Protein AF-A0A0F9AJ28-F1 (afdb_monomer_lite)

Organism: NCBI:txid412755

Sequence (399 aa):
GETWSAVVTLKDLGVERDQTGPRIVLGDSDTSHIVWIDDDLSVIMRQRALSSADALQTERAAHSPGSFNGIYPIGHGVSFDRGGTTKIRFPSVIGNADVYSTEFDAAADPSSFNNRLINSATNWDPETCFAPDGSFLHIMAVSADDSDLYSADDADTDTWTVPASSFTGTINHVSCNIYDRSGTKLAHIIDDGGTVKYDEDALAGGTTKTVTASLAAAIQKQIEISASLNAGLQTEFTRTASLDAGVAALRTRTAQLEAVTQALRSAEANLDAAVRGAVLRTLGLDAGVQDGFTRTTSLDGALALLLTRQASLQAAVQKERTATASLEAVVQAAIARSLGLEAALQKELTRTASLGAALSQAQTATTSLDANVEKIRARVSWAKMEVPPSAGVTARTLT

Radius of gyration: 94.35 Å; chains: 1; bounding box: 157×66×276 Å

Structure (mmCIF, N/CA/C/O backbone):
data_AF-A0A0F9AJ28-F1
#
_entry.id   AF-A0A0F9AJ28-F1
#
loop_
_atom_site.group_PDB
_atom_site.id
_atom_site.type_symbol
_atom_site.label_atom_id
_atom_site.label_alt_id
_atom_site.label_comp_id
_atom_site.label_asym_id
_atom_site.label_entity_id
_atom_site.label_seq_id
_atom_site.pdbx_PDB_ins_code
_atom_site.Cartn_x
_atom_site.Cartn_y
_atom_site.Cartn_z
_atom_site.occupancy
_atom_site.B_iso_or_equiv
_atom_site.auth_seq_id
_atom_site.auth_comp_id
_atom_site.auth_asym_id
_atom_site.auth_atom_id
_atom_site.pdbx_PDB_model_num
ATOM 1 N N . GLY A 1 1 ? -44.376 -34.995 71.394 1.00 34.34 1 GLY A N 1
ATOM 2 C CA . GLY A 1 1 ? -42.923 -35.212 71.340 1.00 34.34 1 GLY A CA 1
ATOM 3 C C . GLY A 1 1 ? -42.609 -36.454 70.542 1.00 34.34 1 GLY A C 1
ATOM 4 O O . GLY A 1 1 ? -42.721 -37.550 71.072 1.00 34.34 1 GLY A O 1
ATOM 5 N N . GLU A 1 2 ? -42.251 -36.294 69.272 1.00 29.86 2 GLU A N 1
ATOM 6 C CA . GLU A 1 2 ? -41.456 -37.314 68.592 1.00 29.86 2 GLU A CA 1
ATOM 7 C C . GLU A 1 2 ? -40.008 -37.036 68.989 1.00 29.86 2 GLU A C 1
ATOM 9 O O . GLU A 1 2 ? -39.427 -36.032 68.585 1.00 29.86 2 GLU A O 1
ATOM 14 N N . THR A 1 3 ? -39.444 -37.871 69.859 1.00 32.75 3 THR A N 1
ATOM 15 C CA . THR A 1 3 ? -37.999 -37.926 70.053 1.00 32.75 3 THR A CA 1
ATOM 16 C C . THR A 1 3 ? -37.403 -38.377 68.726 1.00 32.75 3 THR A C 1
ATOM 18 O O . THR A 1 3 ? -37.360 -39.567 68.422 1.00 32.75 3 THR A O 1
ATOM 21 N N . TRP A 1 4 ? -36.930 -37.430 67.920 1.00 37.06 4 TRP A N 1
ATOM 22 C CA . TRP A 1 4 ? -36.011 -37.710 66.819 1.00 37.06 4 TRP A CA 1
ATOM 23 C C . TRP A 1 4 ? -34.640 -38.066 67.417 1.00 37.06 4 TRP A C 1
ATOM 25 O O . TRP A 1 4 ? -33.649 -37.392 67.185 1.00 37.06 4 TRP A O 1
ATOM 35 N N . SER A 1 5 ? -34.584 -39.114 68.246 1.00 42.66 5 SER A N 1
ATOM 36 C CA . SER A 1 5 ? -33.368 -39.583 68.920 1.00 42.66 5 SER A CA 1
ATOM 37 C C . SER A 1 5 ? -32.591 -40.589 68.070 1.00 42.66 5 SER A C 1
ATOM 39 O O . SER A 1 5 ? -31.852 -41.416 68.603 1.00 42.66 5 SER A O 1
ATOM 41 N N . ALA A 1 6 ? -32.806 -40.598 66.755 1.00 46.47 6 ALA A N 1
ATOM 42 C CA . ALA A 1 6 ? -31.987 -41.411 65.879 1.00 46.47 6 ALA A CA 1
ATOM 43 C C . ALA A 1 6 ? -30.638 -40.704 65.744 1.00 46.47 6 ALA A C 1
ATOM 45 O O . ALA A 1 6 ? -30.542 -39.688 65.060 1.00 46.47 6 ALA A O 1
ATOM 46 N N . VAL A 1 7 ? -29.616 -41.238 66.414 1.00 52.84 7 VAL A N 1
ATOM 47 C CA . VAL A 1 7 ? -28.216 -40.924 66.117 1.00 52.84 7 VAL A CA 1
ATOM 48 C C . VAL A 1 7 ? -28.043 -41.059 64.607 1.00 52.84 7 VAL A C 1
ATOM 50 O O . VAL A 1 7 ? -28.263 -42.133 64.039 1.00 52.84 7 VAL A O 1
ATOM 53 N N . VAL A 1 8 ? -27.736 -39.951 63.937 1.00 55.28 8 VAL A N 1
ATOM 54 C CA . VAL A 1 8 ? -27.520 -39.961 62.493 1.00 55.28 8 VAL A CA 1
ATOM 55 C C . VAL A 1 8 ? -26.054 -40.282 62.270 1.00 55.28 8 VAL A C 1
ATOM 57 O O . VAL A 1 8 ? -25.187 -39.430 62.440 1.00 55.28 8 VAL A O 1
ATOM 60 N N . THR A 1 9 ? -25.769 -41.522 61.878 1.00 57.03 9 THR A N 1
ATOM 61 C CA . THR A 1 9 ? -24.416 -41.917 61.489 1.00 57.03 9 THR A CA 1
ATOM 62 C C . THR A 1 9 ? -24.079 -41.288 60.140 1.00 57.03 9 THR A C 1
ATOM 64 O O . THR A 1 9 ? -24.524 -41.751 59.085 1.00 57.03 9 THR A O 1
ATOM 67 N N . LEU A 1 10 ? -23.274 -40.229 60.155 1.00 58.53 10 LEU A N 1
ATOM 68 C CA . LEU A 1 10 ? -22.704 -39.666 58.937 1.00 58.53 10 LEU A CA 1
ATOM 69 C C . LEU A 1 10 ? -21.418 -40.419 58.593 1.00 58.53 10 LEU A C 1
ATOM 71 O O . LEU A 1 10 ? -20.440 -40.389 59.335 1.00 58.53 10 LEU A O 1
ATOM 75 N N . LYS A 1 11 ? -21.419 -41.108 57.445 1.00 56.53 11 LYS A N 1
ATOM 76 C CA . LYS A 1 11 ? -20.205 -41.696 56.869 1.00 56.53 11 LYS A CA 1
ATOM 77 C C . LYS A 1 11 ? -19.430 -40.616 56.133 1.00 56.53 11 LYS A C 1
ATOM 79 O O . LYS A 1 11 ? -19.624 -40.429 54.935 1.00 56.53 11 LYS A O 1
ATOM 84 N N . ASP A 1 12 ? -18.536 -39.939 56.844 1.00 55.06 12 ASP A N 1
ATOM 85 C CA . ASP A 1 12 ? -17.527 -39.090 56.214 1.00 55.06 12 ASP A CA 1
ATOM 86 C C . ASP A 1 12 ? -16.202 -39.861 56.129 1.00 55.06 12 ASP A C 1
ATOM 88 O O . ASP A 1 12 ? -15.664 -40.324 57.135 1.00 55.06 12 ASP A O 1
ATOM 92 N N . LEU A 1 13 ? -15.697 -40.065 54.909 1.00 54.78 13 LEU A N 1
ATOM 93 C CA . LEU A 1 13 ? -14.382 -40.672 54.635 1.00 54.78 13 LEU A CA 1
ATOM 94 C C . LEU A 1 13 ? -14.110 -42.048 55.294 1.00 54.78 13 LEU A C 1
ATOM 96 O O . LEU A 1 13 ? -12.957 -42.449 55.443 1.00 54.78 13 LEU A O 1
ATOM 100 N N . GLY A 1 14 ? -15.157 -42.802 55.647 1.00 56.06 14 GLY A N 1
ATOM 101 C CA . GLY A 1 14 ? -15.044 -44.150 56.219 1.00 56.06 14 GLY A CA 1
ATOM 102 C C . GLY A 1 14 ? -14.936 -44.217 57.746 1.00 56.06 14 GLY A C 1
ATOM 103 O O . GLY A 1 14 ? -14.695 -45.304 58.267 1.00 56.06 14 GLY A O 1
ATOM 104 N N . VAL A 1 15 ? -15.137 -43.103 58.458 1.00 58.50 15 VAL A N 1
ATOM 105 C CA . VAL A 1 15 ? -15.255 -43.073 59.925 1.00 58.50 15 VAL A CA 1
ATOM 106 C C . VAL A 1 15 ? -16.717 -42.825 60.290 1.00 58.50 15 VAL A C 1
ATOM 108 O O . VAL A 1 15 ? -17.325 -41.877 59.799 1.00 58.50 15 VAL A O 1
ATOM 111 N N . GLU A 1 16 ? -17.291 -43.700 61.112 1.00 63.03 16 GLU A N 1
ATOM 112 C CA . GLU A 1 16 ? -18.618 -43.497 61.698 1.00 63.03 16 GLU A CA 1
ATOM 113 C C . GLU A 1 16 ? -18.457 -42.609 62.932 1.00 63.03 16 GLU A C 1
ATOM 115 O O . GLU A 1 16 ? -17.654 -42.931 63.807 1.00 63.03 16 GLU A O 1
ATOM 120 N N . ARG A 1 17 ? -19.170 -41.479 62.959 1.00 67.25 17 ARG A N 1
ATOM 121 C CA . ARG A 1 17 ? -19.249 -40.590 64.121 1.00 67.25 17 ARG A CA 1
ATOM 122 C C . ARG A 1 17 ? -20.697 -40.417 64.526 1.00 67.25 17 ARG A C 1
ATOM 124 O O . ARG A 1 17 ? -21.556 -40.232 63.655 1.00 67.25 17 ARG A O 1
ATOM 131 N N . ASP A 1 18 ? -20.935 -40.436 65.826 1.00 65.94 18 ASP A N 1
ATOM 132 C CA . ASP A 1 18 ? -22.226 -40.078 66.387 1.00 65.94 18 ASP A CA 1
ATOM 133 C C . ASP A 1 18 ? -22.330 -38.551 66.379 1.00 65.94 18 ASP A C 1
ATOM 135 O O . ASP A 1 18 ? -21.432 -37.838 66.830 1.00 65.94 18 ASP A O 1
ATOM 139 N N . GLN A 1 19 ? -23.390 -38.044 65.753 1.00 70.62 19 GLN A N 1
ATOM 140 C CA . GLN A 1 19 ? -23.650 -36.615 65.664 1.00 70.62 19 GLN A CA 1
ATOM 141 C C . GLN A 1 19 ? -25.012 -36.306 66.248 1.00 70.62 19 GLN A C 1
ATOM 143 O O . GLN A 1 19 ? -26.006 -36.983 65.959 1.00 70.62 19 GLN A O 1
ATOM 148 N N . THR A 1 20 ? -25.046 -35.228 67.017 1.00 68.69 20 THR A N 1
ATOM 149 C CA . THR A 1 20 ? -26.222 -34.826 67.767 1.00 68.69 20 THR A CA 1
ATOM 150 C C . THR A 1 20 ? -26.717 -33.459 67.288 1.00 68.69 20 THR A C 1
ATOM 152 O O . THR A 1 20 ? -25.947 -32.509 67.132 1.00 68.69 20 THR A O 1
ATOM 155 N N . GLY A 1 21 ? -28.029 -33.375 67.035 1.00 65.69 21 GLY A N 1
ATOM 156 C CA . GLY A 1 21 ? -28.761 -32.123 66.820 1.00 65.69 21 GLY A CA 1
ATOM 157 C C . GLY A 1 21 ? -28.378 -31.299 65.582 1.00 65.69 21 GLY A C 1
ATOM 158 O O . GLY A 1 21 ? -28.116 -30.106 65.746 1.00 65.69 21 GLY A O 1
ATOM 159 N N . PRO A 1 22 ? -28.369 -31.854 64.349 1.00 77.75 22 PRO A N 1
ATOM 160 C CA . PRO A 1 22 ? -28.143 -31.036 63.166 1.00 77.75 22 PRO A CA 1
ATOM 161 C C . PRO A 1 22 ? -29.257 -29.989 63.011 1.00 77.75 22 PRO A C 1
ATOM 163 O O . PRO A 1 22 ? -30.444 -30.317 62.945 1.00 77.75 22 PRO A O 1
ATOM 166 N N . ARG A 1 23 ? -28.877 -28.716 62.918 1.00 87.25 23 ARG A N 1
ATOM 167 C CA . ARG A 1 23 ? -29.761 -27.595 62.587 1.00 87.25 23 ARG A CA 1
ATOM 168 C C . ARG A 1 23 ? -29.424 -27.095 61.191 1.00 87.25 23 ARG A C 1
ATOM 170 O O . ARG A 1 23 ? -28.252 -26.966 60.843 1.00 87.25 23 ARG A O 1
ATOM 177 N N . ILE A 1 24 ? -30.454 -26.817 60.397 1.00 91.19 24 ILE A N 1
ATOM 178 C CA . ILE A 1 24 ? -30.302 -26.274 59.046 1.00 91.19 24 ILE A CA 1
ATOM 179 C C . ILE A 1 24 ? -30.845 -24.853 59.042 1.00 91.19 24 ILE A C 1
ATOM 181 O O . ILE A 1 24 ? -31.987 -24.629 59.437 1.00 91.19 24 ILE A O 1
ATOM 185 N N . VAL A 1 25 ? -30.027 -23.911 58.584 1.00 93.25 25 VAL A N 1
ATOM 186 C CA . VAL A 1 25 ? -30.414 -22.509 58.417 1.00 93.25 25 VAL A CA 1
ATOM 187 C C . VAL A 1 25 ? -30.086 -22.075 57.000 1.00 93.25 25 VAL A C 1
ATOM 189 O O . VAL A 1 25 ? -29.005 -22.364 56.490 1.00 93.25 25 VAL A O 1
ATOM 192 N N . LEU A 1 26 ? -31.030 -21.400 56.354 1.00 93.25 26 LEU A N 1
ATOM 193 C CA . LEU A 1 26 ? -30.810 -20.821 55.033 1.00 93.25 26 LEU A CA 1
ATOM 194 C C . LEU A 1 26 ? -29.863 -19.625 55.166 1.00 93.25 26 LEU A C 1
ATOM 196 O O . LEU A 1 26 ? -30.060 -18.791 56.043 1.00 93.25 26 LEU A O 1
ATOM 200 N N . GLY A 1 27 ? -28.818 -19.593 54.346 1.00 89.75 27 GLY A N 1
ATOM 201 C CA . GLY A 1 27 ? -27.851 -18.503 54.278 1.00 89.75 27 GLY A CA 1
ATOM 202 C C . GLY A 1 27 ? -28.205 -17.475 53.204 1.00 89.75 27 GLY A C 1
ATOM 203 O O . GLY A 1 27 ? -29.368 -17.323 52.835 1.00 89.75 27 GLY A O 1
ATOM 204 N N . ASP A 1 28 ? -27.190 -16.772 52.698 1.00 83.50 28 ASP A N 1
ATOM 205 C CA . ASP A 1 28 ? -27.357 -15.818 51.598 1.00 83.50 28 ASP A CA 1
ATOM 206 C C . ASP A 1 28 ? -27.498 -16.541 50.248 1.00 83.50 28 ASP A C 1
ATOM 208 O O . ASP A 1 28 ? -26.865 -17.574 50.004 1.00 83.50 28 ASP A O 1
ATOM 212 N N . SER A 1 29 ? -28.297 -15.950 49.355 1.00 75.25 29 SER A N 1
ATOM 213 C CA . SER A 1 29 ? -28.618 -16.409 48.002 1.00 75.25 29 SER A CA 1
ATOM 214 C C . SER A 1 29 ? -29.202 -17.827 47.956 1.00 75.25 29 SER A C 1
ATOM 216 O O . SER A 1 29 ? -30.410 -18.002 47.830 1.00 75.25 29 SER A O 1
ATOM 218 N N . ASP A 1 30 ? -28.325 -18.825 48.062 1.00 86.06 30 ASP A N 1
ATOM 219 C CA . ASP A 1 30 ? -28.476 -20.184 47.542 1.00 86.06 30 ASP A CA 1
ATOM 220 C C . ASP A 1 30 ? -27.810 -21.239 48.455 1.00 86.06 30 ASP A C 1
ATOM 222 O O . ASP A 1 30 ? -27.605 -22.382 48.041 1.00 86.06 30 ASP A O 1
ATOM 226 N N . THR A 1 31 ? -27.404 -20.881 49.677 1.00 92.12 31 THR A N 1
ATOM 227 C CA . THR A 1 31 ? -26.721 -21.802 50.600 1.00 92.12 31 THR A CA 1
ATOM 228 C C . THR A 1 31 ? -27.618 -22.238 51.754 1.00 92.12 31 THR A C 1
ATOM 230 O O . THR A 1 31 ? -28.407 -21.476 52.302 1.00 92.12 31 THR A O 1
ATOM 233 N N . SER A 1 32 ? -27.487 -23.499 52.159 1.00 94.62 32 SER A N 1
ATOM 234 C CA . SER A 1 32 ? -28.037 -24.036 53.404 1.00 94.62 32 SER A CA 1
ATOM 235 C C . SER A 1 32 ? -26.887 -24.414 54.323 1.00 94.62 32 SER A C 1
ATOM 237 O O . SER A 1 32 ? -26.006 -25.180 53.941 1.00 94.62 32 SER A O 1
ATOM 239 N N . HIS A 1 33 ? -26.876 -23.886 55.537 1.00 93.88 33 HIS A N 1
ATOM 240 C CA . HIS A 1 33 ? -25.847 -24.169 56.524 1.00 93.88 33 HIS A CA 1
ATOM 241 C C . HIS A 1 33 ? -26.346 -25.233 57.485 1.00 93.88 33 HIS A C 1
ATOM 243 O O . HIS A 1 33 ? -27.347 -25.043 58.169 1.00 93.88 33 HIS A O 1
ATOM 249 N N . ILE A 1 34 ? -25.627 -26.347 57.517 1.00 92.19 34 ILE A N 1
ATOM 250 C CA . ILE A 1 34 ? -25.859 -27.470 58.413 1.00 92.19 34 ILE A CA 1
ATOM 251 C C . ILE A 1 34 ? -24.885 -27.306 59.574 1.00 92.19 34 ILE A C 1
ATOM 253 O O . ILE A 1 34 ? -23.676 -27.221 59.351 1.00 92.19 34 ILE A O 1
ATOM 257 N N . VAL A 1 35 ? -25.403 -27.238 60.795 1.00 90.12 35 VAL A N 1
ATOM 258 C CA . VAL A 1 35 ? -24.622 -27.071 62.026 1.00 90.12 35 VAL A CA 1
ATOM 259 C C . VAL A 1 35 ? -24.931 -28.212 62.973 1.00 90.12 35 VAL A C 1
ATOM 261 O O . VAL A 1 35 ? -26.098 -28.525 63.171 1.00 90.12 35 VAL A O 1
ATOM 264 N N . TRP A 1 36 ? -23.909 -28.839 63.543 1.00 88.56 36 TRP A N 1
ATOM 265 C CA . TRP A 1 36 ? -24.054 -30.001 64.420 1.00 88.56 36 TRP A CA 1
ATOM 266 C C . TRP A 1 36 ? -22.966 -30.026 65.493 1.00 88.56 36 TRP A C 1
ATOM 268 O O . TRP A 1 36 ? -22.013 -29.244 65.443 1.00 88.56 36 TRP A O 1
ATOM 278 N N . ILE A 1 37 ? -23.097 -30.942 66.450 1.00 84.19 37 ILE A N 1
ATOM 279 C CA . ILE A 1 37 ? -22.077 -31.205 67.467 1.00 84.19 37 ILE A CA 1
ATOM 280 C C . ILE A 1 37 ? -21.392 -32.537 67.178 1.00 84.19 37 ILE A C 1
ATOM 282 O O . ILE A 1 37 ? -22.048 -33.531 66.870 1.00 84.19 37 ILE A O 1
ATOM 286 N N . ASP A 1 38 ? -20.061 -32.520 67.237 1.00 82.19 38 ASP A N 1
ATOM 287 C CA . ASP A 1 38 ? -19.214 -33.710 67.143 1.00 82.19 38 ASP A CA 1
ATOM 288 C C . ASP A 1 38 ? -18.868 -34.226 68.547 1.00 82.19 38 ASP A C 1
ATOM 290 O O . ASP A 1 38 ? -18.135 -33.558 69.289 1.00 82.19 38 ASP A O 1
ATOM 294 N N . ASP A 1 39 ? -19.392 -35.406 68.888 1.00 72.81 39 ASP A N 1
ATOM 295 C CA . ASP A 1 39 ? -19.329 -35.994 70.231 1.00 72.81 39 ASP A CA 1
ATOM 296 C C . ASP A 1 39 ? -17.973 -36.661 70.545 1.00 72.81 39 ASP A C 1
ATOM 298 O O . ASP A 1 39 ? -17.678 -36.948 71.707 1.00 72.81 39 ASP A O 1
ATOM 302 N N . ASP A 1 40 ? -17.096 -36.857 69.552 1.00 66.94 40 ASP A N 1
ATOM 303 C CA . ASP A 1 40 ? -15.978 -37.793 69.708 1.00 66.94 40 ASP A CA 1
ATOM 304 C C . ASP A 1 40 ? -14.795 -37.279 70.552 1.00 66.94 40 ASP A C 1
ATOM 306 O O . ASP A 1 40 ? -14.154 -38.094 71.214 1.00 66.94 40 ASP A O 1
ATOM 310 N N . LEU A 1 41 ? -14.436 -35.980 70.562 1.00 54.62 41 LEU A N 1
ATOM 311 C CA . LEU A 1 41 ? -13.150 -35.560 71.180 1.00 54.62 41 LEU A CA 1
ATOM 312 C C . LEU A 1 41 ? -13.035 -34.141 71.770 1.00 54.62 41 LEU A C 1
ATOM 314 O O . LEU A 1 41 ? -11.960 -33.782 72.259 1.00 54.62 41 LEU A O 1
ATOM 318 N N . SER A 1 42 ? -14.064 -33.296 71.736 1.00 63.94 42 SER A N 1
ATOM 319 C CA . SER A 1 42 ? -14.060 -32.002 72.468 1.00 63.94 42 SER A CA 1
ATOM 320 C C . SER A 1 42 ? -15.426 -31.325 72.535 1.00 63.94 42 SER A C 1
ATOM 322 O O . SER A 1 42 ? -15.494 -30.190 72.995 1.00 63.94 42 SER A O 1
ATOM 324 N N . VAL A 1 43 ? -16.481 -32.004 72.064 1.00 69.50 43 VAL A N 1
ATOM 325 C CA . VAL A 1 43 ? -17.809 -31.431 71.847 1.00 69.50 43 VAL A CA 1
ATOM 326 C C . VAL A 1 43 ? -17.678 -30.126 71.053 1.00 69.50 43 VAL A C 1
ATOM 328 O O . VAL A 1 43 ? -17.782 -29.031 71.585 1.00 69.50 43 VAL A O 1
ATOM 331 N N . ILE A 1 44 ? -17.303 -30.239 69.777 1.00 80.44 44 ILE A N 1
ATOM 332 C CA . ILE A 1 44 ? -17.048 -29.080 68.907 1.00 80.44 44 ILE A CA 1
ATOM 333 C C . ILE A 1 44 ? -18.297 -28.827 68.072 1.00 80.44 44 ILE A C 1
ATOM 335 O O . ILE A 1 44 ? -18.772 -29.737 67.389 1.00 80.44 44 ILE A O 1
ATOM 339 N N . MET A 1 45 ? -18.784 -27.584 68.064 1.00 86.25 45 MET A N 1
ATOM 340 C CA . MET A 1 45 ? -19.792 -27.183 67.084 1.00 86.25 45 MET A CA 1
ATOM 341 C C . MET A 1 45 ? -19.127 -27.119 65.715 1.00 86.25 45 MET A C 1
ATOM 343 O O . MET A 1 45 ? -18.158 -26.379 65.512 1.00 86.25 45 MET A O 1
ATOM 347 N N . ARG A 1 46 ? -19.652 -27.884 64.769 1.00 88.19 46 ARG A N 1
ATOM 348 C CA . ARG A 1 46 ? -19.203 -27.909 63.384 1.00 88.19 46 ARG A CA 1
ATOM 349 C C . ARG A 1 46 ? -20.271 -27.331 62.482 1.00 88.19 46 ARG A C 1
ATOM 351 O O . ARG A 1 46 ? -21.461 -27.408 62.771 1.00 88.19 46 ARG A O 1
ATOM 358 N N . GLN A 1 47 ? -19.825 -26.760 61.379 1.00 92.44 47 GLN A N 1
ATOM 359 C CA . GLN A 1 47 ? -20.684 -26.227 60.345 1.00 92.44 47 GLN A CA 1
ATOM 360 C C . GLN A 1 47 ? -20.169 -26.657 58.974 1.00 92.44 47 GLN A C 1
ATOM 362 O O . GLN A 1 47 ? -18.964 -26.747 58.732 1.00 92.44 47 GLN A O 1
ATOM 367 N N . ARG A 1 48 ? -21.102 -26.902 58.057 1.00 92.25 48 ARG A N 1
ATOM 368 C CA . ARG A 1 48 ? -20.828 -27.097 56.633 1.00 92.25 48 ARG A CA 1
ATOM 369 C C . ARG A 1 48 ? -21.959 -26.481 55.823 1.00 92.25 48 ARG A C 1
ATOM 371 O O . ARG A 1 48 ? -23.115 -26.534 56.233 1.00 92.25 48 ARG A O 1
ATOM 378 N N . ALA A 1 49 ? -21.634 -25.850 54.703 1.00 92.81 49 ALA A N 1
ATOM 379 C CA . ALA A 1 49 ? -22.641 -25.302 53.802 1.00 92.81 49 ALA A CA 1
ATOM 380 C C . ALA A 1 49 ? -22.919 -26.284 52.655 1.00 92.81 49 ALA A C 1
ATOM 382 O O . ALA A 1 49 ? -22.014 -26.974 52.186 1.00 92.81 49 ALA A O 1
ATOM 383 N N . LEU A 1 50 ? -24.167 -26.333 52.207 1.00 92.94 50 LEU A N 1
ATOM 384 C CA . LEU A 1 50 ? -24.628 -26.990 50.991 1.00 92.94 50 LEU A CA 1
ATOM 385 C C . LEU A 1 50 ? -25.123 -25.893 50.052 1.00 92.94 50 LEU A C 1
ATOM 387 O O . LEU A 1 50 ? -26.018 -25.135 50.420 1.00 92.94 50 LEU A O 1
ATOM 391 N N . SER A 1 51 ? -24.533 -25.771 48.869 1.00 92.56 51 SER A N 1
ATOM 392 C CA . SER A 1 51 ? -25.036 -24.830 47.866 1.00 92.56 51 SER A CA 1
ATOM 393 C C . SER A 1 51 ? -26.212 -25.416 47.082 1.00 92.56 51 SER A C 1
ATOM 395 O O . SER A 1 51 ? -26.394 -26.631 47.033 1.00 92.56 51 SER A O 1
ATOM 397 N N . SER A 1 52 ? -26.953 -24.555 46.385 1.00 90.88 52 SER A N 1
ATOM 398 C CA . SER A 1 52 ? -28.010 -24.920 45.428 1.00 90.88 52 SER A CA 1
ATOM 399 C C . SER A 1 52 ? -27.534 -25.810 44.271 1.00 90.88 52 SER A C 1
ATOM 401 O O . SER A 1 52 ? -28.349 -26.424 43.589 1.00 90.88 52 SER A O 1
ATOM 403 N N . ALA A 1 53 ? -26.219 -25.904 44.054 1.00 93.12 53 ALA A N 1
ATOM 404 C CA . ALA A 1 53 ? -25.592 -26.811 43.094 1.00 93.12 53 ALA A CA 1
ATOM 405 C C . ALA A 1 53 ? -25.292 -28.204 43.686 1.00 93.12 53 ALA A C 1
ATOM 407 O O . ALA A 1 53 ? -24.448 -28.924 43.149 1.00 93.12 53 ALA A O 1
ATOM 408 N N . ASP A 1 54 ? -25.917 -28.549 44.815 1.00 90.75 54 ASP A N 1
ATOM 409 C CA . ASP A 1 54 ? -25.708 -29.784 45.577 1.00 90.75 54 ASP A CA 1
ATOM 410 C C . ASP A 1 54 ? -24.239 -30.016 45.988 1.00 90.75 54 ASP A C 1
ATOM 412 O O . ASP A 1 54 ? -23.782 -31.150 46.153 1.00 90.75 54 ASP A O 1
ATOM 416 N N . ALA A 1 55 ? -23.469 -28.933 46.164 1.00 90.25 55 ALA A N 1
ATOM 417 C CA . ALA A 1 55 ? -22.056 -29.006 46.522 1.00 90.25 55 ALA A CA 1
ATOM 418 C C . ALA A 1 55 ? -21.842 -28.730 48.016 1.00 90.25 55 ALA A C 1
ATOM 420 O O . ALA A 1 55 ? -22.077 -27.618 48.503 1.00 90.25 55 ALA A O 1
ATOM 421 N N . LEU A 1 56 ? -21.338 -29.743 48.727 1.00 91.06 56 LEU A N 1
ATOM 422 C CA . LEU A 1 56 ? -20.887 -29.616 50.110 1.00 91.06 56 LEU A CA 1
ATOM 423 C C . LEU A 1 56 ? -19.582 -28.820 50.177 1.00 91.06 56 LEU A C 1
ATOM 425 O O . LEU A 1 56 ? -18.607 -29.135 49.495 1.00 91.06 56 LEU A O 1
ATOM 429 N N . GLN A 1 57 ? -19.575 -27.799 51.025 1.00 91.56 57 GLN A N 1
ATOM 430 C CA . GLN A 1 57 ? -18.425 -26.935 51.261 1.00 91.56 57 GLN A CA 1
ATOM 431 C C . GLN A 1 57 ? -17.476 -27.535 52.303 1.00 91.56 57 GLN A C 1
ATOM 433 O O . GLN A 1 57 ? -17.735 -28.594 52.883 1.00 91.56 57 GLN A O 1
ATOM 438 N N . THR A 1 58 ? -16.356 -26.852 52.533 1.00 91.69 58 THR A N 1
ATOM 439 C CA . THR A 1 58 ? -15.386 -27.232 53.564 1.00 91.69 58 THR A CA 1
ATOM 440 C C . THR A 1 58 ? -16.057 -27.244 54.935 1.00 91.69 58 THR A C 1
ATOM 442 O O . THR A 1 58 ? -16.755 -26.304 55.307 1.00 91.69 58 THR A O 1
ATOM 445 N N . GLU A 1 59 ? -15.835 -28.306 55.706 1.00 90.81 59 GLU A N 1
ATOM 446 C CA . GLU A 1 59 ? -16.245 -28.339 57.107 1.00 90.81 59 GLU A CA 1
ATOM 447 C C . GLU A 1 59 ? -15.429 -27.348 57.935 1.00 90.81 59 GLU A C 1
ATOM 449 O O . GLU A 1 59 ? -14.196 -27.316 57.865 1.00 90.81 59 GLU A O 1
ATOM 454 N N . ARG A 1 60 ? -16.119 -26.574 58.767 1.00 90.75 60 ARG A N 1
ATOM 455 C CA . ARG A 1 60 ? -15.521 -25.597 59.667 1.00 90.75 60 ARG A CA 1
ATOM 456 C C . ARG A 1 60 ? -15.883 -25.925 61.108 1.00 90.75 60 ARG A C 1
ATOM 458 O O . ARG A 1 60 ? -17.015 -26.291 61.413 1.00 90.75 60 ARG A O 1
ATOM 465 N N . ALA A 1 61 ? -14.913 -25.776 62.003 1.00 87.75 61 ALA A N 1
ATOM 466 C CA . ALA A 1 61 ? -15.176 -25.762 63.434 1.00 87.75 61 ALA A CA 1
ATOM 467 C C . ALA A 1 61 ? -15.653 -24.354 63.814 1.00 87.75 61 ALA A C 1
ATOM 469 O O . ALA A 1 61 ? -14.897 -23.393 63.680 1.00 87.75 61 ALA A O 1
ATOM 470 N N . ALA A 1 62 ? -16.907 -24.244 64.249 1.00 78.06 62 ALA A N 1
ATOM 471 C CA . ALA A 1 62 ? -17.571 -22.986 64.565 1.00 78.06 62 ALA A CA 1
ATOM 472 C C . ALA A 1 62 ? -17.349 -22.541 66.020 1.00 78.06 62 ALA A C 1
ATOM 474 O O . ALA A 1 62 ? -17.310 -21.349 66.330 1.00 78.06 62 ALA A O 1
ATOM 475 N N . HIS A 1 63 ? -17.184 -23.498 66.933 1.00 71.56 63 HIS A N 1
ATOM 476 C CA . HIS A 1 63 ? -17.060 -23.205 68.355 1.00 71.56 63 HIS A CA 1
ATOM 477 C C . HIS A 1 63 ? -16.263 -24.265 69.114 1.00 71.56 63 HIS A C 1
ATOM 479 O O . HIS A 1 63 ? -16.433 -25.459 68.887 1.00 71.56 63 HIS A O 1
ATOM 485 N N . SER A 1 64 ? -15.440 -23.810 70.059 1.00 64.12 64 SER A N 1
ATOM 486 C CA . SER A 1 64 ? -14.851 -24.617 71.132 1.00 64.12 64 SER A CA 1
ATOM 487 C C . SER A 1 64 ? -14.449 -23.658 72.256 1.00 64.12 64 SER A C 1
ATOM 489 O O . SER A 1 64 ? -13.410 -22.999 72.139 1.00 64.12 64 SER A O 1
ATOM 491 N N . PRO A 1 65 ? -15.256 -23.534 73.325 1.00 53.41 65 PRO A N 1
ATOM 492 C CA . PRO A 1 65 ? -14.787 -24.126 74.573 1.00 53.41 65 PRO A CA 1
ATOM 493 C C . PRO A 1 65 ? -15.913 -24.589 75.514 1.00 53.41 65 PRO A C 1
ATOM 495 O O . PRO A 1 65 ? -16.638 -23.781 76.085 1.00 53.41 65 PRO A O 1
ATOM 498 N N . GLY A 1 66 ? -15.953 -25.890 75.795 1.00 64.06 66 GLY A N 1
ATOM 499 C CA . GLY A 1 66 ? -16.673 -26.438 76.944 1.00 64.06 66 GLY A CA 1
ATOM 500 C C . GLY A 1 66 ? -17.413 -27.727 76.625 1.00 64.06 66 GLY A C 1
ATOM 501 O O . GLY A 1 66 ? -17.728 -28.016 75.477 1.00 64.06 66 GLY A O 1
ATOM 502 N N . SER A 1 67 ? -17.681 -28.517 77.661 1.00 65.94 67 SER A N 1
ATOM 503 C CA . SER A 1 67 ? -18.565 -29.671 77.544 1.00 65.94 67 SER A CA 1
ATOM 504 C C . SER A 1 67 ? -19.990 -29.156 77.357 1.00 65.94 67 SER A C 1
ATOM 506 O O . SER A 1 67 ? -20.561 -28.579 78.287 1.00 65.94 67 SER A O 1
ATOM 508 N N . PHE A 1 68 ? -20.564 -29.331 76.168 1.00 69.19 68 PHE A N 1
ATOM 509 C CA . PHE A 1 68 ? -22.000 -29.141 76.013 1.00 69.19 68 PHE A CA 1
ATOM 510 C C . PHE A 1 68 ? -22.710 -30.198 76.862 1.00 69.19 68 PHE A C 1
ATOM 512 O O . PHE A 1 68 ? -22.293 -31.359 76.887 1.00 69.19 68 PHE A O 1
ATOM 519 N N . ASN A 1 69 ? -23.732 -29.787 77.608 1.00 58.44 69 ASN A N 1
ATOM 520 C CA . ASN A 1 69 ? -24.478 -30.681 78.482 1.00 58.44 69 ASN A CA 1
ATOM 521 C C . ASN A 1 69 ? -25.901 -30.827 77.938 1.00 58.44 69 ASN A C 1
ATOM 523 O O . ASN A 1 69 ? -26.547 -29.832 77.622 1.00 58.44 69 ASN A O 1
ATOM 527 N N . GLY A 1 70 ? -26.378 -32.064 77.809 1.00 60.31 70 GLY A N 1
ATOM 528 C CA . GLY A 1 70 ? -27.707 -32.370 77.274 1.00 60.31 70 GLY A CA 1
ATOM 529 C C . GLY A 1 70 ? -27.704 -32.990 75.875 1.00 60.31 70 GLY A C 1
ATOM 530 O O . GLY A 1 70 ? -26.721 -32.951 75.143 1.00 60.31 70 GLY A O 1
ATOM 531 N N . ILE A 1 71 ? -28.838 -33.603 75.526 1.00 57.50 71 ILE A N 1
ATOM 532 C CA . ILE A 1 71 ? -29.031 -34.353 74.273 1.00 57.50 71 ILE A CA 1
ATOM 533 C C . ILE A 1 71 ? -29.234 -33.403 73.076 1.00 57.50 71 ILE A C 1
ATOM 535 O O . ILE A 1 71 ? -29.085 -33.828 71.943 1.00 57.50 71 ILE A O 1
ATOM 539 N N . TYR A 1 72 ? -29.540 -32.115 73.282 1.00 65.56 72 TYR A N 1
ATOM 540 C CA . TYR A 1 72 ? -29.743 -31.150 72.186 1.00 65.56 72 TYR A CA 1
ATOM 541 C C . TYR A 1 72 ? -29.163 -29.769 72.514 1.00 65.56 72 TYR A C 1
ATOM 543 O O . TYR A 1 72 ? -29.908 -28.833 72.781 1.00 65.56 72 TYR A O 1
ATOM 551 N N . PRO A 1 73 ? -27.834 -29.594 72.486 1.00 72.38 73 PRO A N 1
ATOM 552 C CA . PRO A 1 73 ? -27.221 -28.379 73.022 1.00 72.38 73 PRO A CA 1
ATOM 553 C C . PRO A 1 73 ? -27.318 -27.135 72.130 1.00 72.38 73 PRO A C 1
ATOM 555 O O . PRO A 1 73 ? -26.847 -26.072 72.531 1.00 72.38 73 PRO A O 1
ATOM 558 N N . ILE A 1 74 ? -27.862 -27.266 70.913 1.00 82.94 74 ILE A N 1
ATOM 559 C CA . ILE A 1 74 ? -28.020 -26.168 69.952 1.00 82.94 74 ILE A CA 1
ATOM 560 C C . ILE A 1 74 ? -29.510 -25.954 69.676 1.00 82.94 74 ILE A C 1
ATOM 562 O O . ILE A 1 74 ? -30.200 -26.838 69.143 1.00 82.94 74 ILE A O 1
ATOM 566 N N . GLY A 1 75 ? -29.995 -24.758 70.001 1.00 82.56 75 GLY A N 1
ATOM 567 C CA . GLY A 1 75 ? -31.349 -24.337 69.661 1.00 82.56 75 GLY A CA 1
ATOM 568 C C . GLY A 1 75 ? -31.491 -23.984 68.179 1.00 82.56 75 GLY A C 1
ATOM 569 O O . GLY A 1 75 ? -30.580 -24.159 67.363 1.00 82.56 75 GLY A O 1
ATOM 570 N N . HIS A 1 76 ? -32.668 -23.503 67.793 1.00 86.12 76 HIS A N 1
ATOM 571 C CA . HIS A 1 76 ? -32.926 -23.141 66.401 1.00 86.12 76 HIS A CA 1
ATOM 572 C C . HIS A 1 76 ? -32.127 -21.894 66.005 1.00 86.12 76 HIS A C 1
ATOM 574 O O . HIS A 1 76 ? -32.266 -20.834 66.614 1.00 86.12 76 HIS A O 1
ATOM 580 N N . GLY A 1 77 ? -31.288 -22.025 64.976 1.00 89.50 77 GLY A N 1
ATOM 581 C CA . GLY A 1 77 ? -30.572 -20.887 64.416 1.00 89.50 77 GLY A CA 1
ATOM 582 C C . GLY A 1 77 ? -31.418 -20.080 63.447 1.00 89.50 77 GLY A C 1
ATOM 583 O O . GLY A 1 77 ? -32.414 -20.563 62.907 1.00 89.50 77 GLY A O 1
ATOM 584 N N . VAL A 1 78 ? -30.980 -18.852 63.203 1.00 93.81 78 VAL A N 1
ATOM 585 C CA . VAL A 1 78 ? -31.631 -17.925 62.277 1.00 93.81 78 VAL A CA 1
ATOM 586 C C . VAL A 1 78 ? -30.610 -17.252 61.379 1.00 93.81 78 VAL A C 1
ATOM 588 O O . VAL A 1 78 ? -29.423 -17.173 61.710 1.00 93.81 78 VAL A O 1
ATOM 591 N N . SER A 1 79 ? -31.094 -16.759 60.244 1.00 94.00 79 SER A N 1
ATOM 592 C CA . SER A 1 79 ? -30.342 -15.875 59.368 1.00 94.00 79 SER A CA 1
ATOM 593 C C . SER A 1 79 ? -30.931 -14.472 59.406 1.00 94.00 79 SER A C 1
ATOM 595 O O . SER A 1 79 ? -32.150 -14.315 59.488 1.00 94.00 79 SER A O 1
ATOM 597 N N . PHE A 1 80 ? -30.064 -13.462 59.414 1.00 92.88 80 PHE A N 1
ATOM 598 C CA . PHE A 1 80 ? -30.457 -12.057 59.502 1.00 92.88 80 PHE A CA 1
ATOM 599 C C . PHE A 1 80 ? -29.380 -11.138 58.922 1.00 92.88 80 PHE A C 1
ATOM 601 O O . PHE A 1 80 ? -28.209 -11.513 58.842 1.00 92.88 80 PHE A O 1
ATOM 608 N N . ASP A 1 81 ? -29.761 -9.923 58.530 1.00 90.81 81 ASP A N 1
ATOM 609 C CA . ASP A 1 81 ? -28.837 -8.954 57.942 1.00 90.81 81 ASP A CA 1
ATOM 610 C C . ASP A 1 81 ? -28.246 -8.029 59.006 1.00 90.81 81 ASP A C 1
ATOM 612 O O . ASP A 1 81 ? -28.954 -7.287 59.689 1.00 90.81 81 ASP A O 1
ATOM 616 N N . ARG A 1 82 ? -26.915 -8.007 59.087 1.00 86.31 82 ARG A N 1
ATOM 617 C CA . ARG A 1 82 ? -26.160 -7.152 60.006 1.00 86.31 82 ARG A CA 1
ATOM 618 C C . ARG A 1 82 ? -25.027 -6.456 59.275 1.00 86.31 82 ARG A C 1
ATOM 620 O O . ARG A 1 82 ? -24.178 -7.095 58.655 1.00 86.31 82 ARG A O 1
ATOM 627 N N . GLY A 1 83 ? -25.012 -5.124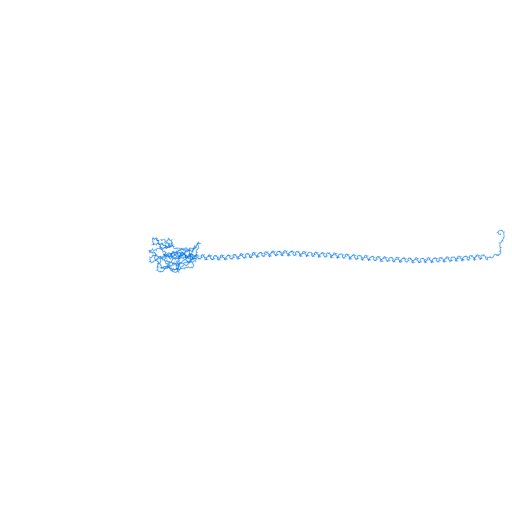 59.328 1.00 84.94 83 GLY A N 1
ATOM 628 C CA . GLY A 1 83 ? -23.991 -4.318 58.648 1.00 84.94 83 GLY A CA 1
ATOM 629 C C . GLY A 1 83 ? -23.920 -4.539 57.128 1.00 84.94 83 GLY A C 1
ATOM 630 O O . GLY A 1 83 ? -22.861 -4.350 56.538 1.00 84.94 83 GLY A O 1
ATOM 631 N N . GLY A 1 84 ? -25.022 -4.965 56.495 1.00 87.38 84 GLY A N 1
ATOM 632 C CA . GLY A 1 84 ? -25.068 -5.307 55.067 1.00 87.38 84 GLY A CA 1
ATOM 633 C C . GLY A 1 84 ? -24.471 -6.674 54.717 1.00 87.38 84 GLY A C 1
ATOM 634 O O . GLY A 1 84 ? -24.203 -6.928 53.549 1.00 87.38 84 GLY A O 1
ATOM 635 N N . THR A 1 85 ? -24.228 -7.529 55.712 1.00 90.06 85 THR A N 1
ATOM 636 C CA . THR A 1 85 ? -23.816 -8.926 55.532 1.00 90.06 85 THR A CA 1
ATOM 637 C C . THR A 1 85 ? -24.858 -9.830 56.172 1.00 90.06 85 THR A C 1
ATOM 639 O O . THR A 1 85 ? -25.202 -9.633 57.339 1.00 90.06 85 THR A O 1
ATOM 642 N N . THR A 1 86 ? -25.327 -10.837 55.444 1.00 93.81 86 THR A N 1
ATOM 643 C CA . THR A 1 86 ? -26.190 -11.873 56.009 1.00 93.81 86 THR A CA 1
ATOM 644 C C . THR A 1 86 ? -25.373 -12.730 56.973 1.00 93.81 86 THR A C 1
ATOM 646 O O . THR A 1 86 ? -24.322 -13.277 56.628 1.00 93.81 86 THR A O 1
ATOM 649 N N . LYS A 1 87 ? -25.828 -12.806 58.218 1.00 93.31 87 LYS A N 1
ATOM 650 C CA . LYS A 1 87 ? -25.236 -13.598 59.293 1.00 93.31 87 LYS A CA 1
ATOM 651 C C . LYS A 1 87 ? -26.100 -14.814 59.556 1.00 93.31 87 LYS A C 1
ATOM 653 O O . LYS A 1 87 ? -27.298 -14.817 59.274 1.00 93.31 87 LYS A O 1
ATOM 658 N N . ILE A 1 88 ? -25.484 -15.831 60.137 1.00 94.12 88 ILE A N 1
ATOM 659 C CA . ILE A 1 88 ? -26.176 -16.973 60.718 1.00 94.12 88 ILE A CA 1
ATOM 660 C C . ILE A 1 88 ? -25.785 -17.051 62.178 1.00 94.12 88 ILE A C 1
ATOM 662 O O . ILE A 1 88 ? -24.608 -16.905 62.515 1.00 94.12 88 ILE A O 1
ATOM 666 N N . ARG A 1 89 ? -26.772 -17.278 63.043 1.00 92.75 89 ARG A N 1
ATOM 667 C CA . ARG A 1 89 ? -26.545 -17.343 64.480 1.00 92.75 89 ARG A CA 1
ATOM 668 C C . ARG A 1 89 ? -27.373 -18.430 65.144 1.00 92.75 89 ARG A C 1
ATOM 670 O O . ARG A 1 89 ? -28.547 -18.594 64.824 1.00 92.75 89 ARG A O 1
ATOM 677 N N . PHE A 1 90 ? -26.754 -19.138 66.082 1.00 90.81 90 PHE A N 1
ATOM 678 C CA . PHE A 1 90 ? -27.355 -20.232 66.844 1.00 90.81 90 PHE A CA 1
ATOM 679 C C . PHE A 1 90 ? -27.200 -19.994 68.343 1.00 90.81 90 PHE A C 1
ATOM 681 O O . PHE A 1 90 ? -26.127 -19.546 68.763 1.00 90.81 90 PHE A O 1
ATOM 688 N N . PRO A 1 91 ? -28.240 -20.265 69.145 1.00 88.50 91 PRO A N 1
ATOM 689 C CA . PRO A 1 91 ? -28.101 -20.311 70.583 1.00 88.50 91 PRO A CA 1
ATOM 690 C C . PRO A 1 91 ? -27.541 -21.681 70.967 1.00 88.50 91 PRO A C 1
ATOM 692 O O . PRO A 1 91 ? -27.905 -22.710 70.390 1.00 88.50 91 PRO A O 1
ATOM 695 N N . SER A 1 92 ? -26.642 -21.697 71.937 1.00 85.88 92 SER A N 1
ATOM 696 C CA . SER A 1 92 ? -26.082 -22.927 72.470 1.00 85.88 92 SER A CA 1
ATOM 697 C C . SER A 1 92 ? -25.884 -22.846 73.967 1.00 85.88 92 SER A C 1
ATOM 699 O O . SER A 1 92 ? -25.416 -21.823 74.463 1.00 85.88 92 SER A O 1
ATOM 701 N N . VAL A 1 93 ? -26.162 -23.939 74.666 1.00 80.06 93 VAL A N 1
ATOM 702 C CA . VAL A 1 93 ? -25.982 -24.029 76.118 1.00 80.06 93 VAL A CA 1
ATOM 703 C C . VAL A 1 93 ? -24.704 -24.799 76.425 1.00 80.06 93 VAL A C 1
ATOM 705 O O . VAL A 1 93 ? -24.492 -25.902 75.917 1.00 80.06 93 VAL A O 1
ATOM 708 N N . ILE A 1 94 ? -23.832 -24.208 77.242 1.00 77.19 94 ILE A N 1
ATOM 709 C CA . ILE A 1 94 ? -22.544 -24.801 77.615 1.00 77.19 94 ILE A CA 1
ATOM 710 C C . ILE A 1 94 ? -22.489 -24.955 79.134 1.00 77.19 94 ILE A C 1
ATOM 712 O O . ILE A 1 94 ? -22.716 -24.004 79.883 1.00 77.19 94 ILE A O 1
ATOM 716 N N . GLY A 1 95 ? -22.155 -26.159 79.604 1.00 74.56 95 GLY A N 1
ATOM 717 C CA . GLY A 1 95 ? -22.188 -26.476 81.031 1.00 74.56 95 GLY A CA 1
ATOM 718 C C . GLY A 1 95 ? -23.610 -26.472 81.607 1.00 74.56 95 GLY A C 1
ATOM 719 O O . GLY A 1 95 ? -24.536 -26.954 80.966 1.00 74.56 95 GLY A O 1
ATOM 720 N N . ASN A 1 96 ? -23.762 -25.970 82.837 1.00 66.56 96 ASN A N 1
ATOM 721 C CA . ASN A 1 96 ? -25.021 -25.997 83.599 1.00 66.56 96 ASN A CA 1
ATOM 722 C C . ASN A 1 96 ? -25.612 -24.596 83.827 1.00 66.56 96 ASN A C 1
ATOM 724 O O . ASN A 1 96 ? -26.202 -24.400 84.883 1.00 66.56 96 ASN A O 1
ATOM 728 N N . ALA A 1 97 ? -25.358 -23.603 82.963 1.00 69.31 97 ALA A N 1
ATOM 729 C CA . ALA A 1 97 ? -26.039 -22.310 83.117 1.00 69.31 97 ALA A CA 1
ATOM 730 C C . ALA A 1 97 ? -25.908 -21.337 81.944 1.00 69.31 97 ALA A C 1
ATOM 732 O O . ALA A 1 97 ? -26.807 -20.528 81.738 1.00 69.31 97 ALA A O 1
ATOM 733 N N . ASP A 1 98 ? -24.794 -21.360 81.213 1.00 81.25 98 ASP A N 1
ATOM 734 C CA . ASP A 1 98 ? -24.470 -20.256 80.313 1.00 81.25 98 ASP A CA 1
ATOM 735 C C . ASP A 1 98 ? -25.003 -20.506 78.904 1.00 81.25 98 ASP A C 1
ATOM 737 O O . ASP A 1 98 ? -24.708 -21.533 78.278 1.00 81.25 98 ASP A O 1
ATOM 741 N N . VAL A 1 99 ? -25.713 -19.514 78.367 1.00 83.69 99 VAL A N 1
ATOM 742 C CA . VAL A 1 99 ? -26.149 -19.535 76.967 1.00 83.69 99 VAL A CA 1
ATOM 743 C C . VAL A 1 99 ? -25.295 -18.609 76.148 1.00 83.69 99 VAL A C 1
ATOM 745 O O . VAL A 1 99 ? -25.122 -17.427 76.445 1.00 83.69 99 VAL A O 1
ATOM 748 N N . TYR A 1 100 ? -24.760 -19.182 75.088 1.00 87.19 100 TYR A N 1
ATOM 749 C CA . TYR A 1 100 ? -23.933 -18.522 74.111 1.00 87.19 100 TYR A CA 1
ATOM 750 C C . TYR A 1 100 ? -24.711 -18.350 72.816 1.00 87.19 100 TYR A C 1
ATOM 752 O O . TYR A 1 100 ? -25.572 -19.148 72.461 1.00 87.19 100 TYR A O 1
ATOM 760 N N . SER A 1 101 ? -24.366 -17.301 72.086 1.00 89.81 101 SER A N 1
ATOM 761 C CA . SER A 1 101 ? -24.704 -17.144 70.681 1.00 89.81 101 SER A CA 1
ATOM 762 C C . SER A 1 101 ? -23.444 -17.365 69.854 1.00 89.81 101 SER A C 1
ATOM 764 O O . SER A 1 101 ? -22.451 -16.653 70.030 1.00 89.81 101 SER A O 1
ATOM 766 N N . THR A 1 102 ? -23.480 -18.352 68.963 1.00 90.62 102 THR A N 1
ATOM 767 C CA . THR A 1 102 ? -22.447 -18.574 67.947 1.00 90.62 102 THR A CA 1
ATOM 768 C C . THR A 1 102 ? -22.905 -17.946 66.645 1.00 90.62 102 THR A C 1
ATOM 770 O O . THR A 1 102 ? -23.956 -18.310 66.126 1.00 90.62 102 THR A O 1
ATOM 773 N N . GLU A 1 103 ? -22.124 -17.010 66.114 1.00 92.69 103 GLU A N 1
ATOM 774 C CA . GLU A 1 103 ? -22.399 -16.275 64.880 1.00 92.69 103 GLU A CA 1
ATOM 775 C C . GLU A 1 103 ? -21.284 -16.455 63.852 1.00 92.69 103 GLU A C 1
ATOM 777 O O . GLU A 1 103 ? -20.104 -16.445 64.203 1.00 92.69 103 GLU A O 1
ATOM 782 N N . PHE A 1 104 ? -21.651 -16.512 62.574 1.00 93.75 104 PHE A N 1
ATOM 783 C CA . PHE A 1 104 ? -20.728 -16.424 61.444 1.00 93.75 104 PHE A CA 1
ATOM 784 C C . PHE A 1 104 ? -21.409 -15.828 60.202 1.00 93.75 104 PHE A C 1
ATOM 786 O O . PHE A 1 104 ? -22.626 -15.637 60.167 1.00 93.75 104 PHE A O 1
ATOM 793 N N . ASP A 1 105 ? -20.617 -15.511 59.178 1.00 93.88 105 ASP A N 1
ATOM 794 C CA . ASP A 1 105 ? -21.116 -14.977 57.906 1.00 93.88 105 ASP A CA 1
ATOM 795 C C . ASP A 1 105 ? -21.799 -16.075 57.089 1.00 93.88 105 ASP A C 1
ATOM 797 O O . ASP A 1 105 ? -21.249 -17.163 56.937 1.00 93.88 105 ASP A O 1
ATOM 801 N N . ALA A 1 106 ? -22.946 -15.787 56.478 1.00 92.88 106 ALA A N 1
ATOM 802 C CA . ALA A 1 106 ? -23.687 -16.729 55.633 1.00 92.88 106 ALA A CA 1
ATOM 803 C C . ALA A 1 106 ? -23.018 -17.011 54.265 1.00 92.88 106 ALA A C 1
ATOM 805 O O . ALA A 1 106 ? -23.684 -17.355 53.291 1.00 92.88 106 ALA A O 1
ATOM 806 N N . ALA A 1 107 ? -21.699 -16.831 54.169 1.00 90.44 107 ALA A N 1
ATOM 807 C CA . ALA A 1 107 ? -20.913 -17.108 52.977 1.00 90.44 107 ALA A CA 1
ATOM 808 C C . ALA A 1 107 ? -20.754 -18.620 52.765 1.00 90.44 107 ALA A C 1
ATOM 810 O O . ALA A 1 107 ? -20.794 -19.398 53.713 1.00 90.44 107 ALA A O 1
ATOM 811 N N . ALA A 1 108 ? -20.474 -19.047 51.531 1.00 86.12 108 ALA A N 1
ATOM 812 C CA . ALA A 1 108 ? -20.246 -20.463 51.223 1.00 86.12 108 ALA A CA 1
ATOM 813 C C . ALA A 1 108 ? -19.130 -21.105 52.077 1.00 86.12 108 ALA A C 1
ATOM 815 O O . ALA A 1 108 ? -19.190 -22.296 52.369 1.00 86.12 108 ALA A O 1
ATOM 816 N N . ASP A 1 109 ? -18.136 -20.322 52.503 1.00 88.56 109 ASP A N 1
ATOM 817 C CA . ASP A 1 109 ? -17.011 -20.798 53.308 1.00 88.56 109 ASP A CA 1
ATOM 818 C C . ASP A 1 109 ? -16.689 -19.817 54.455 1.00 88.56 109 ASP A C 1
ATOM 820 O O . ASP A 1 109 ? -15.804 -18.965 54.316 1.00 88.56 109 ASP A O 1
ATOM 824 N N . PRO A 1 110 ? -17.429 -19.867 55.579 1.00 89.88 110 PRO A N 1
ATOM 825 C CA . PRO A 1 110 ? -17.224 -18.940 56.684 1.00 89.88 110 PRO A CA 1
ATOM 826 C C . PRO A 1 110 ? -15.891 -19.209 57.387 1.00 89.88 110 PRO A C 1
ATOM 828 O O . PRO A 1 110 ? -15.603 -20.319 57.834 1.00 89.88 110 PRO A O 1
ATOM 831 N N . SER A 1 111 ? -15.069 -18.168 57.518 1.00 86.25 111 SER A N 1
ATOM 832 C CA . SER A 1 111 ? -13.750 -18.258 58.161 1.00 86.25 111 SER A CA 1
ATOM 833 C C . SER A 1 111 ? -13.696 -17.659 59.567 1.00 86.25 111 SER A C 1
ATOM 835 O O . SER A 1 111 ? -12.702 -17.843 60.267 1.00 86.25 111 SER A O 1
ATOM 837 N N . SER A 1 112 ? -14.727 -16.918 59.977 1.00 88.50 112 SER A N 1
ATOM 838 C CA . SER A 1 112 ? -14.799 -16.232 61.270 1.00 88.50 112 SER A CA 1
ATOM 839 C C . SER A 1 112 ? -16.054 -16.633 62.027 1.00 88.50 112 SER A C 1
ATOM 841 O O . SER A 1 112 ? -17.161 -16.503 61.509 1.00 88.50 112 SER A O 1
ATOM 843 N N . PHE A 1 113 ? -15.857 -17.063 63.272 1.00 90.81 113 PHE A N 1
ATOM 844 C CA . PHE A 1 113 ? -16.925 -17.446 64.181 1.00 90.81 113 PHE A CA 1
ATOM 845 C C . PHE A 1 113 ? -16.798 -16.651 65.473 1.00 90.81 113 PHE A C 1
ATOM 847 O O . PHE A 1 113 ? -15.749 -16.655 66.120 1.00 90.81 113 PHE A O 1
ATOM 854 N N . ASN A 1 114 ? -17.872 -15.964 65.838 1.00 89.19 114 ASN A N 1
ATOM 855 C CA . ASN A 1 114 ? -17.950 -15.136 67.028 1.00 89.19 114 ASN A CA 1
ATOM 856 C C . ASN A 1 114 ? -18.852 -15.816 68.044 1.00 89.19 114 ASN A C 1
ATOM 858 O O . ASN A 1 114 ? -19.976 -16.186 67.726 1.00 89.19 114 ASN A O 1
ATOM 862 N N . ASN A 1 115 ? -18.364 -15.948 69.271 1.00 87.38 115 ASN A N 1
ATOM 863 C CA . ASN A 1 115 ? -19.096 -16.591 70.351 1.00 87.38 115 ASN A CA 1
ATOM 864 C C . ASN A 1 115 ? -19.283 -15.607 71.484 1.00 87.38 115 ASN A C 1
ATOM 866 O O . ASN A 1 115 ? -18.312 -15.005 71.947 1.00 87.38 115 ASN A O 1
ATOM 870 N N . ARG A 1 116 ? -20.532 -15.408 71.888 1.00 87.56 116 ARG A N 1
ATOM 871 C CA . ARG A 1 116 ? -20.895 -14.334 72.810 1.00 87.56 116 ARG A CA 1
ATOM 872 C C . ARG A 1 116 ? -21.834 -14.871 73.864 1.00 87.56 116 ARG A C 1
ATOM 874 O O . ARG A 1 116 ? -22.854 -15.464 73.526 1.00 87.56 116 ARG A O 1
ATOM 881 N N . LEU A 1 117 ? -21.478 -14.643 75.118 1.00 86.69 117 LEU A N 1
ATOM 882 C CA . LEU A 1 117 ? -22.333 -14.947 76.253 1.00 86.69 117 LEU A CA 1
ATOM 883 C C . LEU A 1 117 ? -23.575 -14.045 76.201 1.00 86.69 117 LEU A C 1
ATOM 885 O O . LEU A 1 117 ? -23.444 -12.826 76.087 1.00 86.69 117 LEU A O 1
ATOM 889 N N . ILE A 1 118 ? -24.757 -14.652 76.263 1.00 85.00 118 ILE A N 1
ATOM 890 C CA . ILE A 1 118 ? -26.049 -13.962 76.329 1.00 85.00 118 ILE A CA 1
ATOM 891 C C . ILE A 1 118 ? -26.349 -13.599 77.783 1.00 85.00 118 ILE A C 1
ATOM 893 O O . ILE A 1 118 ? -26.635 -12.446 78.090 1.00 85.00 118 ILE A O 1
ATOM 897 N N . ASN A 1 119 ? -26.219 -14.570 78.690 1.00 75.38 119 ASN A N 1
ATOM 898 C CA . ASN A 1 119 ? -26.322 -14.363 80.130 1.00 75.38 119 ASN A CA 1
ATOM 899 C C . ASN A 1 119 ? -25.618 -15.495 80.899 1.00 75.38 119 ASN A C 1
ATOM 901 O O . ASN A 1 119 ? -25.580 -16.625 80.419 1.00 75.38 119 ASN A O 1
ATOM 905 N N . SER A 1 120 ? -25.113 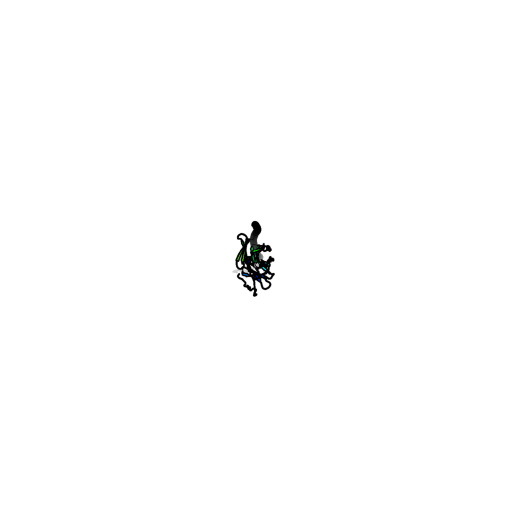-15.186 82.098 1.00 64.38 120 SER A N 1
ATOM 906 C CA . SER A 1 120 ? -24.585 -16.150 83.081 1.00 64.38 120 SER A CA 1
ATOM 907 C C . SER A 1 120 ? -25.334 -16.161 84.421 1.00 64.38 120 SER A C 1
ATOM 909 O O . SER A 1 120 ? -24.955 -16.878 85.344 1.00 64.38 120 SER A O 1
ATOM 911 N N . ALA A 1 121 ? -26.373 -15.332 84.578 1.00 60.75 121 ALA A N 1
ATOM 912 C CA . ALA A 1 121 ? -27.052 -15.125 85.862 1.00 60.75 121 ALA A CA 1
ATOM 913 C C . ALA A 1 121 ? -28.249 -16.059 86.123 1.00 60.75 121 ALA A C 1
ATOM 915 O O . ALA A 1 121 ? -28.768 -16.076 87.235 1.00 60.75 121 ALA A O 1
ATOM 916 N N . THR A 1 122 ? -28.697 -16.805 85.119 1.00 66.19 122 THR A N 1
ATOM 917 C CA . THR A 1 122 ? -29.877 -17.682 85.170 1.00 66.19 122 THR A CA 1
ATOM 918 C C . THR A 1 122 ? -29.508 -18.984 84.490 1.00 66.19 122 THR A C 1
ATOM 920 O O . THR A 1 122 ? -29.010 -18.939 83.367 1.00 66.19 122 THR A O 1
ATOM 923 N N . ASN A 1 123 ? -29.730 -20.116 85.150 1.00 79.31 123 ASN A N 1
ATOM 924 C CA . ASN A 1 123 ? -29.456 -21.414 84.555 1.00 79.31 123 ASN A CA 1
ATOM 925 C C . ASN A 1 123 ? -30.473 -21.659 83.436 1.00 79.31 123 ASN A C 1
ATOM 927 O O . ASN A 1 123 ? -31.664 -21.659 83.720 1.00 79.31 123 ASN A O 1
ATOM 931 N N . TRP A 1 124 ? -30.057 -21.783 82.177 1.00 81.00 124 TRP A N 1
ATOM 932 C CA . TRP A 1 124 ? -30.982 -21.974 81.050 1.00 81.00 124 TRP A CA 1
ATOM 933 C C . TRP A 1 124 ? -30.999 -23.421 80.566 1.00 81.00 124 TRP A C 1
ATOM 935 O O . TRP A 1 124 ? -29.972 -24.099 80.520 1.00 81.00 124 TRP A O 1
ATOM 945 N N . ASP A 1 125 ? -32.185 -23.864 80.173 1.00 79.62 125 ASP A N 1
ATOM 946 C CA . ASP A 1 125 ? -32.427 -25.119 79.475 1.00 79.62 125 ASP A CA 1
ATOM 947 C C . ASP A 1 125 ? -32.050 -24.960 77.980 1.00 79.62 125 ASP A C 1
ATOM 949 O O . ASP A 1 125 ? -32.142 -23.851 77.438 1.00 79.62 125 ASP A O 1
ATOM 953 N N . PRO A 1 126 ? -31.606 -26.020 77.275 1.00 75.12 126 PRO A N 1
ATOM 954 C CA . PRO A 1 126 ? -31.401 -26.008 75.820 1.00 75.12 126 PRO A CA 1
ATOM 955 C C . PRO A 1 126 ? -32.591 -25.524 74.979 1.00 75.12 126 PRO A C 1
ATOM 957 O O . PRO A 1 126 ? -32.383 -25.119 73.828 1.00 75.12 126 PRO A O 1
ATOM 960 N N . GLU A 1 127 ? -33.810 -25.530 75.522 1.00 85.62 127 GLU A N 1
ATOM 961 C CA . GLU A 1 127 ? -35.008 -25.032 74.845 1.00 85.62 127 GLU A CA 1
ATOM 962 C C . GLU A 1 127 ? -34.948 -23.510 74.621 1.00 85.62 127 GLU A C 1
ATOM 964 O O . GLU A 1 127 ? -35.348 -22.688 75.451 1.00 85.62 127 GLU A O 1
ATOM 969 N N . THR A 1 128 ? -34.419 -23.138 73.452 1.00 87.75 128 THR A N 1
ATOM 970 C CA . THR A 1 128 ? -34.164 -21.757 73.037 1.00 87.75 128 THR A CA 1
ATOM 971 C C . THR A 1 128 ? -34.542 -21.525 71.575 1.00 87.75 128 THR A C 1
ATOM 973 O O . THR A 1 128 ? -34.383 -22.395 70.709 1.00 87.75 128 THR A O 1
ATOM 976 N N . CYS A 1 129 ? -35.003 -20.315 71.270 1.00 89.06 129 CYS A N 1
ATOM 977 C CA . CYS A 1 129 ? -35.277 -19.881 69.905 1.00 89.06 129 CYS A CA 1
ATOM 978 C C . CYS A 1 129 ? -34.807 -18.443 69.687 1.00 89.06 129 CYS A C 1
ATOM 980 O O . CYS A 1 129 ? -34.883 -17.604 70.585 1.00 89.06 129 CYS A O 1
ATOM 982 N N . PHE A 1 130 ? -34.345 -18.159 68.473 1.00 92.94 130 PHE A N 1
ATOM 983 C CA . PHE A 1 130 ? -34.122 -16.796 68.015 1.00 92.94 130 PHE A CA 1
ATOM 984 C C . PHE A 1 130 ? -35.246 -16.339 67.090 1.00 92.94 130 PHE A C 1
ATOM 986 O O . PHE A 1 130 ? -35.781 -17.127 66.312 1.00 92.94 130 PHE A O 1
ATOM 993 N N . ALA A 1 131 ? -35.531 -15.041 67.118 1.00 93.00 131 ALA A N 1
ATOM 994 C CA . ALA A 1 131 ? -36.437 -14.381 66.195 1.00 93.00 131 ALA A CA 1
ATOM 995 C C . ALA A 1 131 ? -35.787 -13.071 65.700 1.00 93.00 131 ALA A C 1
ATOM 997 O O . ALA A 1 131 ? -35.580 -12.153 66.500 1.00 93.00 131 ALA A O 1
ATOM 998 N N . PRO A 1 132 ? -35.395 -12.978 64.416 1.00 92.12 132 PRO A N 1
ATOM 999 C CA . PRO A 1 132 ? -34.768 -11.775 63.879 1.00 92.12 132 PRO A CA 1
ATOM 1000 C C . PRO A 1 132 ? -35.806 -10.684 63.565 1.00 92.12 132 PRO A C 1
ATOM 1002 O O . PRO A 1 132 ? -36.848 -10.965 62.975 1.00 92.12 132 PRO A O 1
ATOM 1005 N N . ASP A 1 133 ? -35.489 -9.431 63.904 1.00 89.12 133 ASP A N 1
ATOM 1006 C CA . ASP A 1 133 ? -36.229 -8.211 63.537 1.00 89.12 133 ASP A CA 1
ATOM 1007 C C . ASP A 1 133 ? -35.284 -7.234 62.808 1.00 89.12 133 ASP A C 1
ATOM 1009 O O . ASP A 1 133 ? -34.690 -6.311 63.376 1.00 89.12 133 ASP A O 1
ATOM 1013 N N . GLY A 1 134 ? -35.051 -7.494 61.519 1.00 87.00 134 GLY A N 1
ATOM 1014 C CA . GLY A 1 134 ? -34.041 -6.779 60.738 1.00 87.00 134 GLY A CA 1
ATOM 1015 C C . GLY A 1 134 ? -32.627 -7.065 61.254 1.00 87.00 134 GLY A C 1
ATOM 1016 O O . GLY A 1 134 ? -32.133 -8.178 61.099 1.00 87.00 134 GLY A O 1
ATOM 1017 N N . SER A 1 135 ? -31.978 -6.057 61.847 1.00 84.88 135 SER A N 1
ATOM 1018 C CA . SER A 1 135 ? -30.663 -6.203 62.497 1.00 84.88 135 SER A CA 1
ATOM 1019 C C . SER A 1 135 ? -30.756 -6.509 63.998 1.00 84.88 135 SER A C 1
ATOM 1021 O O . SER A 1 135 ? -29.735 -6.790 64.626 1.00 84.88 135 SER A O 1
ATOM 1023 N N . PHE A 1 136 ? -31.956 -6.414 64.581 1.00 87.44 136 PHE A N 1
ATOM 1024 C CA . PHE A 1 136 ? -32.215 -6.797 65.965 1.00 87.44 136 PHE A CA 1
ATOM 1025 C C . PHE A 1 136 ? -32.427 -8.302 66.045 1.00 87.44 136 PHE A C 1
ATOM 1027 O O . PHE A 1 136 ? -32.963 -8.923 65.125 1.00 87.44 136 PHE A O 1
ATOM 1034 N N . LEU A 1 137 ? -32.018 -8.885 67.163 1.00 91.19 137 LEU A N 1
ATOM 1035 C CA . LEU A 1 137 ? -32.233 -10.293 67.427 1.00 91.19 137 LEU A CA 1
ATOM 1036 C C . LEU A 1 137 ? -32.861 -10.476 68.798 1.00 91.19 137 LEU A C 1
ATOM 1038 O O . LEU A 1 137 ? -32.300 -10.038 69.798 1.00 91.19 137 LEU A O 1
ATOM 1042 N N . HIS A 1 138 ? -33.992 -11.165 68.828 1.00 91.38 138 HIS A N 1
ATOM 1043 C CA . HIS A 1 138 ? -34.674 -11.547 70.054 1.00 91.38 138 HIS A CA 1
ATOM 1044 C C . HIS A 1 138 ? -34.360 -13.009 70.349 1.00 91.38 138 HIS A C 1
ATOM 1046 O O . HIS A 1 138 ? -34.394 -13.839 69.438 1.00 91.38 138 HIS A O 1
ATOM 1052 N N . ILE A 1 139 ? -34.054 -13.332 71.602 1.00 91.50 139 ILE A N 1
ATOM 1053 C CA . ILE A 1 139 ? -33.973 -14.710 72.086 1.00 91.50 139 ILE A CA 1
ATOM 1054 C C . ILE A 1 139 ? -35.082 -14.962 73.086 1.00 91.50 139 ILE A C 1
ATOM 1056 O O . ILE A 1 139 ? -35.354 -14.111 73.930 1.00 91.50 139 ILE A O 1
ATOM 1060 N N . MET A 1 140 ? -35.671 -16.150 73.012 1.00 90.19 140 MET A N 1
ATOM 1061 C CA . MET A 1 140 ? -36.437 -16.715 74.112 1.00 90.19 140 MET A CA 1
ATOM 1062 C C . MET A 1 140 ? -35.753 -17.986 74.589 1.00 90.19 140 MET A C 1
ATOM 1064 O O . MET A 1 140 ? -35.315 -18.800 73.773 1.00 90.19 140 MET A O 1
ATOM 1068 N N . ALA A 1 141 ? -35.644 -18.132 75.900 1.00 89.12 141 ALA A N 1
ATOM 1069 C CA . ALA A 1 141 ? -34.962 -19.240 76.537 1.00 89.12 141 ALA A CA 1
ATOM 1070 C C . ALA A 1 141 ? -35.700 -19.672 77.795 1.00 89.12 141 ALA A C 1
ATOM 1072 O O . ALA A 1 141 ? -36.129 -18.836 78.591 1.00 89.12 141 ALA A O 1
ATOM 1073 N N . VAL A 1 142 ? -35.841 -20.979 77.969 1.00 88.31 142 VAL A N 1
ATOM 1074 C CA . VAL A 1 142 ? -36.411 -21.552 79.186 1.00 88.31 142 VAL A CA 1
ATOM 1075 C C . VAL A 1 142 ? -35.345 -21.554 80.276 1.00 88.31 142 VAL A C 1
ATOM 1077 O O . VAL A 1 142 ? -34.198 -21.927 80.040 1.00 88.31 142 VAL A O 1
ATOM 1080 N N . SER A 1 143 ? -35.703 -21.130 81.479 1.00 87.25 143 SER A N 1
ATOM 1081 C CA . SER A 1 143 ? -34.825 -21.202 82.643 1.00 87.25 143 SER A CA 1
ATOM 1082 C C . SER A 1 143 ? -34.915 -22.591 83.275 1.00 87.25 143 SER A C 1
ATOM 1084 O O . SER A 1 143 ? -35.987 -23.061 83.627 1.00 87.25 143 SER A O 1
ATOM 1086 N N . ALA A 1 144 ? -33.788 -23.267 83.454 1.00 83.81 144 ALA A N 1
ATOM 1087 C CA . ALA A 1 144 ? -33.696 -24.547 84.144 1.00 83.81 144 ALA A CA 1
ATOM 1088 C C . ALA A 1 144 ? -33.936 -24.435 85.666 1.00 83.81 144 ALA A C 1
ATOM 1090 O O . ALA A 1 144 ? -34.168 -25.454 86.317 1.00 83.81 144 ALA A O 1
ATOM 1091 N N . ASP A 1 145 ? -33.888 -23.228 86.246 1.00 85.56 145 ASP A N 1
ATOM 1092 C CA . ASP A 1 145 ? -34.100 -23.022 87.687 1.00 85.56 145 ASP A CA 1
ATOM 1093 C C . ASP A 1 145 ? -35.589 -23.038 88.077 1.00 85.56 145 ASP A C 1
ATOM 1095 O O . ASP A 1 145 ? -35.957 -23.591 89.117 1.00 85.56 145 ASP A O 1
ATOM 1099 N N . ASP A 1 146 ? -36.450 -22.438 87.253 1.00 86.94 146 ASP A N 1
ATOM 1100 C CA . ASP A 1 146 ? -37.886 -22.246 87.516 1.00 86.94 146 ASP A CA 1
ATOM 1101 C C . ASP A 1 146 ? -38.800 -22.760 86.386 1.00 86.94 146 ASP A C 1
ATOM 1103 O O . ASP A 1 146 ? -40.012 -22.836 86.573 1.00 86.94 146 ASP A O 1
ATOM 1107 N N . SER A 1 147 ? -38.225 -23.208 85.264 1.00 86.94 147 SER A N 1
ATOM 1108 C CA . SER A 1 147 ? -38.911 -23.615 84.026 1.00 86.94 147 SER A CA 1
ATOM 1109 C C . SER A 1 147 ? -39.644 -22.494 83.283 1.00 86.94 147 SER A C 1
ATOM 1111 O O . SER A 1 147 ? -40.298 -22.787 82.285 1.00 86.94 147 SER A O 1
ATOM 1113 N N . ASP A 1 148 ? -39.513 -21.239 83.720 1.00 88.56 148 ASP A N 1
ATOM 1114 C CA . ASP A 1 148 ? -40.180 -20.087 83.108 1.00 88.56 148 ASP A CA 1
ATOM 1115 C C . ASP A 1 148 ? -39.485 -19.654 81.804 1.00 88.56 148 ASP A C 1
ATOM 1117 O O . ASP A 1 148 ? -38.301 -19.928 81.580 1.00 88.56 148 ASP A O 1
ATOM 1121 N N . LEU A 1 149 ? -40.210 -18.941 80.935 1.00 88.56 149 LEU A N 1
ATOM 1122 C CA . LEU A 1 149 ? -39.655 -18.382 79.700 1.00 88.56 149 LEU A CA 1
ATOM 1123 C C . LEU A 1 149 ? -39.061 -17.005 79.953 1.00 88.56 149 LEU A C 1
ATOM 1125 O O . LEU A 1 149 ? -39.761 -16.101 80.411 1.00 88.56 149 LEU A O 1
ATOM 1129 N N . TYR A 1 150 ? -37.818 -16.800 79.548 1.00 90.06 150 TYR A N 1
ATOM 1130 C CA . TYR A 1 150 ? -37.149 -15.507 79.589 1.00 90.06 150 TYR A CA 1
ATOM 1131 C C . TYR A 1 150 ? -36.851 -15.008 78.179 1.00 90.06 150 TYR A C 1
ATOM 1133 O O . TYR A 1 150 ? -36.509 -15.792 77.295 1.00 90.06 150 TYR A O 1
ATOM 1141 N N . SER A 1 151 ? -36.938 -13.695 77.978 1.00 89.75 151 SER A N 1
ATOM 1142 C CA . SER A 1 151 ? -36.568 -13.035 76.725 1.00 89.75 151 SER A CA 1
ATOM 1143 C C . SER A 1 151 ? -35.401 -12.070 76.918 1.00 89.75 151 SER A C 1
ATOM 1145 O O . SER A 1 151 ? -35.341 -11.374 77.935 1.00 89.75 151 SER A O 1
ATOM 1147 N N . ALA A 1 152 ? -34.513 -11.984 75.928 1.00 89.44 152 ALA A N 1
ATOM 1148 C CA . ALA A 1 152 ? -33.466 -10.965 75.841 1.00 89.44 152 ALA A CA 1
ATOM 1149 C C . ALA A 1 152 ? -33.270 -10.499 74.389 1.00 89.44 152 ALA A C 1
ATOM 1151 O O . ALA A 1 152 ? -33.634 -11.195 73.441 1.00 89.44 152 ALA A O 1
ATOM 1152 N N . ASP A 1 153 ? -32.657 -9.333 74.210 1.00 90.00 153 ASP A N 1
ATOM 1153 C CA . ASP A 1 153 ? -32.544 -8.657 72.916 1.00 90.00 153 ASP A CA 1
ATOM 1154 C C . ASP A 1 153 ? -31.100 -8.227 72.637 1.00 90.00 153 ASP A C 1
ATOM 1156 O O . ASP A 1 153 ? -30.438 -7.676 73.516 1.00 90.00 153 ASP A O 1
ATOM 1160 N N . ASP A 1 154 ? -30.633 -8.404 71.401 1.00 89.75 154 ASP A N 1
ATOM 1161 C CA . ASP A 1 154 ? -29.398 -7.819 70.869 1.00 89.75 154 ASP A CA 1
ATOM 1162 C C . ASP A 1 154 ? -29.745 -6.766 69.810 1.00 89.75 154 ASP A C 1
ATOM 1164 O O . ASP A 1 154 ? -30.202 -7.078 68.707 1.00 89.75 154 ASP A O 1
ATOM 1168 N N . ALA A 1 155 ? -29.491 -5.500 70.142 1.00 86.56 155 ALA A N 1
ATOM 1169 C CA . ALA A 1 155 ? -29.757 -4.342 69.291 1.00 86.56 155 ALA A CA 1
ATOM 1170 C C . ALA A 1 155 ? -28.658 -4.080 68.244 1.00 86.56 155 ALA A C 1
ATOM 1172 O O . ALA A 1 155 ? -28.272 -2.931 68.031 1.00 86.56 155 ALA A O 1
ATOM 1173 N N . ASP A 1 156 ? -28.133 -5.134 67.616 1.00 83.50 156 ASP A N 1
ATOM 1174 C CA . ASP A 1 156 ? -27.005 -5.070 66.671 1.00 83.50 156 ASP A CA 1
ATOM 1175 C C . ASP A 1 156 ? -25.673 -4.615 67.302 1.00 83.50 156 ASP A C 1
ATOM 1177 O O . ASP A 1 156 ? -24.788 -4.086 66.631 1.00 83.50 156 ASP A O 1
ATOM 1181 N N . THR A 1 157 ? -25.530 -4.785 68.619 1.00 82.38 157 THR A N 1
ATOM 1182 C CA . THR A 1 157 ? -24.357 -4.311 69.383 1.00 82.38 157 THR A CA 1
ATOM 1183 C C . THR A 1 157 ? -23.588 -5.428 70.048 1.00 82.38 157 THR A C 1
ATOM 1185 O O . THR A 1 157 ? -22.573 -5.165 70.695 1.00 82.38 157 THR A O 1
ATOM 1188 N N . ASP A 1 158 ? -24.082 -6.659 69.921 1.00 82.38 158 ASP A N 1
ATOM 1189 C CA . ASP A 1 158 ? -23.528 -7.826 70.582 1.00 82.38 158 ASP A CA 1
ATOM 1190 C C . ASP A 1 158 ? -23.556 -7.757 72.105 1.00 82.38 158 ASP A C 1
ATOM 1192 O O . ASP A 1 158 ? -22.806 -8.448 72.797 1.00 82.38 158 ASP A O 1
ATOM 1196 N N . THR A 1 159 ? -24.428 -6.897 72.611 1.00 85.19 159 THR A N 1
ATOM 1197 C CA . THR A 1 159 ? -24.721 -6.735 74.021 1.00 85.19 159 THR A CA 1
ATOM 1198 C C . THR A 1 159 ? -26.185 -7.085 74.200 1.00 85.19 159 THR A C 1
ATOM 1200 O O . THR A 1 159 ? -27.054 -6.435 73.618 1.00 85.19 159 THR A O 1
ATOM 1203 N N . TRP A 1 160 ? -26.439 -8.127 74.983 1.00 88.06 160 TRP A N 1
ATOM 1204 C CA . TRP A 1 160 ? -27.785 -8.607 75.260 1.00 88.06 160 TRP A CA 1
ATOM 1205 C C . TRP A 1 160 ? -28.421 -7.811 76.401 1.00 88.06 160 TRP A C 1
ATOM 1207 O O . TRP A 1 160 ? -27.740 -7.414 77.353 1.00 88.06 160 TRP A O 1
ATOM 1217 N N . THR A 1 161 ? -29.725 -7.554 76.308 1.00 88.62 161 THR A N 1
ATOM 1218 C CA . THR A 1 161 ? -30.499 -6.996 77.424 1.00 88.62 161 THR A CA 1
ATOM 1219 C C . THR A 1 161 ? -30.550 -7.981 78.594 1.00 88.62 161 THR A C 1
ATOM 1221 O O . THR A 1 161 ? -30.332 -9.183 78.439 1.00 88.62 161 THR A O 1
ATOM 1224 N N . VAL A 1 162 ? -30.809 -7.465 79.800 1.00 83.62 162 VAL A N 1
ATOM 1225 C CA . VAL A 1 162 ? -31.005 -8.323 80.976 1.00 83.62 162 VAL A CA 1
ATOM 1226 C C . VAL A 1 162 ? -32.263 -9.165 80.749 1.00 83.62 162 VAL A C 1
ATOM 1228 O O . VAL A 1 162 ? -33.313 -8.569 80.499 1.00 83.62 162 VAL A O 1
ATOM 1231 N N . PRO A 1 163 ? -32.188 -10.502 80.857 1.00 85.31 163 PRO A N 1
ATOM 1232 C CA . PRO A 1 163 ? -33.339 -11.352 80.595 1.00 85.31 163 PRO A CA 1
ATOM 1233 C C . PRO A 1 163 ? -34.517 -11.037 81.517 1.00 85.31 163 PRO A C 1
ATOM 1235 O O . PRO A 1 163 ? -34.342 -10.866 82.725 1.00 85.31 163 PRO A O 1
ATOM 1238 N N . ALA A 1 164 ? -35.717 -10.983 80.947 1.00 84.56 164 ALA A N 1
ATOM 1239 C CA . ALA A 1 164 ? -36.962 -10.748 81.673 1.00 84.56 164 ALA A CA 1
ATOM 1240 C C . ALA A 1 164 ? -37.913 -11.935 81.492 1.00 84.56 164 ALA A C 1
ATOM 1242 O O . ALA A 1 164 ? -38.006 -12.473 80.390 1.00 84.56 164 ALA A O 1
ATOM 1243 N N . SER A 1 165 ? -38.611 -12.338 82.560 1.00 83.88 165 SER A N 1
ATOM 1244 C CA . SER A 1 165 ? -39.636 -13.385 82.476 1.00 83.88 165 SER A CA 1
ATOM 1245 C C . SER A 1 165 ? -40.792 -12.898 81.594 1.00 83.88 165 SER A C 1
ATOM 1247 O O . SER A 1 165 ? -41.354 -11.825 81.826 1.00 83.88 165 SER A O 1
ATOM 1249 N N . SER A 1 166 ? -41.092 -13.685 80.567 1.00 79.50 166 SER A N 1
ATOM 1250 C CA . SER A 1 166 ? -42.131 -13.466 79.553 1.00 79.50 166 SER A CA 1
ATOM 1251 C C . SER A 1 166 ? -43.334 -14.386 79.778 1.00 79.50 166 SER A C 1
ATOM 1253 O O . SER A 1 166 ? -44.470 -13.992 79.534 1.00 79.50 166 SER A O 1
ATOM 1255 N N . PHE A 1 167 ? -43.111 -15.581 80.336 1.00 85.31 167 PHE A N 1
ATOM 1256 C CA . PHE A 1 167 ? -44.163 -16.546 80.644 1.00 85.31 167 PHE A CA 1
ATOM 1257 C C . PHE A 1 167 ? -43.793 -17.388 81.870 1.00 85.31 167 PHE A C 1
ATOM 1259 O O . PHE A 1 167 ? -42.656 -17.842 81.982 1.00 85.31 167 PHE A O 1
ATOM 1266 N N . THR A 1 168 ? -44.769 -17.653 82.745 1.00 85.44 168 THR A N 1
ATOM 1267 C CA . THR A 1 168 ? -44.591 -18.514 83.926 1.00 85.44 168 THR A CA 1
ATOM 1268 C C . THR A 1 168 ? -45.282 -19.864 83.756 1.00 85.44 168 THR A C 1
ATOM 1270 O O . THR A 1 168 ? -46.485 -19.924 83.480 1.00 85.44 168 THR A O 1
ATOM 1273 N N . GLY A 1 169 ? -44.545 -20.953 83.981 1.00 84.31 169 GLY A N 1
ATOM 1274 C CA . GLY A 1 169 ? -45.025 -22.334 83.874 1.00 84.31 169 GLY A CA 1
ATOM 1275 C C . GLY A 1 169 ? -43.987 -23.272 83.259 1.00 84.31 169 GLY A C 1
ATOM 1276 O O . GLY A 1 169 ? -43.028 -22.811 82.673 1.00 84.31 169 GLY A O 1
ATOM 1277 N N . THR A 1 170 ? -44.179 -24.591 83.363 1.00 86.50 170 THR A N 1
ATOM 1278 C CA . THR A 1 170 ? -43.235 -25.576 82.804 1.00 86.50 170 THR A CA 1
ATOM 1279 C C . THR A 1 170 ? -43.241 -25.559 81.280 1.00 86.50 170 THR A C 1
ATOM 1281 O O . THR A 1 170 ? -44.295 -25.751 80.679 1.00 86.50 170 THR A O 1
ATOM 1284 N N . ILE A 1 171 ? -42.074 -25.385 80.661 1.00 85.44 171 ILE A N 1
ATOM 1285 C CA . ILE A 1 171 ? -41.912 -25.358 79.205 1.00 85.44 171 ILE A CA 1
ATOM 1286 C C . ILE A 1 171 ? -40.972 -26.473 78.777 1.00 85.44 171 ILE A C 1
ATOM 1288 O O . ILE A 1 171 ? -39.850 -26.562 79.257 1.00 85.44 171 ILE A O 1
ATOM 1292 N N . ASN A 1 172 ? -41.434 -27.303 77.846 1.00 84.19 172 ASN A N 1
ATOM 1293 C CA . ASN A 1 172 ? -40.648 -28.381 77.250 1.00 84.19 172 ASN A CA 1
ATOM 1294 C C . ASN A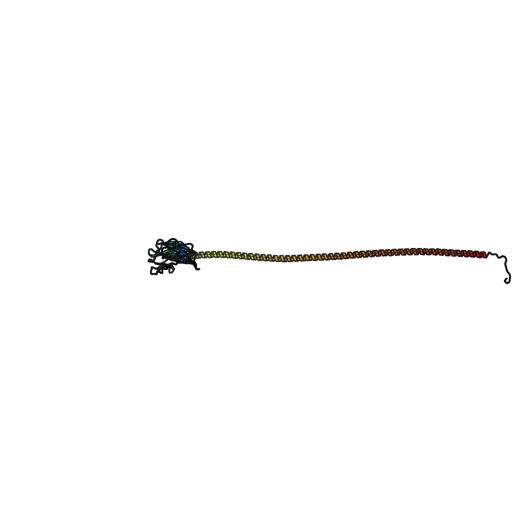 1 172 ? -40.173 -28.063 75.831 1.00 84.19 172 ASN A C 1
ATOM 1296 O O . ASN A 1 172 ? -39.327 -28.779 75.315 1.00 84.19 172 ASN A O 1
ATOM 1300 N N . HIS A 1 173 ? -40.759 -27.063 75.168 1.00 84.81 173 HIS A N 1
ATOM 1301 C CA . HIS A 1 173 ? -40.307 -26.599 73.860 1.00 84.81 173 HIS A CA 1
ATOM 1302 C C . HIS A 1 173 ? -40.803 -25.179 73.600 1.00 84.81 173 HIS A C 1
ATOM 1304 O O . HIS A 1 173 ? -41.960 -24.860 73.896 1.00 84.81 173 HIS A O 1
ATOM 1310 N N . VAL A 1 174 ? -39.960 -24.355 72.976 1.00 87.62 174 VAL A N 1
ATOM 1311 C CA . VAL A 1 174 ? -40.320 -23.008 72.523 1.00 87.62 174 VAL A CA 1
ATOM 1312 C C . VAL A 1 174 ? -39.926 -22.798 71.064 1.00 87.62 174 VAL A C 1
ATOM 1314 O O . VAL A 1 174 ? -38.852 -23.184 70.611 1.00 87.62 174 VAL A O 1
ATOM 1317 N N . SER A 1 175 ? -40.808 -22.155 70.305 1.00 88.19 175 SER A N 1
ATOM 1318 C CA . SER A 1 175 ? -40.479 -21.593 68.994 1.00 88.19 175 SER A CA 1
ATOM 1319 C C . SER A 1 175 ? -40.988 -20.165 68.925 1.00 88.19 175 SER A C 1
ATOM 1321 O O . SER A 1 175 ? -42.051 -19.876 69.471 1.00 88.19 175 SER A O 1
ATOM 1323 N N . CYS A 1 176 ? -40.247 -19.284 68.263 1.00 91.31 176 CYS A N 1
ATOM 1324 C CA . CYS A 1 176 ? -40.594 -17.876 68.176 1.00 91.31 176 CYS A CA 1
ATOM 1325 C C . CYS A 1 176 ? -40.377 -17.322 66.772 1.00 91.31 176 CYS A C 1
ATOM 1327 O O . CYS A 1 176 ? -39.552 -17.825 66.008 1.00 91.31 176 CYS A O 1
ATOM 1329 N N . ASN A 1 177 ? -41.156 -16.300 66.421 1.00 91.62 177 ASN 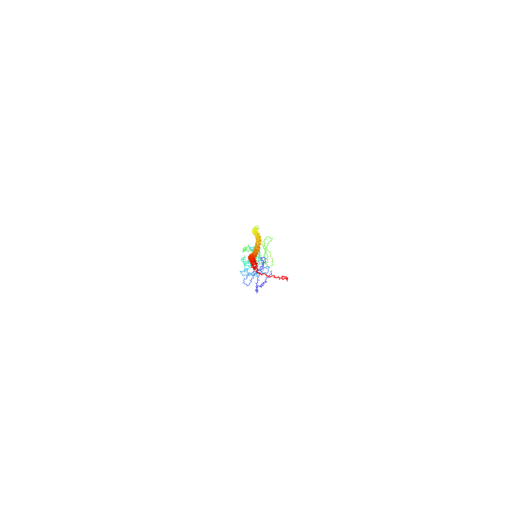A N 1
ATOM 1330 C CA . ASN A 1 177 ? -40.998 -15.560 65.177 1.00 91.62 177 ASN A CA 1
ATOM 1331 C C . ASN A 1 177 ? -41.512 -14.121 65.326 1.00 91.62 177 ASN A C 1
ATOM 1333 O O . ASN A 1 177 ? -42.398 -13.845 66.138 1.00 91.62 177 ASN A O 1
ATOM 1337 N N . ILE A 1 178 ? -40.988 -13.221 64.497 1.00 90.06 178 ILE A N 1
ATOM 1338 C CA . ILE A 1 178 ? -41.450 -11.837 64.407 1.00 90.06 178 ILE A CA 1
ATOM 1339 C C . ILE A 1 178 ? -42.476 -11.698 63.288 1.00 90.06 178 ILE A C 1
ATOM 1341 O O . ILE A 1 178 ? -42.315 -12.234 62.192 1.00 90.06 178 ILE A O 1
ATOM 1345 N N . TYR A 1 179 ? -43.539 -10.946 63.553 1.00 87.50 179 TYR A N 1
ATOM 1346 C CA . TYR A 1 179 ? -44.512 -10.557 62.538 1.00 87.50 179 TYR A CA 1
ATOM 1347 C C . TYR A 1 179 ? -45.170 -9.225 62.902 1.00 87.50 179 TYR A C 1
ATOM 1349 O O . TYR A 1 179 ? -45.149 -8.778 64.052 1.00 87.50 179 TYR A O 1
ATOM 1357 N N . ASP A 1 180 ? -45.780 -8.594 61.900 1.00 83.81 180 ASP A N 1
ATOM 1358 C CA . ASP A 1 180 ? -46.543 -7.361 62.063 1.00 83.81 180 ASP A CA 1
ATOM 1359 C C . ASP A 1 180 ? -48.012 -7.603 61.703 1.00 83.81 180 ASP A C 1
ATOM 1361 O O . ASP A 1 180 ? -48.371 -7.843 60.548 1.00 83.81 180 ASP A O 1
ATOM 1365 N N . ARG A 1 181 ? -48.875 -7.564 62.721 1.00 79.12 181 ARG A N 1
ATOM 1366 C CA . ARG A 1 181 ? -50.342 -7.562 62.563 1.00 79.12 181 ARG A CA 1
ATOM 1367 C C . ARG A 1 181 ? -50.967 -6.281 63.116 1.00 79.12 181 ARG A C 1
ATOM 1369 O O . ARG A 1 181 ? -52.027 -5.862 62.657 1.00 79.12 181 ARG A O 1
ATOM 1376 N N . SER A 1 182 ? -50.339 -5.684 64.126 1.00 81.00 182 SER A N 1
ATOM 1377 C CA . SER A 1 182 ? -50.794 -4.471 64.811 1.00 81.00 182 SER A CA 1
ATOM 1378 C C . SER A 1 182 ? -49.624 -3.837 65.578 1.00 81.00 182 SER A C 1
ATOM 1380 O O . SER A 1 182 ? -49.729 -3.581 66.782 1.00 81.00 182 SER A O 1
ATOM 1382 N N . GLY A 1 183 ? -48.492 -3.667 64.893 1.00 81.12 183 GLY A N 1
ATOM 1383 C CA . GLY A 1 183 ? -47.183 -3.405 65.486 1.00 81.12 183 GLY A CA 1
ATOM 1384 C C . GLY A 1 183 ? -46.351 -4.683 65.562 1.00 81.12 183 GLY A C 1
ATOM 1385 O O . GLY A 1 183 ? -46.904 -5.785 65.521 1.00 81.12 183 GLY A O 1
ATOM 1386 N N . THR A 1 184 ? -45.034 -4.526 65.688 1.00 85.50 184 THR A N 1
ATOM 1387 C CA . THR A 1 184 ? -44.091 -5.644 65.768 1.00 85.50 184 THR A CA 1
ATOM 1388 C C . THR A 1 184 ? -44.366 -6.490 67.009 1.00 85.50 184 THR A C 1
ATOM 1390 O O . THR A 1 184 ? -44.385 -5.984 68.138 1.00 85.50 184 THR A O 1
ATOM 1393 N N . LYS A 1 185 ? -44.607 -7.781 66.788 1.00 87.81 185 LYS A N 1
ATOM 1394 C CA . LYS A 1 185 ? -44.857 -8.775 67.831 1.00 87.81 185 LYS A CA 1
ATOM 1395 C C . LYS A 1 185 ? -43.814 -9.876 67.768 1.00 87.81 185 LYS A C 1
ATOM 1397 O O . LYS A 1 185 ? -43.470 -10.327 66.676 1.00 87.81 185 LYS A O 1
ATOM 1402 N N . LEU A 1 186 ? -43.383 -10.328 68.940 1.00 89.06 186 LEU A N 1
ATOM 1403 C CA . LEU A 1 186 ? -42.665 -11.583 69.117 1.00 89.06 186 LEU A CA 1
ATOM 1404 C C . LEU A 1 186 ? -43.696 -12.657 69.471 1.00 89.06 186 LEU A C 1
ATOM 1406 O O . LEU A 1 186 ? -44.102 -12.776 70.625 1.00 89.06 186 LEU A O 1
ATOM 1410 N N . ALA A 1 187 ? -44.170 -13.392 68.461 1.00 88.62 187 ALA A N 1
ATOM 1411 C CA . ALA A 1 187 ? -45.018 -14.558 68.698 1.00 88.62 187 ALA A CA 1
ATOM 1412 C C . ALA A 1 187 ? -44.162 -15.703 69.202 1.00 88.62 187 ALA A C 1
ATOM 1414 O O . ALA A 1 187 ? -43.078 -15.950 68.663 1.00 88.62 187 ALA A O 1
ATOM 1415 N N . HIS A 1 188 ? -44.710 -16.460 70.142 1.00 88.31 188 HIS A N 1
ATOM 1416 C CA . HIS A 1 188 ? -44.106 -17.696 70.582 1.00 88.31 188 HIS A CA 1
ATOM 1417 C C . HIS A 1 188 ? -45.137 -18.798 70.805 1.00 88.31 188 HIS A C 1
ATOM 1419 O O . HIS A 1 188 ? -46.267 -18.579 71.245 1.00 88.31 188 HIS A O 1
ATOM 1425 N N . ILE A 1 189 ? -44.730 -20.009 70.437 1.00 87.00 189 ILE A N 1
ATOM 1426 C CA . ILE A 1 189 ? -45.488 -21.239 70.632 1.00 87.00 189 ILE A CA 1
ATOM 1427 C C . ILE A 1 189 ? -44.739 -22.066 71.668 1.00 87.00 189 ILE A C 1
ATOM 1429 O O . ILE A 1 189 ? -43.560 -22.373 71.474 1.00 87.00 189 ILE A O 1
ATOM 1433 N N . ILE A 1 190 ? -45.440 -22.422 72.740 1.00 86.56 190 ILE A N 1
ATOM 1434 C CA . ILE A 1 190 ? -44.909 -23.114 73.916 1.00 86.56 190 ILE A CA 1
ATOM 1435 C C . ILE A 1 190 ? -45.606 -24.472 74.039 1.00 86.56 190 ILE A C 1
ATOM 1437 O O . ILE A 1 190 ? -46.831 -24.533 73.948 1.00 86.56 190 ILE A O 1
ATOM 1441 N N . ASP A 1 191 ? -44.861 -25.551 74.274 1.00 84.50 191 ASP A N 1
ATOM 1442 C CA . ASP A 1 191 ? -45.412 -26.842 74.723 1.00 84.50 191 ASP A CA 1
ATOM 1443 C C . ASP A 1 191 ? -45.082 -27.048 76.206 1.00 84.50 191 ASP A C 1
ATOM 1445 O O . ASP A 1 191 ? -43.911 -27.085 76.578 1.00 84.50 191 ASP A O 1
ATOM 1449 N N . ASP A 1 192 ? -46.102 -27.194 77.053 1.00 81.62 192 ASP A N 1
ATOM 1450 C CA . ASP A 1 192 ? -45.950 -27.405 78.500 1.00 81.62 192 ASP A CA 1
ATOM 1451 C C . ASP A 1 192 ? -45.959 -28.884 78.932 1.00 81.62 192 ASP A C 1
ATOM 1453 O O . ASP A 1 192 ? -46.110 -29.202 80.112 1.00 81.62 192 ASP A O 1
ATOM 1457 N N . GLY A 1 193 ? -45.774 -29.816 77.987 1.00 75.50 193 GLY A N 1
ATOM 1458 C CA . GLY A 1 193 ? -45.756 -31.262 78.260 1.00 75.50 193 GLY A CA 1
ATOM 1459 C C . GLY A 1 193 ? -47.097 -31.948 78.071 1.00 75.50 193 GLY A C 1
ATOM 1460 O O . GLY A 1 193 ? -47.331 -33.030 78.615 1.00 75.50 193 GLY A O 1
ATOM 1461 N N . GLY A 1 194 ? -47.977 -31.335 77.285 1.00 78.38 194 GLY A N 1
ATOM 1462 C CA . GLY A 1 194 ? -49.291 -31.883 76.976 1.00 78.38 194 GLY A CA 1
ATOM 1463 C C . GLY A 1 194 ? -50.197 -30.924 76.214 1.00 78.38 194 GLY A C 1
ATOM 1464 O O . GLY A 1 194 ? -51.097 -31.395 75.516 1.00 78.38 194 GLY A O 1
ATOM 1465 N N . THR A 1 195 ? -49.963 -29.608 76.304 1.00 82.00 195 THR A N 1
ATOM 1466 C CA . THR A 1 195 ? -50.739 -28.591 75.583 1.00 82.00 195 THR A CA 1
ATOM 1467 C C . THR A 1 195 ? -49.830 -27.602 74.861 1.00 82.00 195 THR A C 1
ATOM 1469 O O . THR A 1 195 ? -48.975 -26.961 75.464 1.00 82.00 195 THR A O 1
ATOM 1472 N N . VAL A 1 196 ? -50.086 -27.409 73.566 1.00 85.31 196 VAL A N 1
ATOM 1473 C CA . VAL A 1 196 ? -49.455 -26.344 72.780 1.00 85.31 196 VAL A CA 1
ATOM 1474 C C . VAL A 1 196 ? -50.217 -25.036 73.003 1.00 85.31 196 VAL A C 1
ATOM 1476 O O . VAL A 1 196 ? -51.425 -24.964 72.765 1.00 85.31 196 VAL A O 1
ATOM 1479 N N . LYS A 1 197 ? -49.510 -24.004 73.459 1.00 88.75 197 LYS A N 1
ATOM 1480 C CA . LYS A 1 197 ? -50.007 -22.654 73.736 1.00 88.75 197 LYS A CA 1
ATOM 1481 C C . LYS A 1 197 ? -49.372 -21.651 72.779 1.00 88.75 197 LYS A C 1
ATOM 1483 O O . LYS A 1 197 ? -48.276 -21.869 72.276 1.00 88.75 197 LYS A O 1
ATOM 1488 N N . TYR A 1 198 ? -50.082 -20.558 72.545 1.00 89.19 198 TYR A N 1
ATOM 1489 C CA . TYR A 1 198 ? -49.633 -19.431 71.738 1.00 89.19 198 TYR A CA 1
ATOM 1490 C C . TYR A 1 198 ? -49.764 -18.157 72.566 1.00 89.19 198 TYR A C 1
ATOM 1492 O O . TYR A 1 198 ? -50.827 -17.938 73.154 1.00 89.19 198 TYR A O 1
ATOM 1500 N N . ASP A 1 199 ? -48.718 -17.339 72.581 1.00 89.12 199 ASP A N 1
ATOM 1501 C CA . ASP A 1 199 ? -48.713 -16.023 73.218 1.00 89.12 199 ASP A CA 1
ATOM 1502 C C . ASP A 1 199 ? -47.822 -15.042 72.423 1.00 89.12 199 ASP A C 1
ATOM 1504 O O . ASP A 1 199 ? -47.120 -15.429 71.480 1.00 89.12 199 ASP A O 1
ATOM 1508 N N . GLU A 1 200 ? -47.944 -13.748 72.714 1.00 89.00 200 GLU A N 1
ATOM 1509 C CA . GLU A 1 200 ? -47.337 -12.660 71.943 1.00 89.00 200 GLU A CA 1
ATOM 1510 C C . GLU A 1 200 ? -46.790 -11.557 72.857 1.00 89.00 200 GLU A C 1
ATOM 1512 O O . GLU A 1 200 ? -47.556 -10.865 73.532 1.00 89.00 200 GLU A O 1
ATOM 1517 N N . ASP A 1 201 ? -45.493 -11.265 72.750 1.00 86.50 201 ASP A N 1
ATOM 1518 C CA . ASP A 1 201 ? -44.909 -10.085 73.386 1.00 86.50 201 ASP A CA 1
ATOM 1519 C C . ASP A 1 201 ? -44.953 -8.872 72.454 1.00 86.50 201 ASP A C 1
ATOM 1521 O O . ASP A 1 201 ? -44.626 -8.923 71.261 1.00 86.50 201 ASP A O 1
ATOM 1525 N N . ALA A 1 202 ? -45.369 -7.730 73.002 1.00 85.50 202 ALA A N 1
ATOM 1526 C CA . ALA A 1 202 ? -45.283 -6.460 72.298 1.00 85.50 202 ALA A CA 1
ATOM 1527 C C . ALA A 1 202 ? -43.841 -5.943 72.347 1.00 85.50 202 ALA A C 1
ATOM 1529 O O . ALA A 1 202 ? -43.364 -5.542 73.407 1.00 85.50 202 ALA A O 1
ATOM 1530 N N . LEU A 1 203 ? -43.175 -5.862 71.194 1.00 83.69 203 LEU A N 1
ATOM 1531 C CA . LEU A 1 203 ? -41.843 -5.272 71.122 1.00 83.69 203 LEU A CA 1
ATOM 1532 C C . LEU A 1 203 ? -41.969 -3.743 71.182 1.00 83.69 203 LEU A C 1
ATOM 1534 O O . LEU A 1 203 ? -42.306 -3.070 70.203 1.00 83.69 203 LEU A O 1
ATOM 1538 N N . ALA A 1 204 ? -41.744 -3.179 72.372 1.00 63.12 204 ALA A N 1
ATOM 1539 C CA . ALA A 1 204 ? -41.756 -1.740 72.632 1.00 63.12 204 ALA A CA 1
ATOM 1540 C C . ALA A 1 204 ? -40.502 -1.075 72.038 1.00 63.12 204 ALA A C 1
ATOM 1542 O O . ALA A 1 204 ? -39.614 -0.631 72.757 1.00 63.12 204 ALA A O 1
ATOM 1543 N N . GLY A 1 205 ? -40.386 -1.051 70.711 1.00 50.06 205 GLY A N 1
ATOM 1544 C CA . GLY A 1 205 ? -39.096 -0.727 70.105 1.00 50.06 205 GLY A CA 1
ATOM 1545 C C . GLY A 1 205 ? -39.078 -0.490 68.609 1.00 50.06 205 GLY A C 1
ATOM 1546 O O . GLY A 1 205 ? -38.007 -0.208 68.077 1.00 50.06 205 GLY A O 1
ATOM 1547 N N . GLY A 1 206 ? -40.232 -0.480 67.938 1.00 46.56 206 GLY A N 1
ATOM 1548 C CA . GLY A 1 206 ? -40.352 0.184 66.646 1.00 46.56 206 GLY A CA 1
ATOM 1549 C C . GLY A 1 206 ? -40.177 1.686 66.848 1.00 46.56 206 GLY A C 1
ATOM 1550 O O . GLY A 1 206 ? -41.140 2.445 66.776 1.00 46.56 206 GLY A O 1
ATOM 1551 N N . THR A 1 207 ? -38.957 2.137 67.159 1.00 42.53 207 THR A N 1
ATOM 1552 C CA . THR A 1 207 ? -38.602 3.531 66.956 1.00 42.53 207 THR A CA 1
ATOM 1553 C C . THR A 1 207 ? -39.018 3.814 65.533 1.00 42.53 207 THR A C 1
ATOM 1555 O O . THR A 1 207 ? -38.582 3.152 64.591 1.00 42.53 207 THR A O 1
ATOM 1558 N N . THR A 1 208 ? -39.890 4.796 65.374 1.00 44.84 208 THR A N 1
ATOM 1559 C CA . THR A 1 208 ? -40.020 5.531 64.137 1.00 44.84 208 THR A CA 1
ATOM 1560 C C . THR A 1 208 ? -38.610 6.045 63.843 1.00 44.84 208 THR A C 1
ATOM 1562 O O . THR A 1 208 ? -38.251 7.153 64.233 1.00 44.84 208 THR A O 1
ATOM 1565 N N . LYS A 1 209 ? -37.752 5.227 63.212 1.00 51.25 209 LYS A N 1
ATOM 1566 C CA . LYS A 1 209 ? -36.635 5.722 62.423 1.00 51.25 209 LYS A CA 1
ATOM 1567 C C . LYS A 1 209 ? -37.343 6.639 61.461 1.00 51.25 209 LYS A C 1
ATOM 1569 O O . LYS A 1 209 ? -38.060 6.161 60.587 1.00 51.25 209 LYS A O 1
ATOM 1574 N N . THR A 1 210 ? -37.293 7.934 61.755 1.00 51.66 210 THR A N 1
ATOM 1575 C CA . THR A 1 210 ? -37.991 8.980 61.030 1.00 51.66 210 THR A CA 1
ATOM 1576 C C . THR A 1 210 ? -37.816 8.659 59.556 1.00 51.66 210 THR A C 1
ATOM 1578 O O . THR A 1 210 ? -36.698 8.759 59.061 1.00 51.66 210 THR A O 1
ATOM 1581 N N . VAL A 1 211 ? -38.869 8.176 58.884 1.00 59.53 211 VAL A N 1
ATOM 1582 C CA . VAL A 1 211 ? -38.812 7.685 57.491 1.00 59.53 211 VAL A CA 1
ATOM 1583 C C . VAL A 1 211 ? -38.093 8.709 56.605 1.00 59.53 211 VAL A C 1
ATOM 1585 O O . VAL A 1 211 ? -37.354 8.368 55.688 1.00 59.53 211 VAL A O 1
ATOM 1588 N N . THR A 1 212 ? -38.213 9.981 56.977 1.00 65.50 212 THR A N 1
ATOM 1589 C CA . THR A 1 212 ? -37.530 11.144 56.425 1.00 65.50 212 THR A CA 1
ATOM 1590 C C . THR A 1 212 ? -35.992 11.088 56.462 1.00 65.50 212 THR A C 1
ATOM 1592 O O . THR A 1 212 ? -35.379 11.516 55.493 1.00 65.50 212 THR A O 1
ATOM 1595 N N . ALA A 1 213 ? -35.341 10.572 57.512 1.00 70.62 213 ALA A N 1
ATOM 1596 C CA . ALA A 1 213 ? -33.875 10.524 57.622 1.00 70.62 213 ALA A CA 1
ATOM 1597 C C . ALA A 1 213 ? -33.253 9.427 56.737 1.00 70.62 213 ALA A C 1
ATOM 1599 O O . ALA A 1 213 ? -32.299 9.690 56.005 1.00 70.62 213 ALA A O 1
ATOM 1600 N N . SER A 1 214 ? -33.827 8.219 56.741 1.00 78.56 214 SER A N 1
ATOM 1601 C CA . SER A 1 214 ? -33.402 7.117 55.862 1.00 78.56 214 SER A CA 1
ATOM 1602 C C . SER A 1 214 ? -33.676 7.434 54.389 1.00 78.56 214 SER A C 1
ATOM 1604 O O . SER A 1 214 ? -32.834 7.173 53.530 1.00 78.56 214 SER A O 1
ATOM 1606 N N . LEU A 1 215 ? -34.815 8.072 54.101 1.00 83.06 215 LEU A N 1
ATOM 1607 C CA . LEU A 1 215 ? -35.142 8.564 52.765 1.00 83.06 215 LEU A CA 1
ATOM 1608 C C . LEU A 1 215 ? -34.186 9.678 52.314 1.00 83.06 215 LEU A C 1
ATOM 1610 O O . LEU A 1 215 ? -33.725 9.648 51.177 1.00 83.06 215 LEU A O 1
ATOM 1614 N N . ALA A 1 216 ? -33.841 10.631 53.187 1.00 84.38 216 ALA A N 1
ATOM 1615 C CA . ALA A 1 216 ? -32.882 11.688 52.864 1.00 84.38 216 ALA A CA 1
ATOM 1616 C C . ALA A 1 216 ? -31.494 11.121 52.526 1.00 84.38 216 ALA A C 1
ATOM 1618 O O . ALA A 1 216 ? -30.890 11.538 51.539 1.00 84.38 216 ALA A O 1
ATOM 1619 N N . ALA A 1 217 ? -31.017 10.130 53.286 1.00 83.94 217 ALA A N 1
ATOM 1620 C CA . ALA A 1 217 ? -29.758 9.446 52.995 1.00 83.94 217 ALA A CA 1
ATOM 1621 C C . ALA A 1 217 ? -29.803 8.687 51.654 1.00 83.94 217 ALA A C 1
ATOM 1623 O O . ALA A 1 217 ? -28.857 8.759 50.869 1.00 83.94 217 ALA A O 1
ATOM 1624 N N . ALA A 1 218 ? -30.914 8.007 51.354 1.00 86.12 218 ALA A N 1
ATOM 1625 C CA . ALA A 1 218 ? -31.102 7.322 50.076 1.00 86.12 218 ALA A CA 1
ATOM 1626 C C . ALA A 1 218 ? -31.139 8.301 48.887 1.00 86.12 218 ALA A C 1
ATOM 1628 O O . ALA A 1 218 ? -30.486 8.061 47.871 1.00 86.12 218 ALA A O 1
ATOM 1629 N N . ILE A 1 219 ? -31.842 9.432 49.025 1.00 92.88 219 ILE A N 1
ATOM 1630 C CA . ILE A 1 219 ? -31.880 10.500 48.014 1.00 92.88 219 ILE A CA 1
ATOM 1631 C C . ILE A 1 219 ? -30.480 11.081 47.795 1.00 92.88 219 ILE A C 1
ATOM 1633 O O . ILE A 1 219 ? -30.058 11.233 46.651 1.00 92.88 219 ILE A O 1
ATOM 1637 N N . GLN A 1 220 ? -29.739 11.358 48.869 1.00 93.88 220 GLN A N 1
ATOM 1638 C CA . GLN A 1 220 ? -28.377 11.882 48.783 1.00 93.88 220 GLN A CA 1
ATOM 1639 C C . GLN A 1 220 ? -27.449 10.919 48.026 1.00 93.88 220 GLN A C 1
ATOM 1641 O O . GLN A 1 220 ? -26.762 11.329 47.090 1.00 93.88 220 GLN A O 1
ATOM 1646 N N . LYS A 1 221 ? -27.509 9.620 48.341 1.00 93.81 221 LYS A N 1
ATOM 1647 C CA . LYS A 1 221 ? -26.761 8.585 47.615 1.00 93.81 221 LYS A CA 1
ATOM 1648 C C . LYS A 1 221 ? -27.151 8.527 46.133 1.00 93.81 221 LYS A C 1
ATOM 1650 O O . LYS A 1 221 ? -26.286 8.407 45.269 1.00 93.81 221 LYS A O 1
ATOM 1655 N N . GLN A 1 222 ? -28.440 8.655 45.814 1.00 95.25 222 GLN A N 1
ATOM 1656 C CA . GLN A 1 222 ? -28.907 8.677 44.426 1.00 95.25 222 GLN A CA 1
ATOM 1657 C C . GLN A 1 222 ? -28.396 9.907 43.655 1.00 95.25 222 GLN A C 1
ATOM 1659 O O . GLN A 1 222 ? -28.060 9.796 42.471 1.00 95.25 222 GLN A O 1
ATOM 1664 N N . ILE A 1 223 ? -28.301 11.070 44.308 1.00 95.81 223 ILE A N 1
ATOM 1665 C CA . ILE A 1 223 ? -27.710 12.286 43.732 1.00 95.81 223 ILE A CA 1
ATOM 1666 C C . ILE A 1 223 ? -26.223 12.062 43.426 1.00 95.81 223 ILE A C 1
ATOM 1668 O O . ILE A 1 223 ? -25.774 12.386 42.327 1.00 95.81 223 ILE A O 1
ATOM 1672 N N . GLU A 1 224 ? -25.470 11.454 44.342 1.00 96.12 224 GLU A N 1
ATOM 1673 C CA . GLU A 1 224 ? -24.041 11.149 44.161 1.00 96.12 224 GLU A CA 1
ATOM 1674 C C . GLU A 1 224 ? -23.787 10.150 43.025 1.00 96.12 224 GLU A C 1
ATOM 1676 O O . GLU A 1 224 ? -22.885 10.351 42.205 1.00 96.12 224 GLU A O 1
ATOM 1681 N N . ILE A 1 225 ? -24.621 9.110 42.921 1.00 95.31 225 ILE A N 1
ATOM 1682 C CA . ILE A 1 225 ? -24.593 8.161 41.798 1.00 95.31 225 ILE A CA 1
ATOM 1683 C C . ILE A 1 225 ? -24.858 8.897 40.483 1.00 95.31 225 ILE A C 1
ATOM 1685 O O . ILE A 1 225 ? -24.119 8.723 39.514 1.00 95.31 225 ILE A O 1
ATOM 1689 N N . SER A 1 226 ? -25.878 9.756 40.453 1.00 95.62 226 SER A N 1
ATOM 1690 C CA . SER A 1 226 ? -26.241 10.519 39.254 1.00 95.62 226 SER A CA 1
ATOM 1691 C C . SER A 1 226 ? -25.125 11.482 38.833 1.00 95.62 226 SER A C 1
ATOM 1693 O O . SER A 1 226 ? -24.810 11.583 37.647 1.00 95.62 226 SER A O 1
ATOM 1695 N N . ALA A 1 227 ? -24.475 12.146 39.794 1.00 95.50 227 ALA A N 1
ATOM 1696 C CA . ALA A 1 227 ? -23.330 13.017 39.543 1.00 95.50 227 ALA A CA 1
ATOM 1697 C C . ALA A 1 227 ? -22.126 12.237 38.990 1.00 95.50 227 ALA A C 1
ATOM 1699 O O . ALA A 1 227 ? -21.507 12.666 38.013 1.00 95.50 227 ALA A O 1
ATOM 1700 N N . SER A 1 228 ? -21.837 11.065 39.563 1.00 96.00 228 SER A N 1
ATOM 1701 C CA . SER A 1 228 ? -20.750 10.184 39.117 1.00 96.00 228 SER A CA 1
ATOM 1702 C C . SER A 1 228 ? -20.995 9.651 37.705 1.00 96.00 228 SER A C 1
ATOM 1704 O O . SER A 1 228 ? -20.095 9.679 36.865 1.00 96.00 228 SER A O 1
ATOM 1706 N N . LEU A 1 229 ? -22.229 9.234 37.407 1.00 96.25 229 LEU A N 1
ATOM 1707 C CA . LEU A 1 229 ? -22.634 8.811 36.068 1.00 96.25 229 LEU A CA 1
ATOM 1708 C C . LEU A 1 229 ? -22.473 9.949 35.057 1.00 96.25 229 LEU A C 1
ATOM 1710 O O . LEU A 1 229 ? -21.910 9.744 33.983 1.00 96.25 229 LEU A O 1
ATOM 1714 N N . ASN A 1 230 ? -22.922 11.156 35.403 1.00 96.50 230 ASN A N 1
ATOM 1715 C CA . ASN A 1 230 ? -22.800 12.316 34.529 1.00 96.50 230 ASN A CA 1
ATOM 1716 C C . ASN A 1 230 ? -21.327 12.661 34.234 1.00 96.50 230 ASN A C 1
ATOM 1718 O O . ASN A 1 230 ? -20.979 12.929 33.086 1.00 96.50 230 ASN A O 1
ATOM 1722 N N . ALA A 1 231 ? -20.443 12.586 35.233 1.00 94.94 231 ALA A N 1
ATOM 1723 C CA . ALA A 1 231 ? -19.003 12.773 35.038 1.00 94.94 231 ALA A CA 1
ATOM 1724 C C . ALA A 1 231 ? -18.384 11.685 34.137 1.00 94.94 231 ALA A C 1
ATOM 1726 O O . ALA A 1 231 ? -17.571 11.985 33.255 1.00 94.94 231 ALA A O 1
ATOM 1727 N N . GLY A 1 232 ? -18.805 10.427 34.307 1.00 96.00 232 GLY A N 1
ATOM 1728 C CA . GLY A 1 232 ? -18.418 9.322 33.429 1.00 96.00 232 GLY A CA 1
ATOM 1729 C C . GLY A 1 232 ? -18.846 9.559 31.978 1.00 96.00 232 GLY A C 1
ATOM 1730 O O . GLY A 1 232 ? -18.026 9.461 31.067 1.00 96.00 232 GLY A O 1
ATOM 1731 N N . LEU A 1 233 ? -20.096 9.973 31.758 1.00 97.44 233 LEU A N 1
ATOM 1732 C CA . LEU A 1 233 ? -20.617 10.291 30.425 1.00 97.44 233 LEU A CA 1
ATOM 1733 C C . LEU A 1 233 ? -19.872 11.463 29.772 1.00 97.44 233 LEU A C 1
ATOM 1735 O O . LEU A 1 233 ? -19.521 11.384 28.597 1.00 97.44 233 LEU A O 1
ATOM 1739 N N . GLN A 1 234 ? -19.567 12.528 30.519 1.00 97.31 234 GLN A N 1
ATOM 1740 C CA . GLN A 1 234 ? -18.760 13.644 30.006 1.00 97.31 234 GLN A CA 1
ATOM 1741 C C . GLN A 1 234 ? -17.351 13.199 29.583 1.00 97.31 234 GLN A C 1
ATOM 1743 O O . GLN A 1 234 ? -16.825 13.663 28.564 1.00 97.31 234 GLN A O 1
ATOM 1748 N N . THR A 1 235 ? -16.756 12.266 30.327 1.00 97.75 235 THR A N 1
ATOM 1749 C CA . THR A 1 235 ? -15.458 11.668 29.984 1.00 97.75 235 THR A CA 1
ATOM 1750 C C . THR A 1 235 ? -15.545 10.872 28.680 1.00 97.75 235 THR A C 1
ATOM 1752 O O . THR A 1 235 ? -14.703 11.049 27.797 1.00 97.75 235 THR A O 1
ATOM 1755 N N . GLU A 1 236 ? -16.582 10.052 28.509 1.00 96.62 236 GLU A N 1
ATOM 1756 C CA . GLU A 1 236 ? -16.792 9.277 27.280 1.00 96.62 236 GLU A CA 1
ATOM 1757 C C . GLU A 1 236 ? -17.097 10.155 26.059 1.00 96.62 236 GLU A C 1
ATOM 1759 O O . GLU A 1 236 ? -16.567 9.910 24.971 1.00 96.62 236 GLU A O 1
ATOM 1764 N N . PHE A 1 237 ? -17.861 11.239 26.221 1.00 97.12 237 PHE A N 1
ATOM 1765 C CA . PHE A 1 237 ? -18.053 12.214 25.143 1.00 97.12 237 PHE A CA 1
ATOM 1766 C C . PHE A 1 237 ? -16.735 12.869 24.725 1.00 97.12 237 PHE A C 1
ATOM 1768 O O . PHE A 1 237 ? -16.466 13.015 23.532 1.00 97.12 237 PHE A O 1
ATOM 1775 N N . THR A 1 238 ? -15.875 13.199 25.689 1.00 97.44 238 THR A N 1
ATOM 1776 C CA . THR A 1 238 ? -14.546 13.762 25.411 1.00 97.44 238 THR A CA 1
ATOM 1777 C C . THR A 1 238 ? -13.653 12.763 24.667 1.00 97.44 238 THR A C 1
ATOM 1779 O O . THR A 1 238 ? -12.951 13.138 23.721 1.00 97.44 238 THR A O 1
ATOM 1782 N N . ARG A 1 239 ? -13.700 11.475 25.039 1.00 96.00 239 ARG A N 1
ATOM 1783 C CA . ARG A 1 239 ? -12.995 10.396 24.323 1.00 96.00 239 ARG A CA 1
ATOM 1784 C C . ARG A 1 239 ? -13.499 10.240 22.893 1.00 96.00 239 ARG A C 1
ATOM 1786 O O . ARG A 1 239 ? -12.685 10.186 21.975 1.00 96.00 239 ARG A O 1
ATOM 1793 N N . THR A 1 240 ? -14.816 10.237 22.701 1.00 97.06 240 THR A N 1
ATOM 1794 C CA . THR A 1 240 ? -15.447 10.129 21.377 1.00 97.06 240 THR A CA 1
ATOM 1795 C C . THR A 1 240 ? -15.041 11.299 20.480 1.00 97.06 240 THR A C 1
ATOM 1797 O O . THR A 1 240 ? -14.549 11.081 19.377 1.00 97.06 240 THR A O 1
ATOM 1800 N N . ALA A 1 241 ? -15.108 12.534 20.987 1.00 95.81 241 ALA A N 1
ATOM 1801 C CA . ALA A 1 241 ? -14.676 13.718 20.246 1.00 95.81 241 ALA A CA 1
ATOM 1802 C C . ALA A 1 241 ? -13.181 13.671 19.871 1.00 95.81 241 ALA A C 1
ATOM 1804 O O . ALA A 1 241 ? -12.789 14.074 18.774 1.00 95.81 241 ALA A O 1
ATOM 1805 N N . SER A 1 242 ? -12.336 13.145 20.763 1.00 96.69 242 SER A N 1
ATOM 1806 C CA . SER A 1 242 ? -10.902 12.966 20.498 1.00 96.69 242 SER A CA 1
ATOM 1807 C C . SER A 1 242 ? -10.645 11.914 19.414 1.00 96.69 242 SER A C 1
ATOM 1809 O O . SER A 1 242 ? -9.778 12.103 18.558 1.00 96.69 242 SER A O 1
ATOM 1811 N N . LEU A 1 243 ? -11.412 10.819 19.421 1.00 97.38 243 LEU A N 1
ATOM 1812 C CA . LEU A 1 243 ? -11.355 9.791 18.385 1.00 97.38 243 LEU A CA 1
ATOM 1813 C C . LEU A 1 243 ? -11.790 10.352 17.027 1.00 97.38 243 LEU A C 1
ATOM 1815 O O . LEU A 1 243 ? -11.078 10.159 16.041 1.00 97.38 243 LEU A O 1
ATOM 1819 N N . ASP A 1 244 ? -12.894 11.097 16.980 1.00 97.19 244 ASP A N 1
ATOM 1820 C CA . ASP A 1 244 ? -13.390 11.735 15.757 1.00 97.19 244 ASP A CA 1
ATOM 1821 C C . ASP A 1 244 ? -12.357 12.701 15.161 1.00 97.19 244 ASP A C 1
ATOM 1823 O O . ASP A 1 244 ? -12.096 12.676 13.953 1.00 97.19 244 ASP A O 1
ATOM 1827 N N . ALA A 1 245 ? -11.696 13.498 16.007 1.00 95.62 245 ALA A N 1
ATOM 1828 C CA . ALA A 1 245 ? -10.599 14.367 15.589 1.00 95.62 245 ALA A CA 1
ATOM 1829 C C . ALA A 1 245 ? -9.409 13.566 15.026 1.00 95.62 245 ALA A C 1
ATOM 1831 O O . ALA A 1 245 ? -8.842 13.932 13.991 1.00 95.62 245 ALA A O 1
ATOM 1832 N N . GLY A 1 246 ? -9.056 12.441 15.658 1.00 97.12 246 GLY A N 1
ATOM 1833 C CA . GLY A 1 246 ? -8.025 11.525 15.167 1.00 97.12 246 GLY A CA 1
ATOM 1834 C C . GLY A 1 246 ? -8.368 10.920 13.801 1.00 97.12 246 GLY A C 1
ATOM 1835 O O . GLY A 1 246 ? -7.534 10.914 12.892 1.00 97.12 246 GLY A O 1
ATOM 1836 N N . VAL A 1 247 ? -9.614 10.478 13.614 1.00 98.06 247 VAL A N 1
ATOM 1837 C CA . VAL A 1 247 ? -10.116 9.945 12.338 1.00 98.06 247 VAL A CA 1
ATOM 1838 C C . VAL A 1 247 ? -10.100 11.021 11.249 1.00 98.06 247 VAL A C 1
ATOM 1840 O O . VAL A 1 247 ? -9.669 10.752 10.125 1.00 98.06 247 VAL A O 1
ATOM 1843 N N . ALA A 1 248 ? -10.507 12.253 11.563 1.00 97.62 248 ALA A N 1
ATOM 1844 C CA . ALA A 1 248 ? -10.437 13.372 10.626 1.00 97.62 248 ALA A CA 1
ATOM 1845 C C . ALA A 1 248 ? -8.988 13.671 10.197 1.00 97.62 248 ALA A C 1
ATOM 1847 O O . ALA A 1 248 ? -8.717 13.842 9.006 1.00 97.62 248 ALA A O 1
ATOM 1848 N N . ALA A 1 249 ? -8.036 13.652 11.135 1.00 97.75 249 ALA A N 1
ATOM 1849 C CA . ALA A 1 249 ? -6.618 13.835 10.831 1.00 97.75 249 ALA A CA 1
ATOM 1850 C C . ALA A 1 249 ? -6.060 12.722 9.922 1.00 97.75 249 ALA A C 1
ATOM 1852 O O . ALA A 1 249 ? -5.299 13.006 8.992 1.00 97.75 249 ALA A O 1
ATOM 1853 N N . LEU A 1 250 ? -6.460 11.464 10.142 1.00 98.12 250 LEU A N 1
ATOM 1854 C CA . LEU A 1 250 ? -6.072 10.337 9.285 1.00 98.12 250 LEU A CA 1
ATOM 1855 C C . LEU A 1 250 ? -6.630 10.463 7.863 1.00 98.12 250 LEU A C 1
ATOM 1857 O O . LEU A 1 250 ? -5.902 10.211 6.899 1.00 98.12 250 LEU A O 1
ATOM 1861 N N . ARG A 1 251 ? -7.885 10.904 7.710 1.00 98.19 251 ARG A N 1
ATOM 1862 C CA . ARG A 1 251 ? -8.479 11.177 6.389 1.00 98.19 251 ARG A CA 1
ATOM 1863 C C . ARG A 1 251 ? -7.692 12.248 5.633 1.00 98.19 251 ARG A C 1
ATOM 1865 O O . ARG A 1 251 ? -7.360 12.043 4.469 1.00 98.19 251 ARG A O 1
ATOM 1872 N N . THR A 1 252 ? -7.303 13.331 6.307 1.00 98.25 252 THR A N 1
ATOM 1873 C CA . THR A 1 252 ? -6.464 14.385 5.711 1.00 98.25 252 THR A CA 1
ATOM 1874 C C . THR A 1 252 ? -5.105 13.852 5.255 1.00 98.25 252 THR A C 1
ATOM 1876 O O . THR A 1 252 ? -4.682 14.135 4.136 1.00 98.25 252 THR A O 1
ATOM 1879 N N . ARG A 1 253 ? -4.424 13.038 6.076 1.00 97.81 253 ARG A N 1
ATOM 1880 C CA . ARG A 1 253 ? -3.143 12.414 5.691 1.00 97.81 253 ARG A CA 1
ATOM 1881 C C . ARG A 1 253 ? -3.290 11.462 4.504 1.00 97.81 253 ARG A C 1
ATOM 1883 O O . ARG A 1 253 ? -2.418 11.429 3.642 1.00 97.81 253 ARG A O 1
ATOM 1890 N N . THR A 1 254 ? -4.394 10.721 4.444 1.00 98.06 254 THR A N 1
ATOM 1891 C CA . THR A 1 254 ? -4.695 9.815 3.325 1.00 98.06 254 THR A CA 1
ATOM 1892 C C . THR A 1 254 ? -4.850 10.601 2.023 1.00 98.06 254 THR A C 1
ATOM 1894 O O . THR A 1 254 ? -4.174 10.291 1.047 1.00 98.06 254 THR A O 1
ATOM 1897 N N . ALA A 1 255 ? -5.624 11.691 2.036 1.00 97.06 255 ALA A N 1
ATOM 1898 C CA . ALA A 1 255 ? -5.778 12.568 0.873 1.00 97.06 255 ALA A CA 1
ATOM 1899 C C . ALA A 1 255 ? -4.444 13.205 0.427 1.00 97.06 255 ALA A C 1
ATOM 1901 O O . ALA A 1 255 ? -4.168 13.320 -0.767 1.00 97.06 255 ALA A O 1
ATOM 1902 N N . GLN A 1 256 ? -3.577 13.584 1.375 1.00 98.12 256 GLN A N 1
ATOM 1903 C CA . GLN A 1 256 ? -2.231 14.083 1.063 1.00 98.12 256 GLN A CA 1
ATOM 1904 C C . GLN A 1 256 ? -1.362 13.014 0.386 1.00 98.12 256 GLN A C 1
ATOM 1906 O O . GLN A 1 256 ? -0.669 13.314 -0.586 1.00 98.12 256 GLN A O 1
ATOM 1911 N N . LEU A 1 257 ? -1.410 11.768 0.863 1.00 98.12 257 LEU A N 1
ATOM 1912 C CA . LEU A 1 257 ? -0.662 10.660 0.267 1.00 98.12 257 LEU A CA 1
ATOM 1913 C C . LEU A 1 257 ? -1.162 10.327 -1.146 1.00 98.12 257 LEU A C 1
ATOM 1915 O O . LEU A 1 257 ? -0.355 10.073 -2.043 1.00 98.12 257 LEU A O 1
ATOM 1919 N N . GLU A 1 258 ? -2.476 10.367 -1.365 1.00 98.06 258 GLU A N 1
ATOM 1920 C CA . GLU A 1 258 ? -3.076 10.201 -2.692 1.00 98.06 258 GLU A CA 1
ATOM 1921 C C . GLU A 1 258 ? -2.596 11.287 -3.663 1.00 98.06 258 GLU A C 1
ATOM 1923 O O . GLU A 1 258 ? -2.163 10.966 -4.773 1.00 98.06 258 GLU A O 1
ATOM 1928 N N . ALA A 1 259 ? -2.566 12.551 -3.226 1.00 96.88 259 ALA A N 1
ATOM 1929 C CA . ALA A 1 259 ? -2.054 13.662 -4.026 1.00 96.88 259 ALA A CA 1
ATOM 1930 C C . ALA A 1 259 ? -0.564 13.494 -4.380 1.00 96.88 259 ALA A C 1
ATOM 1932 O O . ALA A 1 259 ? -0.178 13.672 -5.538 1.00 96.88 259 ALA A O 1
ATOM 1933 N N . VAL A 1 260 ? 0.275 13.086 -3.418 1.00 98.06 260 VAL A N 1
ATOM 1934 C CA . VAL A 1 260 ? 1.700 12.784 -3.663 1.00 98.06 260 VAL A CA 1
ATOM 1935 C C . VAL A 1 260 ? 1.855 11.631 -4.655 1.00 98.06 260 VAL A C 1
ATOM 1937 O O . VAL A 1 260 ? 2.661 11.714 -5.581 1.00 98.06 260 VAL A O 1
ATOM 1940 N N . THR A 1 261 ? 1.052 10.577 -4.515 1.00 98.06 261 THR A N 1
ATOM 1941 C CA . THR A 1 261 ? 1.075 9.426 -5.428 1.00 98.06 261 THR A CA 1
ATOM 1942 C C . THR A 1 261 ? 0.692 9.839 -6.852 1.00 98.06 261 THR A C 1
ATOM 1944 O O . THR A 1 261 ? 1.309 9.398 -7.822 1.00 98.06 261 THR A O 1
ATOM 1947 N N . GLN A 1 262 ? -0.303 10.714 -7.005 1.00 98.12 262 GLN A N 1
ATOM 1948 C CA . GLN A 1 262 ? -0.721 11.226 -8.309 1.00 98.12 262 GLN A CA 1
ATOM 1949 C C . GLN A 1 262 ? 0.344 12.131 -8.950 1.00 98.12 262 GLN A C 1
ATOM 1951 O O . GLN A 1 262 ? 0.587 12.042 -10.159 1.00 98.12 262 GLN A O 1
ATOM 1956 N N . ALA A 1 263 ? 1.026 12.951 -8.146 1.00 97.62 263 ALA A N 1
ATOM 1957 C CA . ALA A 1 263 ? 2.164 13.747 -8.595 1.00 97.62 263 ALA A CA 1
ATOM 1958 C C . ALA A 1 263 ? 3.331 12.861 -9.063 1.00 97.62 263 ALA A C 1
ATOM 1960 O O . ALA A 1 263 ? 3.897 13.115 -10.127 1.00 97.62 263 ALA A O 1
ATOM 1961 N N . LEU A 1 264 ? 3.642 11.785 -8.330 1.00 98.12 264 LEU A N 1
ATOM 1962 C CA . LEU A 1 264 ? 4.698 10.842 -8.706 1.00 98.12 264 LEU A CA 1
ATOM 1963 C C . LEU A 1 264 ? 4.394 10.146 -10.039 1.00 98.12 264 LEU A C 1
ATOM 1965 O O . LEU A 1 264 ? 5.241 10.154 -10.927 1.00 98.12 264 LEU A O 1
ATOM 1969 N N . ARG A 1 265 ? 3.164 9.651 -10.232 1.00 98.06 265 ARG A N 1
ATOM 1970 C CA . ARG A 1 265 ? 2.737 9.045 -11.511 1.00 98.06 265 ARG A CA 1
ATOM 1971 C C . ARG A 1 265 ? 2.869 10.014 -12.688 1.00 98.06 265 ARG A C 1
ATOM 1973 O O . ARG A 1 265 ? 3.242 9.621 -13.790 1.00 98.06 265 ARG A O 1
ATOM 1980 N N . SER A 1 266 ? 2.577 11.292 -12.455 1.00 98.00 266 SER A N 1
ATOM 1981 C CA . SER A 1 266 ? 2.728 12.338 -13.474 1.00 98.00 266 SER A CA 1
ATOM 1982 C C . SER A 1 266 ? 4.203 12.595 -13.805 1.00 98.00 266 SER A C 1
ATOM 1984 O O . SER A 1 266 ? 4.561 12.761 -14.970 1.00 98.00 266 SER A O 1
ATOM 1986 N N . ALA A 1 267 ? 5.077 12.587 -12.795 1.00 97.00 267 ALA A N 1
ATOM 1987 C CA . ALA A 1 267 ? 6.520 12.712 -12.982 1.00 97.00 267 ALA A CA 1
ATOM 1988 C C . ALA A 1 267 ? 7.116 11.512 -13.741 1.00 97.00 267 ALA A C 1
ATOM 1990 O O . ALA A 1 267 ? 7.927 11.714 -14.643 1.00 97.00 267 ALA A O 1
ATOM 1991 N N . GLU A 1 268 ? 6.677 10.287 -13.439 1.00 98.12 268 GLU A N 1
ATOM 1992 C CA . GLU A 1 268 ? 7.079 9.070 -14.159 1.00 98.12 268 GLU A CA 1
ATOM 1993 C C . GLU A 1 268 ? 6.686 9.127 -15.640 1.00 98.12 268 GLU A C 1
ATOM 1995 O O . GLU A 1 268 ? 7.518 8.857 -16.506 1.00 98.12 268 GLU A O 1
ATOM 2000 N N . ALA A 1 269 ? 5.456 9.552 -15.949 1.00 97.12 269 ALA A N 1
ATOM 2001 C CA . ALA A 1 269 ? 5.000 9.713 -17.329 1.00 97.12 269 ALA A CA 1
ATOM 2002 C C . ALA A 1 269 ? 5.820 10.766 -18.098 1.00 97.12 269 ALA A C 1
ATOM 2004 O O . ALA A 1 269 ? 6.191 10.554 -19.255 1.00 97.12 269 ALA A O 1
ATOM 2005 N N . ASN A 1 270 ? 6.153 11.887 -17.447 1.00 97.94 270 ASN A N 1
ATOM 2006 C CA . ASN A 1 270 ? 7.006 12.921 -18.035 1.00 97.94 270 ASN A CA 1
ATOM 2007 C C . ASN A 1 270 ? 8.433 12.416 -18.283 1.00 97.94 270 ASN A C 1
ATOM 2009 O O . ASN A 1 270 ? 9.025 12.730 -19.318 1.00 97.94 270 ASN A O 1
ATOM 2013 N N . LEU A 1 271 ? 8.983 11.624 -17.358 1.00 98.12 271 LEU A N 1
ATOM 2014 C CA . LEU A 1 271 ? 10.305 11.025 -17.510 1.00 98.12 271 LEU A CA 1
ATOM 2015 C C . LEU A 1 271 ? 10.329 10.013 -18.661 1.00 98.12 271 LEU A C 1
ATOM 2017 O O . LEU A 1 271 ? 11.229 10.079 -19.494 1.00 98.12 271 LEU A O 1
ATOM 2021 N N . ASP A 1 272 ? 9.331 9.131 -18.759 1.00 98.25 272 ASP A N 1
ATOM 2022 C CA . ASP A 1 272 ? 9.204 8.182 -19.872 1.00 98.25 272 ASP A CA 1
ATOM 2023 C C . ASP A 1 272 ? 9.123 8.915 -21.222 1.00 98.25 272 ASP A C 1
ATOM 2025 O O . ASP A 1 272 ? 9.866 8.601 -22.155 1.00 98.25 272 ASP A O 1
ATOM 2029 N N . ALA A 1 273 ? 8.313 9.976 -21.316 1.00 96.81 273 ALA A N 1
ATOM 2030 C CA . ALA A 1 273 ? 8.241 10.809 -22.516 1.00 96.81 273 ALA A CA 1
ATOM 2031 C C . ALA A 1 273 ? 9.590 11.474 -22.855 1.00 96.81 273 ALA A C 1
ATOM 2033 O O . ALA A 1 273 ? 10.005 11.485 -24.019 1.00 96.81 273 ALA A O 1
ATOM 2034 N N . ALA A 1 274 ? 10.304 11.995 -21.852 1.00 97.44 274 ALA A N 1
ATOM 2035 C CA . ALA A 1 274 ? 11.617 12.609 -22.036 1.00 97.44 274 ALA A CA 1
ATOM 2036 C C . ALA A 1 274 ? 12.668 11.595 -22.519 1.00 97.44 274 ALA A C 1
ATOM 2038 O O . ALA A 1 274 ? 13.432 11.901 -23.441 1.00 97.44 274 ALA A O 1
ATOM 2039 N N . VAL A 1 275 ? 12.674 10.385 -21.949 1.00 98.38 275 VAL A N 1
ATOM 2040 C CA . VAL A 1 275 ? 13.563 9.282 -22.343 1.00 98.38 275 VAL A CA 1
ATOM 2041 C C . VAL A 1 275 ? 13.266 8.837 -23.772 1.00 98.38 275 VAL A C 1
ATOM 2043 O O . VAL A 1 275 ? 14.187 8.784 -24.587 1.00 98.38 275 VAL A O 1
ATOM 2046 N N . ARG A 1 276 ? 11.996 8.609 -24.131 1.00 98.00 276 ARG A N 1
ATOM 2047 C CA . ARG A 1 276 ? 11.602 8.285 -25.516 1.00 98.00 276 ARG A CA 1
ATOM 2048 C C . ARG A 1 276 ? 12.040 9.373 -26.494 1.00 98.00 276 ARG A C 1
ATOM 2050 O O . ARG A 1 276 ? 12.591 9.071 -27.551 1.00 98.00 276 ARG A O 1
ATOM 2057 N N . GLY A 1 277 ? 11.860 10.641 -26.123 1.00 98.25 277 GLY A N 1
ATOM 2058 C CA . GLY A 1 277 ? 12.331 11.776 -26.914 1.00 98.25 277 GLY A CA 1
ATOM 2059 C C . GLY A 1 277 ? 13.853 11.794 -27.088 1.00 98.25 277 GLY A C 1
ATOM 2060 O O . GLY A 1 277 ? 14.339 12.113 -28.171 1.00 98.25 277 GLY A O 1
ATOM 2061 N N . ALA A 1 278 ? 14.618 11.438 -26.053 1.00 97.56 278 ALA A N 1
ATOM 2062 C CA . ALA A 1 278 ? 16.073 11.330 -26.134 1.00 97.56 278 ALA A CA 1
ATOM 2063 C C . ALA A 1 278 ? 16.516 10.188 -27.058 1.00 97.56 278 ALA A C 1
ATOM 2065 O O . ALA A 1 278 ? 17.354 10.416 -27.925 1.00 97.56 278 ALA A O 1
ATOM 2066 N N . VAL A 1 279 ? 15.900 9.007 -26.940 1.00 98.38 279 VAL A N 1
ATOM 2067 C CA . VAL A 1 279 ? 16.174 7.855 -27.814 1.00 98.38 279 VAL A CA 1
ATOM 2068 C C . VAL A 1 279 ? 15.924 8.205 -29.282 1.00 98.38 279 VAL A C 1
ATOM 2070 O O . VAL A 1 279 ? 16.778 7.946 -30.125 1.00 98.38 279 VAL A O 1
ATOM 2073 N N . LEU A 1 280 ? 14.800 8.859 -29.595 1.00 98.06 280 LEU A N 1
ATOM 2074 C CA . LEU A 1 280 ? 14.495 9.285 -30.966 1.00 98.06 280 LEU A CA 1
ATOM 2075 C C . LEU A 1 280 ? 15.520 10.286 -31.517 1.00 98.06 280 LEU A C 1
ATOM 2077 O O . LEU A 1 280 ? 15.882 10.201 -32.689 1.00 98.06 280 LEU A O 1
ATOM 2081 N N . ARG A 1 281 ? 16.019 11.212 -30.686 1.00 97.75 281 ARG A N 1
ATOM 2082 C CA . ARG A 1 281 ? 17.089 12.137 -31.095 1.00 97.75 281 ARG A CA 1
ATOM 2083 C C . ARG A 1 281 ? 18.391 11.400 -31.393 1.00 97.75 281 ARG A C 1
ATOM 2085 O O . ARG A 1 281 ? 19.012 11.703 -32.405 1.00 97.75 281 ARG A O 1
ATOM 2092 N N . THR A 1 282 ? 18.779 10.433 -30.562 1.00 97.94 282 THR A N 1
ATOM 2093 C CA . THR A 1 282 ? 19.970 9.605 -30.806 1.00 97.94 282 THR A CA 1
ATOM 2094 C C . THR A 1 282 ? 19.845 8.832 -32.116 1.00 97.94 282 THR A C 1
ATOM 2096 O O . THR A 1 282 ? 20.739 8.917 -32.948 1.00 97.94 282 THR A O 1
ATOM 2099 N N . LEU A 1 283 ? 18.701 8.186 -32.364 1.00 96.75 283 LEU A N 1
ATOM 2100 C CA . LEU A 1 283 ? 18.447 7.490 -33.631 1.00 96.75 283 LEU A CA 1
ATOM 2101 C C . LEU A 1 283 ? 18.509 8.436 -34.842 1.00 96.75 283 LEU A C 1
ATOM 2103 O O . LEU A 1 283 ? 19.041 8.071 -35.888 1.00 96.75 283 LEU A O 1
ATOM 2107 N N . GLY A 1 284 ? 17.991 9.660 -34.703 1.00 98.00 284 GLY A N 1
ATOM 2108 C CA . GLY A 1 284 ? 18.093 10.687 -35.741 1.00 98.00 284 GLY A CA 1
ATOM 2109 C C . GLY A 1 284 ? 19.537 11.119 -36.019 1.00 98.00 284 GLY A C 1
ATOM 2110 O O . GLY A 1 284 ? 19.907 11.304 -37.178 1.00 98.00 284 GLY A O 1
ATOM 2111 N N . LEU A 1 285 ? 20.366 11.244 -34.977 1.00 97.50 285 LEU A N 1
ATOM 2112 C CA . LEU A 1 285 ? 21.795 11.535 -35.118 1.00 97.50 285 LEU A CA 1
ATOM 2113 C C . LEU A 1 285 ? 22.541 10.379 -35.791 1.00 97.50 285 LEU A C 1
ATOM 2115 O O . LEU A 1 285 ? 23.298 10.628 -36.727 1.00 97.50 285 LEU A O 1
ATOM 2119 N N . ASP A 1 286 ? 22.286 9.137 -35.379 1.00 97.62 286 ASP A N 1
ATOM 2120 C CA . ASP A 1 286 ? 22.899 7.945 -35.977 1.00 97.62 286 ASP A CA 1
ATOM 2121 C C . ASP A 1 286 ? 22.571 7.841 -37.472 1.00 97.62 286 ASP A C 1
ATOM 2123 O O . ASP A 1 286 ? 23.463 7.625 -38.295 1.00 97.62 286 ASP A O 1
ATOM 2127 N N . ALA A 1 287 ? 21.309 8.077 -37.846 1.00 95.69 287 ALA A N 1
ATOM 2128 C CA . ALA A 1 287 ? 20.889 8.122 -39.245 1.00 95.69 287 ALA A CA 1
ATOM 2129 C C . ALA A 1 287 ? 21.602 9.241 -40.027 1.00 95.69 287 ALA A C 1
ATOM 2131 O O . ALA A 1 287 ? 22.070 9.017 -41.144 1.00 95.69 287 ALA A O 1
ATOM 2132 N N . GLY A 1 288 ? 21.739 10.433 -39.434 1.00 97.38 288 GLY A N 1
ATOM 2133 C CA . GLY A 1 288 ? 22.477 11.546 -40.038 1.00 97.38 288 GLY A CA 1
ATOM 2134 C C . GLY A 1 288 ? 23.964 11.239 -40.245 1.00 97.38 288 GLY A C 1
ATOM 2135 O O . GLY A 1 288 ? 24.527 11.570 -41.288 1.00 97.38 288 GLY A O 1
ATOM 2136 N N . VAL A 1 289 ? 24.598 10.556 -39.289 1.00 98.00 289 VAL A N 1
ATOM 2137 C CA . VAL A 1 289 ? 25.992 10.100 -39.399 1.00 98.00 289 VAL A CA 1
ATOM 2138 C C . VAL A 1 289 ? 26.144 9.061 -40.514 1.00 98.00 289 VAL A C 1
ATOM 2140 O O . VAL A 1 289 ? 27.069 9.166 -41.321 1.00 98.00 289 VAL A O 1
ATOM 2143 N N . GLN A 1 290 ? 25.228 8.093 -40.614 1.00 97.69 290 GLN A N 1
ATOM 2144 C CA . GLN A 1 290 ? 25.232 7.085 -41.683 1.00 97.69 290 GLN A CA 1
ATOM 2145 C C . GLN A 1 290 ? 25.048 7.699 -43.082 1.00 97.69 290 GLN A C 1
ATOM 2147 O O . GLN A 1 290 ? 25.747 7.307 -44.023 1.00 97.69 290 GLN A O 1
ATOM 2152 N N . ASP A 1 291 ? 24.162 8.689 -43.226 1.00 97.69 291 ASP A N 1
ATOM 2153 C CA . ASP A 1 291 ? 24.016 9.454 -44.474 1.00 97.69 291 ASP A CA 1
ATOM 2154 C C . ASP A 1 291 ? 25.316 10.201 -44.816 1.00 97.69 291 ASP A C 1
ATOM 2156 O O . ASP A 1 291 ? 25.799 10.141 -45.948 1.00 97.69 291 ASP A O 1
ATOM 2160 N N . GLY A 1 292 ? 25.951 10.822 -43.815 1.00 97.31 292 GLY A N 1
ATOM 2161 C CA . GLY A 1 292 ? 27.263 11.454 -43.955 1.00 97.31 292 GLY A CA 1
ATOM 2162 C C . GLY A 1 292 ? 28.335 10.497 -44.488 1.00 97.31 292 GLY A C 1
ATOM 2163 O O . GLY A 1 292 ? 29.013 10.822 -45.464 1.00 97.31 292 GLY A O 1
ATOM 2164 N N . PHE A 1 293 ? 28.453 9.296 -43.912 1.00 97.75 293 PHE A N 1
ATOM 2165 C CA . PHE A 1 293 ? 29.374 8.266 -44.408 1.00 97.75 293 PHE A CA 1
ATOM 2166 C C . PHE A 1 293 ? 29.078 7.870 -45.856 1.00 97.75 293 PHE A C 1
ATOM 2168 O O . PHE A 1 293 ? 29.992 7.826 -46.678 1.00 97.75 293 PHE A O 1
ATOM 2175 N N . THR A 1 294 ? 27.805 7.653 -46.191 1.00 97.56 294 THR A N 1
ATOM 2176 C CA . THR A 1 294 ? 27.376 7.273 -47.547 1.00 97.56 294 THR A CA 1
ATOM 2177 C C . THR A 1 294 ? 27.770 8.329 -48.585 1.00 97.56 294 THR A C 1
ATOM 2179 O O . THR A 1 294 ? 28.259 7.998 -49.672 1.00 97.56 294 THR A O 1
ATOM 2182 N N . ARG A 1 295 ? 27.609 9.616 -48.247 1.00 96.81 295 ARG A N 1
ATOM 2183 C CA . ARG A 1 295 ? 28.022 10.735 -49.106 1.00 96.81 295 ARG A CA 1
ATOM 2184 C C . ARG A 1 295 ? 29.535 10.795 -49.280 1.00 96.81 295 ARG A C 1
ATOM 2186 O O . ARG A 1 295 ? 29.989 10.956 -50.410 1.00 96.81 295 ARG A O 1
ATOM 2193 N N . THR A 1 296 ? 30.305 10.627 -48.205 1.00 97.50 296 THR A N 1
ATOM 2194 C CA . THR A 1 296 ? 31.776 10.583 -48.271 1.00 97.50 296 THR A CA 1
ATOM 2195 C C . THR A 1 296 ? 32.248 9.450 -49.178 1.00 97.50 296 THR A C 1
ATOM 2197 O O . THR A 1 296 ? 33.007 9.698 -50.109 1.00 97.50 296 THR A O 1
ATOM 2200 N N . THR A 1 297 ? 31.709 8.238 -49.016 1.00 96.94 297 THR A N 1
ATOM 2201 C CA . THR A 1 297 ? 32.038 7.101 -49.890 1.00 96.94 297 THR A CA 1
ATOM 2202 C C . THR A 1 297 ? 31.687 7.372 -51.358 1.00 96.94 297 THR A C 1
ATOM 2204 O O . THR A 1 297 ? 32.456 7.020 -52.253 1.00 96.94 297 THR A O 1
ATOM 2207 N N . SER A 1 298 ? 30.555 8.030 -51.633 1.00 96.56 298 SER A N 1
ATOM 2208 C CA . SER A 1 298 ? 30.203 8.435 -53.003 1.00 96.56 298 SER A CA 1
ATOM 2209 C C . SER A 1 298 ? 31.177 9.464 -53.582 1.00 96.56 298 SER A C 1
ATOM 2211 O O . SER A 1 298 ? 31.549 9.360 -54.752 1.00 96.56 298 SER A O 1
ATOM 2213 N N . LEU A 1 299 ? 31.608 10.445 -52.782 1.00 97.44 299 LEU A N 1
ATOM 2214 C CA . LEU A 1 299 ? 32.597 11.444 -53.196 1.00 97.44 299 LEU A CA 1
ATOM 2215 C C . LEU A 1 299 ? 33.960 10.806 -53.481 1.00 97.44 299 LEU A C 1
ATOM 2217 O O . LEU A 1 299 ? 34.555 11.107 -54.516 1.00 97.44 299 LEU A O 1
ATOM 2221 N N . ASP A 1 300 ? 34.413 9.885 -52.630 1.00 97.56 300 ASP A N 1
ATOM 2222 C CA . ASP A 1 300 ? 35.655 9.136 -52.840 1.00 97.56 300 ASP A CA 1
ATOM 2223 C C . ASP A 1 300 ? 35.607 8.344 -54.156 1.00 97.56 300 ASP A C 1
ATOM 2225 O O . ASP A 1 300 ? 36.549 8.383 -54.954 1.00 97.56 300 ASP A O 1
ATOM 2229 N N . GLY A 1 301 ? 34.475 7.689 -54.444 1.00 96.00 301 GLY A N 1
ATOM 2230 C CA . GLY A 1 301 ? 34.252 6.990 -55.711 1.00 96.00 301 GLY A CA 1
ATOM 2231 C C . GLY A 1 301 ? 34.280 7.923 -56.928 1.00 96.00 301 GLY A C 1
ATOM 2232 O O . GLY A 1 301 ? 34.912 7.612 -57.943 1.00 96.00 301 GLY A O 1
ATOM 2233 N N . ALA A 1 302 ? 33.643 9.093 -56.831 1.00 96.88 302 ALA A N 1
ATOM 2234 C CA . ALA A 1 302 ? 33.662 10.098 -57.893 1.00 96.88 302 ALA A CA 1
ATOM 2235 C C . ALA A 1 302 ? 35.078 10.649 -58.144 1.00 96.88 302 ALA A C 1
ATOM 2237 O O . ALA A 1 302 ? 35.486 10.806 -59.299 1.00 96.88 302 ALA A O 1
ATOM 2238 N N . LEU A 1 303 ? 35.849 10.890 -57.080 1.00 97.69 303 LEU A N 1
ATOM 2239 C CA . LEU A 1 303 ? 37.236 11.342 -57.166 1.00 97.69 303 LEU A CA 1
ATOM 2240 C C . LEU A 1 303 ? 38.135 10.283 -57.818 1.00 97.69 303 LEU A C 1
ATOM 2242 O O . LEU A 1 303 ? 38.910 10.607 -58.720 1.00 97.69 303 LEU A O 1
ATOM 2246 N N . ALA A 1 304 ? 37.995 9.011 -57.435 1.00 97.62 304 ALA A N 1
ATOM 2247 C CA . ALA A 1 304 ? 38.738 7.908 -58.044 1.00 97.62 304 ALA A CA 1
ATOM 2248 C C . ALA A 1 304 ? 38.459 7.782 -59.556 1.00 97.62 304 ALA A C 1
ATOM 2250 O O . ALA A 1 304 ? 39.380 7.594 -60.361 1.00 97.62 304 ALA A O 1
ATOM 2251 N N . LEU A 1 305 ? 37.197 7.953 -59.968 1.00 98.00 305 LEU A N 1
ATOM 2252 C CA . LEU A 1 305 ? 36.818 7.969 -61.381 1.00 98.00 305 LEU A CA 1
ATOM 2253 C C . LEU A 1 305 ? 37.446 9.155 -62.127 1.00 98.00 305 LEU A C 1
ATOM 2255 O O . LEU A 1 305 ? 37.933 8.987 -63.248 1.00 98.00 305 LEU A O 1
ATOM 2259 N N . LEU A 1 306 ? 37.458 10.345 -61.519 1.00 97.88 306 LEU A N 1
ATOM 2260 C CA . LEU A 1 306 ? 38.074 11.535 -62.107 1.00 97.88 306 LEU A CA 1
ATOM 2261 C C . LEU A 1 306 ? 39.580 11.340 -62.325 1.00 97.88 306 LEU A C 1
ATOM 2263 O O . LEU A 1 306 ? 40.073 11.607 -63.421 1.00 97.88 306 LEU A O 1
ATOM 2267 N N . LEU A 1 307 ? 40.290 10.806 -61.328 1.00 97.75 307 LEU A N 1
ATOM 2268 C CA . LEU A 1 307 ? 41.719 10.494 -61.430 1.00 97.75 307 LEU A CA 1
ATOM 2269 C C . LEU A 1 307 ? 42.000 9.472 -62.542 1.00 97.75 307 LEU A C 1
ATOM 2271 O O . LEU A 1 307 ? 42.927 9.648 -63.333 1.00 97.75 307 LEU A O 1
ATOM 2275 N N . THR A 1 308 ? 41.152 8.449 -62.672 1.00 98.06 308 THR A N 1
ATOM 2276 C CA . THR A 1 308 ? 41.254 7.450 -63.751 1.00 98.06 308 THR A CA 1
ATOM 2277 C C . THR A 1 308 ? 41.070 8.084 -65.136 1.00 98.06 308 THR A C 1
ATOM 2279 O O . THR A 1 308 ? 41.817 7.789 -66.077 1.00 98.06 308 THR A O 1
ATOM 2282 N N . ARG A 1 309 ? 40.101 8.999 -65.277 1.00 96.94 309 ARG A N 1
ATOM 2283 C CA . ARG A 1 309 ? 39.882 9.754 -66.522 1.00 96.94 309 ARG A CA 1
ATOM 2284 C C . ARG A 1 309 ? 41.059 10.672 -66.843 1.00 96.94 309 ARG A C 1
ATOM 2286 O O . ARG A 1 309 ? 41.464 10.738 -68.000 1.00 96.94 309 ARG A O 1
ATOM 2293 N N . GLN A 1 310 ? 41.635 11.332 -65.840 1.00 97.81 310 GLN A N 1
ATOM 2294 C CA . GLN A 1 310 ? 42.815 12.179 -66.012 1.00 97.81 310 GLN A CA 1
ATOM 2295 C C . GLN A 1 310 ? 44.021 11.371 -66.507 1.00 97.81 310 GLN A C 1
ATOM 2297 O O . GLN A 1 310 ? 44.665 11.781 -67.472 1.00 97.81 310 GLN A O 1
ATOM 2302 N N . ALA A 1 311 ? 44.287 10.204 -65.914 1.00 96.62 311 ALA A N 1
ATOM 2303 C CA . ALA A 1 311 ? 45.352 9.310 -66.370 1.00 96.62 311 ALA A CA 1
ATOM 2304 C C . ALA A 1 311 ? 45.128 8.845 -67.822 1.00 96.62 311 ALA A C 1
ATOM 2306 O O . ALA A 1 311 ? 46.053 8.852 -68.636 1.00 96.62 311 ALA A O 1
ATOM 2307 N N . SER A 1 312 ? 43.881 8.516 -68.176 1.00 96.75 312 SER A N 1
ATOM 2308 C CA . SER A 1 312 ? 43.509 8.121 -69.543 1.00 96.75 312 SER A CA 1
ATOM 2309 C C . SER A 1 312 ? 43.729 9.255 -70.553 1.00 96.75 312 SER A C 1
ATOM 2311 O O . SER A 1 312 ? 44.266 9.026 -71.637 1.00 96.75 312 SER A O 1
ATOM 2313 N N . LEU A 1 313 ? 43.366 10.490 -70.190 1.00 97.31 313 LEU A N 1
ATOM 2314 C CA . LEU A 1 313 ? 43.603 11.672 -71.018 1.00 97.31 313 LEU A CA 1
ATOM 2315 C C . LEU A 1 313 ? 45.102 11.941 -71.200 1.00 97.31 313 LEU A C 1
ATOM 2317 O O . LEU A 1 313 ? 45.545 12.192 -72.317 1.00 97.31 313 LEU A O 1
ATOM 2321 N N . GLN A 1 314 ? 45.896 11.845 -70.131 1.00 97.44 314 GLN A N 1
ATOM 2322 C CA . GLN A 1 314 ? 47.352 12.000 -70.208 1.00 97.44 314 GLN A CA 1
ATOM 2323 C C . GLN A 1 314 ? 47.985 10.964 -71.147 1.00 97.44 314 GLN A C 1
ATOM 2325 O O . GLN A 1 314 ? 48.829 11.320 -71.970 1.00 97.44 314 GLN A O 1
ATOM 2330 N N . ALA A 1 315 ? 47.542 9.704 -71.082 1.00 95.50 315 ALA A N 1
ATOM 2331 C CA . ALA A 1 315 ? 47.995 8.657 -71.994 1.00 95.50 315 ALA A CA 1
ATOM 2332 C C . ALA A 1 315 ? 47.615 8.953 -73.458 1.00 95.50 315 ALA A C 1
ATOM 2334 O O . ALA A 1 315 ? 48.439 8.773 -74.357 1.00 95.50 315 ALA A O 1
ATOM 2335 N N . ALA A 1 316 ? 46.397 9.450 -73.704 1.00 96.00 316 ALA A N 1
ATOM 2336 C CA . ALA A 1 316 ? 45.950 9.846 -75.039 1.00 96.00 316 ALA A CA 1
ATOM 2337 C C . ALA A 1 316 ? 46.792 11.002 -75.611 1.00 96.00 316 ALA A C 1
ATOM 2339 O O . ALA A 1 316 ? 47.289 10.895 -76.732 1.00 96.00 316 ALA A O 1
ATOM 2340 N N . VAL A 1 317 ? 47.034 12.051 -74.817 1.00 97.75 317 VAL A N 1
ATOM 2341 C CA . VAL A 1 317 ? 47.893 13.187 -75.200 1.00 97.75 317 VAL A CA 1
ATOM 2342 C C . VAL A 1 317 ? 49.319 12.722 -75.501 1.00 97.75 317 VAL A C 1
ATOM 2344 O O . VAL A 1 317 ? 49.925 13.160 -76.479 1.00 97.75 317 VAL A O 1
ATOM 2347 N N . GLN A 1 318 ? 49.872 11.811 -74.696 1.00 97.44 318 GLN A N 1
ATOM 2348 C CA . GLN A 1 318 ? 51.212 11.281 -74.943 1.00 97.44 318 GLN A CA 1
ATOM 2349 C C . GLN A 1 318 ? 51.281 10.488 -76.255 1.00 97.44 318 GLN A C 1
ATOM 2351 O O . GLN A 1 318 ? 52.237 10.647 -77.015 1.00 97.44 318 GLN A O 1
ATOM 2356 N N . LYS A 1 319 ? 50.256 9.682 -76.557 1.00 97.19 319 LYS A N 1
ATOM 2357 C CA . LYS A 1 319 ? 50.151 8.949 -77.826 1.00 97.19 319 LYS A CA 1
ATOM 2358 C C . LYS A 1 319 ? 50.101 9.898 -79.026 1.00 97.19 319 LYS A C 1
ATOM 2360 O O . LYS A 1 319 ? 50.774 9.644 -80.023 1.00 97.19 319 LYS A O 1
ATOM 2365 N N . GLU A 1 320 ? 49.339 10.985 -78.926 1.00 96.75 320 GLU A N 1
ATOM 2366 C CA . GLU A 1 320 ? 49.258 12.009 -79.972 1.00 96.75 320 GLU A CA 1
ATOM 2367 C C . GLU A 1 320 ? 50.614 12.689 -80.201 1.00 96.75 320 GLU A C 1
ATOM 2369 O O . GLU A 1 320 ? 51.073 12.764 -81.338 1.00 96.75 320 GLU A O 1
ATOM 2374 N N . ARG A 1 321 ? 51.325 13.075 -79.132 1.00 96.75 321 ARG A N 1
ATOM 2375 C CA . ARG A 1 321 ? 52.688 13.630 -79.236 1.00 96.75 321 ARG A CA 1
ATOM 2376 C C . ARG A 1 321 ? 53.650 12.687 -79.960 1.00 96.75 321 ARG A C 1
ATOM 2378 O O . ARG A 1 321 ? 54.412 13.132 -80.815 1.00 96.75 321 ARG A O 1
ATOM 2385 N N . THR A 1 322 ? 53.609 11.390 -79.651 1.00 97.19 322 THR A N 1
ATOM 2386 C CA . THR A 1 322 ? 54.425 10.382 -80.348 1.00 97.19 322 THR A CA 1
ATOM 2387 C C . THR A 1 322 ? 54.055 10.266 -81.830 1.00 97.19 322 THR A C 1
ATOM 2389 O O . THR A 1 322 ? 54.947 10.132 -82.671 1.00 97.19 322 THR A O 1
ATOM 2392 N N . ALA A 1 323 ? 52.765 10.338 -82.170 1.00 95.06 323 ALA A N 1
ATOM 2393 C CA . ALA A 1 323 ? 52.310 10.322 -83.558 1.00 95.06 323 ALA A CA 1
ATOM 2394 C C . ALA A 1 323 ? 52.795 11.562 -84.330 1.00 95.06 323 ALA A C 1
ATOM 2396 O O . ALA A 1 323 ? 53.329 11.413 -85.428 1.00 95.06 323 ALA A O 1
ATOM 2397 N N . THR A 1 324 ? 52.699 12.755 -83.736 1.00 96.88 324 THR A N 1
ATOM 2398 C CA . THR A 1 324 ? 53.213 14.004 -84.321 1.00 96.88 324 THR A CA 1
ATOM 2399 C C . THR A 1 324 ? 54.718 13.932 -84.567 1.00 96.88 324 THR A C 1
ATOM 2401 O O . THR A 1 324 ? 55.154 14.181 -85.687 1.00 96.88 324 THR A O 1
ATOM 2404 N N . ALA A 1 325 ? 55.508 13.490 -83.583 1.00 95.38 325 ALA A N 1
ATOM 2405 C CA . ALA A 1 325 ? 56.955 13.322 -83.750 1.00 95.38 325 ALA A CA 1
ATOM 2406 C C . ALA A 1 325 ? 57.305 12.310 -84.861 1.00 95.38 325 ALA A C 1
ATOM 2408 O O . A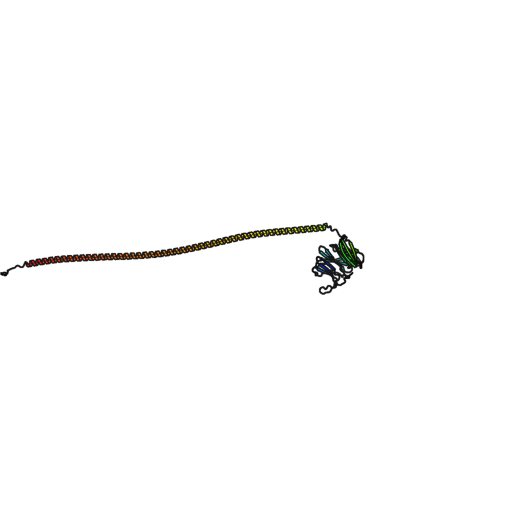LA A 1 325 ? 58.249 12.506 -85.628 1.00 95.38 325 ALA A O 1
ATOM 2409 N N . SER A 1 326 ? 56.520 11.234 -84.986 1.00 96.31 326 SER A N 1
ATOM 2410 C CA . SER A 1 326 ? 56.691 10.247 -86.061 1.00 96.31 326 SER A CA 1
ATOM 2411 C C . SER A 1 326 ? 56.380 10.847 -87.437 1.00 96.31 326 SER A C 1
ATOM 2413 O O . SER A 1 326 ? 57.110 10.599 -88.396 1.00 96.31 326 SER A O 1
ATOM 2415 N N . LEU A 1 327 ? 55.324 11.660 -87.541 1.00 96.56 327 LEU A N 1
ATOM 2416 C CA . LEU A 1 327 ? 54.967 12.364 -88.772 1.00 96.56 327 LEU A CA 1
ATOM 2417 C C . LEU A 1 327 ? 56.041 13.387 -89.165 1.00 96.56 327 LEU A C 1
ATOM 2419 O O . LEU A 1 327 ? 56.448 13.417 -90.324 1.00 96.56 327 LEU A O 1
ATOM 2423 N N . GLU A 1 328 ? 56.543 14.173 -88.211 1.00 96.75 328 GLU A N 1
ATOM 2424 C CA . GLU A 1 328 ? 57.654 15.106 -88.428 1.00 96.75 328 GLU A CA 1
ATOM 2425 C C . GLU A 1 328 ? 58.888 14.382 -88.982 1.00 96.75 328 GLU A C 1
ATOM 2427 O O . GLU A 1 328 ? 59.466 14.827 -89.974 1.00 96.75 328 GLU A O 1
ATOM 2432 N N . ALA A 1 329 ? 59.249 13.222 -88.421 1.00 95.06 329 ALA A N 1
ATOM 2433 C CA . ALA A 1 329 ? 60.359 12.411 -88.920 1.00 95.06 329 ALA A CA 1
ATOM 2434 C C . ALA A 1 329 ? 60.137 11.926 -90.367 1.00 95.06 329 ALA A C 1
ATOM 2436 O O . ALA A 1 329 ? 61.059 11.978 -91.187 1.00 95.06 329 ALA A O 1
ATOM 2437 N N . VAL A 1 330 ? 58.916 11.498 -90.713 1.00 97.12 330 VAL A N 1
ATOM 2438 C CA . VAL A 1 330 ? 58.556 11.106 -92.090 1.00 97.12 330 VAL A CA 1
ATOM 2439 C C . VAL A 1 330 ? 58.660 12.294 -93.051 1.00 97.12 330 VAL A C 1
ATOM 2441 O O . VAL A 1 330 ? 59.213 12.142 -94.142 1.00 97.12 330 VAL A O 1
ATOM 2444 N N . VAL A 1 331 ? 58.178 13.475 -92.651 1.00 97.00 331 VAL A N 1
ATOM 2445 C CA . VAL A 1 331 ? 58.262 14.704 -93.457 1.00 97.00 331 VAL A CA 1
ATOM 2446 C C . VAL A 1 331 ? 59.719 15.107 -93.687 1.00 97.00 331 VAL A C 1
ATOM 2448 O O . VAL A 1 331 ? 60.103 15.355 -94.828 1.00 97.00 331 VAL A O 1
ATOM 2451 N N . GLN A 1 332 ? 60.560 15.099 -92.649 1.00 96.81 332 GLN A N 1
ATOM 2452 C CA . GLN A 1 332 ? 61.991 15.401 -92.780 1.00 96.81 332 GLN A CA 1
ATOM 2453 C C . GLN A 1 332 ? 62.701 14.413 -93.717 1.00 96.81 332 GLN A C 1
ATOM 2455 O O . GLN A 1 332 ? 63.475 14.820 -94.585 1.00 96.81 332 GLN A O 1
ATOM 2460 N N . ALA A 1 333 ? 62.389 13.118 -93.614 1.00 95.81 333 ALA A N 1
ATOM 2461 C CA . ALA A 1 333 ? 62.921 12.110 -94.529 1.00 95.81 333 ALA A CA 1
ATOM 2462 C C . ALA A 1 333 ? 62.467 12.339 -95.983 1.00 95.81 333 ALA A C 1
ATOM 2464 O O . ALA A 1 333 ? 63.250 12.133 -96.912 1.00 95.81 333 ALA A O 1
ATOM 2465 N N . ALA A 1 334 ? 61.222 12.775 -96.202 1.00 94.75 334 ALA A N 1
ATOM 2466 C CA . ALA A 1 334 ? 60.719 13.119 -97.529 1.00 94.75 334 ALA A CA 1
ATOM 2467 C C . ALA A 1 334 ? 61.435 14.349 -98.114 1.00 94.75 334 ALA A C 1
ATOM 2469 O O . ALA A 1 334 ? 61.870 14.297 -99.262 1.00 94.75 334 ALA A O 1
ATOM 2470 N N . ILE A 1 335 ? 61.637 15.406 -97.318 1.00 96.44 335 ILE A N 1
ATOM 2471 C CA . ILE A 1 335 ? 62.410 16.594 -97.719 1.00 96.44 335 ILE A CA 1
ATOM 2472 C C . ILE A 1 335 ? 63.838 16.194 -98.112 1.00 96.44 335 ILE A C 1
ATOM 2474 O O . ILE A 1 335 ? 64.304 16.563 -99.189 1.00 96.44 335 ILE A O 1
ATOM 2478 N N . ALA A 1 336 ? 64.513 15.384 -97.290 1.00 95.56 336 ALA A N 1
ATOM 2479 C CA . ALA A 1 336 ? 65.865 14.907 -97.578 1.00 95.56 336 ALA A CA 1
ATOM 2480 C C . ALA A 1 336 ? 65.940 14.106 -98.893 1.00 95.56 336 ALA A C 1
ATOM 2482 O O . ALA A 1 336 ? 66.878 14.280 -99.672 1.00 95.56 336 ALA A O 1
ATOM 2483 N N . ARG A 1 337 ? 64.935 13.262 -99.179 1.00 95.94 337 ARG A N 1
ATOM 2484 C CA . ARG A 1 337 ? 64.833 12.541 -100.461 1.00 95.94 337 ARG A CA 1
ATOM 2485 C C . ARG A 1 337 ? 64.646 13.488 -101.644 1.00 95.94 337 ARG A C 1
ATOM 2487 O O . ARG A 1 337 ? 65.312 13.294 -102.657 1.00 95.94 337 ARG A O 1
ATOM 2494 N N . SER A 1 338 ? 63.784 14.499 -101.522 1.00 95.50 338 SER A N 1
ATOM 2495 C CA . SER A 1 338 ? 63.570 15.501 -102.576 1.00 95.50 338 SER A CA 1
ATOM 2496 C C . SER A 1 338 ? 64.851 16.276 -102.893 1.00 95.50 338 SER A C 1
ATOM 2498 O O . SER A 1 338 ? 65.214 16.381 -104.061 1.00 95.50 338 SER A O 1
ATOM 2500 N N . LEU A 1 339 ? 65.589 16.722 -101.869 1.00 95.38 339 LEU A N 1
ATOM 2501 C CA . LEU A 1 339 ? 66.892 17.380 -102.041 1.00 95.38 339 LEU A CA 1
ATOM 2502 C C . LEU A 1 339 ? 67.923 16.454 -102.708 1.00 95.38 339 LEU A C 1
ATOM 2504 O O . LEU A 1 339 ? 68.688 16.880 -103.572 1.00 95.38 339 LEU A O 1
ATOM 2508 N N . GLY A 1 340 ? 67.931 15.168 -102.342 1.00 95.62 340 GLY A N 1
ATOM 2509 C CA . GLY A 1 340 ? 68.781 14.165 -102.987 1.00 95.62 340 GLY A CA 1
ATOM 2510 C C . GLY A 1 340 ? 68.452 13.964 -104.472 1.00 95.62 340 GLY A C 1
ATOM 2511 O O . GLY A 1 340 ? 69.364 13.855 -105.294 1.00 95.62 340 GLY A O 1
ATOM 2512 N N . LEU A 1 341 ? 67.163 13.951 -104.830 1.00 95.38 341 LEU A N 1
ATOM 2513 C CA . LEU A 1 341 ? 66.711 13.862 -106.221 1.00 95.38 341 LEU A CA 1
ATOM 2514 C C . LEU A 1 341 ? 67.093 15.114 -107.021 1.00 95.38 341 LEU A C 1
ATOM 2516 O O . LEU A 1 341 ? 67.569 14.989 -108.148 1.00 95.38 341 LEU A O 1
ATOM 2520 N N . GLU A 1 342 ? 66.939 16.303 -106.438 1.00 96.00 342 GLU A N 1
ATOM 2521 C CA . GLU A 1 342 ? 67.345 17.572 -107.051 1.00 96.00 342 GLU A CA 1
ATOM 2522 C C . GLU A 1 342 ? 68.856 17.602 -107.337 1.00 96.00 342 GLU A C 1
ATOM 2524 O O . GLU A 1 342 ? 69.276 17.916 -108.452 1.00 96.00 342 GLU A O 1
ATOM 2529 N N . ALA A 1 343 ? 69.682 17.160 -106.383 1.00 93.31 343 ALA A N 1
ATOM 2530 C CA . ALA A 1 343 ? 71.126 17.033 -106.579 1.00 93.31 343 ALA A CA 1
ATOM 2531 C C . ALA A 1 343 ? 71.488 16.026 -107.691 1.00 93.31 343 ALA A C 1
ATOM 2533 O O . ALA A 1 343 ? 72.388 16.281 -108.499 1.00 93.31 343 ALA A O 1
ATOM 2534 N N . ALA A 1 344 ? 70.785 14.890 -107.766 1.00 94.19 344 ALA A N 1
ATOM 2535 C CA . ALA A 1 344 ? 70.974 13.907 -108.831 1.00 94.19 344 ALA A CA 1
ATOM 2536 C C . ALA A 1 344 ? 70.589 14.472 -110.210 1.00 94.19 344 ALA A C 1
ATOM 2538 O O . ALA A 1 344 ? 71.333 14.286 -111.176 1.00 94.19 344 ALA A O 1
ATOM 2539 N N . LEU A 1 345 ? 69.479 15.212 -110.294 1.00 96.00 345 LEU A N 1
ATOM 2540 C CA . LEU A 1 345 ? 69.038 15.882 -111.517 1.00 96.00 345 LEU A CA 1
ATOM 2541 C C . LEU A 1 345 ? 70.052 16.940 -111.977 1.00 96.00 345 LEU A C 1
ATOM 2543 O O . LEU A 1 345 ? 70.406 16.974 -113.154 1.00 96.00 345 LEU A O 1
ATOM 2547 N N . GLN A 1 346 ? 70.588 17.750 -111.059 1.00 95.31 346 GLN A N 1
ATOM 2548 C CA . GLN A 1 346 ? 71.611 18.753 -111.374 1.00 95.31 346 GLN A CA 1
ATOM 2549 C C . GLN A 1 346 ? 72.903 18.115 -111.910 1.00 95.31 346 GLN A C 1
ATOM 2551 O O . GLN A 1 346 ? 73.521 18.620 -112.857 1.00 95.31 346 GLN A O 1
ATOM 2556 N N . LYS A 1 347 ? 73.313 16.976 -111.335 1.00 95.50 347 LYS A N 1
ATOM 2557 C CA . LYS A 1 347 ? 74.454 16.192 -111.827 1.00 95.50 347 LYS A CA 1
ATOM 2558 C C . LYS A 1 347 ? 74.208 15.689 -113.250 1.00 95.50 347 LYS A C 1
ATOM 2560 O O . LYS A 1 347 ? 75.104 15.771 -114.089 1.00 95.50 347 LYS A O 1
ATOM 2565 N N . GLU A 1 348 ? 73.004 15.205 -113.533 1.00 94.69 348 GLU A N 1
ATOM 2566 C CA . GLU A 1 348 ? 72.627 14.702 -114.854 1.00 94.69 348 GLU A CA 1
ATOM 2567 C C . GLU A 1 348 ? 72.525 15.817 -115.906 1.00 94.69 348 GLU A C 1
ATOM 2569 O O . GLU A 1 348 ? 72.992 15.654 -117.037 1.00 94.69 348 GLU A O 1
ATOM 2574 N N . LEU A 1 349 ? 72.014 16.991 -115.525 1.00 95.06 349 LEU A N 1
ATOM 2575 C CA . LEU A 1 349 ? 72.018 18.186 -116.369 1.00 95.06 349 LEU A CA 1
ATOM 2576 C C . LEU A 1 349 ? 73.452 18.602 -116.726 1.00 95.06 349 LEU A C 1
ATOM 2578 O O . LEU A 1 349 ? 73.760 18.849 -117.891 1.00 95.06 349 LEU A O 1
ATOM 2582 N N . THR A 1 350 ? 74.355 18.596 -115.740 1.00 95.06 350 THR A N 1
ATOM 2583 C CA . THR A 1 350 ? 75.786 18.869 -115.950 1.00 95.06 350 THR A CA 1
ATOM 2584 C C . THR A 1 350 ? 76.421 17.832 -116.881 1.00 95.06 350 THR A C 1
ATOM 2586 O O . THR A 1 350 ? 77.164 18.191 -117.794 1.00 95.06 350 THR A O 1
ATOM 2589 N N . ARG A 1 351 ? 76.102 16.540 -116.708 1.00 93.88 351 ARG A N 1
ATOM 2590 C CA . ARG A 1 351 ? 76.561 15.457 -117.597 1.00 93.88 351 ARG A CA 1
ATOM 2591 C C . ARG A 1 351 ? 76.093 15.676 -119.036 1.00 93.88 351 ARG A C 1
ATOM 2593 O O . ARG A 1 351 ? 76.885 15.530 -119.965 1.00 93.88 351 ARG A O 1
ATOM 2600 N N . THR A 1 352 ? 74.831 16.058 -119.212 1.00 94.50 352 THR A N 1
ATOM 2601 C CA . THR A 1 352 ? 74.229 16.353 -120.519 1.00 94.50 352 THR A CA 1
ATOM 2602 C C . THR A 1 352 ? 74.894 17.561 -121.180 1.00 94.50 352 THR A C 1
ATOM 2604 O O . THR A 1 352 ? 75.234 17.496 -122.360 1.00 94.50 352 THR A O 1
ATOM 2607 N N . ALA A 1 353 ? 75.162 18.630 -120.424 1.00 92.12 353 ALA A N 1
ATOM 2608 C CA . ALA A 1 353 ? 75.889 19.800 -120.917 1.00 92.12 353 ALA A CA 1
ATOM 2609 C C . ALA A 1 353 ? 77.317 19.443 -121.370 1.00 92.12 353 ALA A C 1
ATOM 2611 O O . ALA A 1 353 ? 77.730 19.830 -122.464 1.00 92.12 353 ALA A O 1
ATOM 2612 N N . SER A 1 354 ? 78.045 18.643 -120.582 1.00 93.94 354 SER A N 1
ATOM 2613 C CA . SER A 1 354 ? 79.379 18.142 -120.945 1.00 93.94 354 SER A CA 1
ATOM 2614 C C . SER A 1 354 ? 79.359 17.281 -122.209 1.00 93.94 354 SER A C 1
ATOM 2616 O O . SER A 1 354 ? 80.229 17.429 -123.067 1.00 93.94 354 SER A O 1
ATOM 2618 N N . LEU A 1 355 ? 78.354 16.411 -122.363 1.00 93.94 355 LEU A N 1
ATOM 2619 C CA . LEU A 1 355 ? 78.167 15.623 -123.584 1.00 93.94 355 LEU A CA 1
ATOM 2620 C C . LEU A 1 355 ? 77.890 16.524 -124.796 1.00 93.94 355 LEU A C 1
ATOM 2622 O O . LEU A 1 355 ? 78.473 16.314 -125.857 1.00 93.94 355 LEU A O 1
ATOM 2626 N N . GLY A 1 356 ? 77.051 17.552 -124.634 1.00 93.25 356 GLY A N 1
ATOM 2627 C CA . GLY A 1 356 ? 76.794 18.553 -125.671 1.00 93.25 356 GLY A CA 1
ATOM 2628 C C . GLY A 1 356 ? 78.060 19.309 -126.091 1.00 93.25 356 GLY A C 1
ATOM 2629 O O . GLY A 1 356 ? 78.314 19.470 -127.284 1.00 93.25 356 GLY A O 1
ATOM 2630 N N . ALA A 1 357 ? 78.901 19.707 -125.131 1.00 91.00 357 ALA A N 1
ATOM 2631 C CA . ALA A 1 357 ? 80.189 20.340 -125.409 1.00 91.00 357 ALA A CA 1
ATOM 2632 C C . ALA A 1 357 ? 81.146 19.402 -126.167 1.00 91.00 357 ALA A C 1
ATOM 2634 O O . ALA A 1 357 ? 81.768 19.820 -127.144 1.00 91.00 357 ALA A O 1
ATOM 2635 N N . ALA A 1 358 ? 81.227 18.129 -125.766 1.00 92.19 358 ALA A N 1
ATOM 2636 C CA . ALA A 1 358 ? 82.030 17.122 -126.459 1.00 92.19 358 ALA A CA 1
ATOM 2637 C C . ALA A 1 358 ? 81.542 16.885 -127.899 1.00 92.19 358 ALA A C 1
ATOM 2639 O O . ALA A 1 358 ? 82.353 16.807 -128.821 1.00 92.19 358 ALA A O 1
ATOM 2640 N N . LEU A 1 359 ? 80.222 16.829 -128.115 1.00 94.12 359 LEU A N 1
ATOM 2641 C CA . LEU A 1 359 ? 79.635 16.690 -129.448 1.00 94.12 359 LEU A CA 1
ATOM 2642 C C . LEU A 1 359 ? 79.954 17.899 -130.340 1.00 94.12 359 LEU A C 1
ATOM 2644 O O . LEU A 1 359 ? 80.346 17.717 -131.488 1.00 94.12 359 LEU A O 1
ATOM 2648 N N . SER A 1 360 ? 79.849 19.120 -129.810 1.00 92.75 360 SER A N 1
ATOM 2649 C CA . SER A 1 360 ? 80.219 20.348 -130.530 1.00 92.75 360 SER A CA 1
ATOM 2650 C C . SER A 1 360 ? 81.708 20.372 -130.911 1.00 92.75 360 SER A C 1
ATOM 2652 O O . SER A 1 360 ? 82.070 20.715 -132.042 1.00 92.75 360 SER A O 1
ATOM 2654 N N . GLN A 1 361 ? 82.591 19.923 -130.011 1.00 93.38 361 GLN A N 1
ATOM 2655 C CA . GLN A 1 361 ? 84.013 19.750 -130.324 1.00 93.38 361 GLN A CA 1
ATOM 2656 C C . GLN A 1 361 ? 84.234 18.710 -131.429 1.00 93.38 361 GLN A C 1
ATOM 2658 O O . GLN A 1 361 ? 84.996 18.968 -132.359 1.00 93.38 361 GLN A O 1
ATOM 2663 N N . ALA A 1 362 ? 83.549 17.565 -131.375 1.00 90.44 362 ALA A N 1
ATOM 2664 C CA . ALA A 1 362 ? 83.636 16.533 -132.409 1.00 90.44 362 ALA A CA 1
ATOM 2665 C C . ALA A 1 362 ? 83.131 17.031 -133.774 1.00 90.44 362 ALA A C 1
ATOM 2667 O O . ALA A 1 362 ? 83.763 16.772 -134.800 1.00 90.44 362 ALA A O 1
ATOM 2668 N N . GLN A 1 363 ? 82.037 17.798 -133.797 1.00 93.50 363 GLN A N 1
ATOM 2669 C CA . GLN A 1 363 ? 81.547 18.468 -135.004 1.00 93.50 363 GLN A CA 1
ATOM 2670 C C . GLN A 1 363 ? 82.592 19.443 -135.552 1.00 93.50 363 GLN A C 1
ATOM 2672 O O . GLN A 1 363 ? 82.924 19.379 -136.730 1.00 93.50 363 GLN A O 1
ATOM 2677 N N . THR A 1 364 ? 83.185 20.280 -134.697 1.00 92.56 364 THR A N 1
ATOM 2678 C CA . THR A 1 364 ? 84.257 21.211 -135.088 1.00 92.56 364 THR A CA 1
ATOM 2679 C C . THR A 1 364 ? 85.468 20.473 -135.668 1.00 92.56 364 THR A C 1
ATOM 2681 O O . THR A 1 364 ? 86.010 20.875 -136.698 1.00 92.56 364 THR A O 1
ATOM 2684 N N . ALA A 1 365 ? 85.882 19.370 -135.038 1.00 90.62 365 ALA A N 1
ATOM 2685 C CA . ALA A 1 365 ? 86.969 18.525 -135.524 1.00 90.62 365 ALA A CA 1
ATOM 2686 C C . ALA A 1 365 ? 86.642 17.900 -136.889 1.00 90.62 365 ALA A C 1
ATOM 2688 O O . ALA A 1 365 ? 87.505 17.877 -137.763 1.00 90.62 365 ALA A O 1
ATOM 2689 N N . THR A 1 366 ? 85.397 17.461 -137.093 1.00 91.88 366 THR A N 1
ATOM 2690 C CA . THR A 1 366 ? 84.913 16.927 -138.376 1.00 91.88 366 THR A CA 1
ATOM 2691 C C . THR A 1 366 ? 84.956 17.998 -139.463 1.00 91.88 366 THR A C 1
ATOM 2693 O O . THR A 1 366 ? 85.582 17.783 -140.493 1.00 91.88 366 THR A O 1
ATOM 2696 N N . THR A 1 367 ? 84.425 19.196 -139.201 1.00 91.06 367 THR A N 1
ATOM 2697 C CA . THR A 1 367 ? 84.494 20.331 -140.138 1.00 91.06 367 THR A CA 1
ATOM 2698 C C . THR A 1 367 ? 85.940 20.704 -140.485 1.00 91.06 367 THR A C 1
ATOM 2700 O O . THR A 1 367 ? 86.257 21.025 -141.629 1.00 91.06 367 THR A O 1
ATOM 2703 N N . SER A 1 368 ? 86.847 20.651 -139.505 1.00 89.81 368 SER A N 1
ATOM 2704 C CA . SER A 1 368 ? 88.279 20.894 -139.719 1.00 89.81 368 SER A CA 1
ATOM 2705 C C . SER A 1 368 ? 88.929 19.800 -140.576 1.00 89.81 368 SER A C 1
ATOM 2707 O O . SER A 1 368 ? 89.724 20.094 -141.473 1.00 89.81 368 SER A O 1
ATOM 2709 N N . LEU A 1 369 ? 88.569 18.535 -140.339 1.00 90.00 369 LEU A N 1
ATOM 2710 C CA . LEU A 1 369 ? 89.000 17.409 -141.163 1.00 90.00 369 LEU A CA 1
ATOM 2711 C C . LEU A 1 369 ? 88.502 17.563 -142.604 1.00 90.00 369 LEU A C 1
ATOM 2713 O O . LEU A 1 369 ? 89.312 17.448 -143.520 1.00 90.00 369 LEU A O 1
ATOM 2717 N N . ASP A 1 370 ? 87.228 17.899 -142.806 1.00 89.75 370 ASP A N 1
ATOM 2718 C CA . ASP A 1 370 ? 86.643 18.154 -144.127 1.00 89.75 370 ASP A CA 1
ATOM 2719 C C . ASP A 1 370 ? 87.383 19.281 -144.858 1.00 89.75 370 ASP A C 1
ATOM 2721 O O . ASP A 1 370 ? 87.776 19.131 -146.018 1.00 89.75 370 ASP A O 1
ATOM 2725 N N . ALA A 1 371 ? 87.676 20.385 -144.163 1.00 85.25 371 ALA A N 1
ATOM 2726 C CA . ALA A 1 371 ? 88.469 21.480 -144.716 1.00 85.25 371 ALA A CA 1
ATOM 2727 C C . ALA A 1 371 ? 89.886 21.032 -145.123 1.00 85.25 371 ALA A C 1
ATOM 2729 O O . ALA A 1 371 ? 90.413 21.468 -146.150 1.00 85.25 371 ALA A O 1
ATOM 2730 N N . ASN A 1 372 ? 90.520 20.149 -144.347 1.00 88.06 372 ASN A N 1
ATOM 2731 C CA . ASN A 1 372 ? 91.822 19.579 -144.695 1.00 88.06 372 ASN A CA 1
ATOM 2732 C C . ASN A 1 372 ? 91.740 18.619 -145.888 1.00 88.06 372 ASN A C 1
ATOM 2734 O O . ASN A 1 372 ? 92.620 18.654 -146.750 1.00 88.06 372 ASN A O 1
ATOM 2738 N N . VAL A 1 373 ? 90.693 17.797 -145.975 1.00 88.69 373 VAL A N 1
ATOM 2739 C CA . VAL A 1 373 ? 90.442 16.923 -147.129 1.00 88.69 373 VAL A CA 1
ATOM 2740 C C . VAL A 1 373 ? 90.276 17.755 -148.399 1.00 88.69 373 VAL A C 1
ATOM 2742 O O . VAL A 1 373 ? 90.900 17.434 -149.410 1.00 88.69 373 VAL A O 1
ATOM 2745 N N . GLU A 1 374 ? 89.524 18.856 -148.353 1.00 84.44 374 GLU A N 1
ATOM 2746 C CA . GLU A 1 374 ? 89.399 19.767 -149.496 1.00 84.44 374 GLU A CA 1
ATOM 2747 C C . GLU A 1 374 ? 90.731 20.428 -149.870 1.00 84.44 374 GLU A C 1
ATOM 2749 O O . GLU A 1 374 ? 91.104 20.450 -151.044 1.00 84.44 374 GLU A O 1
ATOM 2754 N N . LYS A 1 375 ? 91.537 20.864 -148.892 1.00 85.19 375 LYS A N 1
ATOM 2755 C CA . LYS A 1 375 ? 92.905 21.340 -149.172 1.00 85.19 375 LYS A CA 1
ATOM 2756 C C . LYS A 1 375 ? 93.756 20.279 -149.875 1.00 85.19 375 LYS A C 1
ATOM 2758 O O . LYS A 1 375 ? 94.495 20.602 -150.805 1.00 85.19 375 LYS A O 1
ATOM 2763 N N . ILE A 1 376 ? 93.679 19.018 -149.447 1.00 85.75 376 ILE A N 1
ATOM 2764 C CA . ILE A 1 376 ? 94.403 17.911 -150.087 1.00 85.75 376 ILE A CA 1
ATOM 2765 C C . ILE A 1 376 ? 93.888 17.687 -151.513 1.00 85.75 376 ILE A C 1
ATOM 2767 O O . ILE A 1 376 ? 94.702 17.590 -152.431 1.00 85.75 376 ILE A O 1
ATOM 2771 N N . ARG A 1 377 ? 92.566 17.659 -151.729 1.00 82.88 377 ARG A N 1
ATOM 2772 C CA . ARG A 1 377 ? 91.969 17.550 -153.072 1.00 82.88 377 ARG A CA 1
ATOM 2773 C C . ARG A 1 377 ? 92.441 18.671 -153.991 1.00 82.88 377 ARG A C 1
ATOM 2775 O O . ARG A 1 377 ? 92.859 18.386 -155.112 1.00 82.88 377 ARG A O 1
ATOM 2782 N N . ALA A 1 378 ? 92.452 19.912 -153.506 1.00 77.69 378 ALA A N 1
ATOM 2783 C CA . ALA A 1 378 ? 92.958 21.059 -154.251 1.00 77.69 378 ALA A CA 1
ATOM 2784 C C . ALA A 1 378 ? 94.425 20.857 -154.669 1.00 77.69 378 ALA A C 1
ATOM 2786 O O . ALA A 1 378 ? 94.749 21.022 -155.847 1.00 77.69 378 ALA A O 1
ATOM 2787 N N . ARG A 1 379 ? 95.293 20.399 -153.750 1.00 79.94 379 ARG A N 1
ATOM 2788 C CA . ARG A 1 379 ? 96.703 20.071 -154.045 1.00 79.94 379 ARG A CA 1
ATOM 2789 C C . ARG A 1 379 ? 96.852 18.950 -155.075 1.00 79.94 379 ARG A C 1
ATOM 2791 O O . ARG A 1 379 ? 97.685 19.068 -155.965 1.00 79.94 379 ARG A O 1
ATOM 2798 N N . VAL A 1 380 ? 96.056 17.883 -154.985 1.00 75.75 380 VAL A N 1
ATOM 2799 C CA . VAL A 1 380 ? 96.063 16.789 -155.976 1.00 75.75 380 VAL A CA 1
ATOM 2800 C C . VAL A 1 380 ? 95.600 17.286 -157.349 1.00 75.75 380 VAL A C 1
ATOM 2802 O O . VAL A 1 380 ? 96.170 16.887 -158.362 1.00 75.75 380 VAL A O 1
ATOM 2805 N N . SER A 1 381 ? 94.599 18.172 -157.403 1.00 71.38 381 SER A N 1
ATOM 2806 C CA . SER A 1 381 ? 94.162 18.782 -158.666 1.00 71.38 381 SER A CA 1
ATOM 2807 C C . SER A 1 381 ? 95.268 19.633 -159.297 1.00 71.38 381 SER A C 1
ATOM 2809 O O . SER A 1 381 ? 95.496 19.544 -160.500 1.00 71.38 381 SER A O 1
ATOM 2811 N N . TRP A 1 382 ? 96.019 20.372 -158.474 1.00 64.81 382 TRP A N 1
ATOM 2812 C CA . TRP A 1 382 ? 97.145 21.188 -158.916 1.00 64.81 382 TRP A CA 1
ATOM 2813 C C . TRP A 1 382 ? 98.312 20.321 -159.410 1.00 64.81 382 TRP A C 1
ATOM 2815 O O . TRP A 1 382 ? 98.828 20.555 -160.496 1.00 64.81 382 TRP A O 1
ATOM 2825 N N . ALA A 1 383 ? 98.635 19.232 -158.702 1.00 59.22 383 ALA A N 1
ATOM 2826 C CA . ALA A 1 383 ? 99.637 18.254 -159.137 1.00 59.22 383 ALA A CA 1
ATOM 2827 C C . ALA A 1 383 ? 99.261 17.539 -160.454 1.00 59.22 383 ALA A C 1
ATOM 2829 O O . ALA A 1 383 ? 100.139 17.188 -161.236 1.00 59.22 383 ALA A O 1
ATOM 2830 N N . LYS A 1 384 ? 97.964 17.351 -160.749 1.00 56.69 384 LYS A N 1
ATOM 2831 C CA . LYS A 1 384 ? 97.498 16.885 -162.072 1.00 56.69 384 LYS A CA 1
ATOM 2832 C C . LYS A 1 384 ? 97.672 17.934 -163.179 1.00 56.69 384 LYS A C 1
ATOM 2834 O O . LYS A 1 384 ? 97.717 17.558 -164.345 1.00 56.69 384 LYS A O 1
ATOM 2839 N N . MET A 1 385 ? 97.755 19.216 -162.827 1.00 57.00 385 MET A N 1
ATOM 2840 C CA . MET A 1 385 ? 97.929 20.333 -163.761 1.00 57.00 385 MET A CA 1
ATOM 2841 C C . MET A 1 385 ? 99.402 20.555 -164.158 1.00 57.00 385 MET A C 1
ATOM 2843 O O . MET A 1 385 ? 99.664 21.207 -165.162 1.00 57.00 385 MET A O 1
ATOM 2847 N N . GLU A 1 386 ? 100.353 19.987 -163.405 1.00 49.66 386 GLU A N 1
ATOM 2848 C CA . GLU A 1 386 ? 101.806 20.174 -163.570 1.00 49.66 386 GLU A CA 1
ATOM 2849 C C . GLU A 1 386 ? 102.529 19.073 -164.368 1.00 49.66 386 GLU A C 1
ATOM 2851 O O . GLU A 1 386 ? 103.754 19.086 -164.441 1.00 49.66 386 GLU A O 1
ATOM 2856 N N . VAL A 1 387 ? 101.818 18.143 -165.017 1.00 45.16 387 VAL A N 1
ATOM 2857 C CA . VAL A 1 387 ? 102.439 17.253 -166.018 1.00 45.16 387 VAL A CA 1
ATOM 2858 C C . VAL A 1 387 ? 102.438 17.966 -167.381 1.00 45.16 387 VAL A C 1
ATOM 2860 O O . VAL A 1 387 ? 101.368 18.098 -167.978 1.00 45.16 387 VAL A O 1
ATOM 2863 N N . PRO A 1 388 ? 103.589 18.411 -167.922 1.00 42.97 388 PRO A N 1
ATOM 2864 C CA . PRO A 1 388 ? 103.660 18.971 -169.266 1.00 42.97 388 PRO A CA 1
ATOM 2865 C C . PRO A 1 388 ? 103.717 17.828 -170.296 1.00 42.97 388 PRO A C 1
ATOM 2867 O O . PRO A 1 388 ? 104.595 16.970 -170.187 1.00 42.97 388 PRO A O 1
ATOM 2870 N N . PRO A 1 389 ? 102.850 17.785 -171.323 1.00 45.91 389 PRO A N 1
ATOM 2871 C CA . PRO A 1 389 ? 103.009 16.828 -172.411 1.00 45.91 389 PRO A CA 1
ATOM 2872 C C . PRO A 1 389 ? 104.001 17.368 -173.454 1.00 45.91 389 PRO A C 1
ATOM 2874 O O . PRO A 1 389 ? 103.685 18.279 -174.219 1.00 45.91 389 PRO A O 1
ATOM 2877 N N . SER A 1 390 ? 105.198 16.781 -173.517 1.00 44.31 390 SER A N 1
ATOM 2878 C CA . SER A 1 390 ? 106.052 16.806 -174.706 1.00 44.31 390 SER A CA 1
ATOM 2879 C C . SER A 1 390 ? 105.783 15.566 -175.573 1.00 44.31 390 SER A C 1
ATOM 2881 O O . SER A 1 390 ? 105.804 14.442 -175.085 1.00 44.31 390 SER A O 1
ATOM 2883 N N . ALA A 1 391 ? 105.563 15.824 -176.870 1.00 44.34 391 ALA A N 1
ATOM 2884 C CA . ALA A 1 391 ? 105.528 14.913 -178.026 1.00 44.34 391 ALA A CA 1
ATOM 2885 C C . ALA A 1 391 ? 104.415 13.837 -178.073 1.00 44.34 391 ALA A C 1
ATOM 2887 O O . ALA A 1 391 ? 104.402 12.868 -177.322 1.00 44.34 391 ALA A O 1
ATOM 2888 N N . GLY A 1 392 ? 103.482 14.017 -179.017 1.00 42.44 392 GLY A N 1
ATOM 2889 C CA . GLY A 1 392 ? 102.245 13.250 -179.143 1.00 42.44 392 GLY A CA 1
ATOM 2890 C C . GLY A 1 392 ? 102.287 12.037 -180.076 1.00 42.44 392 GLY A C 1
ATOM 2891 O O . GLY A 1 392 ? 103.217 11.839 -180.856 1.00 42.44 392 GLY A O 1
ATOM 2892 N N . VAL A 1 393 ? 101.203 11.260 -180.005 1.00 40.62 393 VAL A N 1
ATOM 2893 C CA . VAL A 1 393 ? 100.861 10.165 -180.919 1.00 40.62 393 VAL A CA 1
ATOM 2894 C C . VAL A 1 393 ? 99.430 10.369 -181.441 1.00 40.62 393 VAL A C 1
ATOM 2896 O O . VAL A 1 393 ? 98.469 10.436 -180.681 1.00 40.62 393 VAL A O 1
ATOM 2899 N N . THR A 1 394 ? 99.343 10.486 -182.764 1.00 45.16 394 THR A N 1
ATOM 2900 C CA . THR A 1 394 ? 98.248 10.184 -183.715 1.00 45.16 394 THR A CA 1
ATOM 2901 C C . THR A 1 394 ? 98.942 9.254 -184.754 1.00 45.16 394 THR A C 1
ATOM 2903 O O . THR A 1 394 ? 100.169 9.173 -184.754 1.00 45.16 394 THR A O 1
ATOM 2906 N N . ALA A 1 395 ? 98.340 8.518 -185.684 1.00 51.25 395 ALA A N 1
ATOM 2907 C CA . ALA A 1 395 ? 97.327 8.937 -186.655 1.00 51.25 395 ALA A CA 1
ATOM 2908 C C . ALA A 1 395 ? 97.053 7.732 -187.588 1.00 51.25 395 ALA A C 1
ATOM 2910 O O . ALA A 1 395 ? 98.012 7.025 -187.890 1.00 51.25 395 ALA A O 1
ATOM 2911 N N . ARG A 1 396 ? 95.899 7.451 -188.204 1.00 58.97 396 ARG A N 1
ATOM 2912 C CA . ARG A 1 396 ? 94.644 8.174 -188.475 1.00 58.97 396 ARG A CA 1
ATOM 2913 C C . ARG A 1 396 ? 93.548 7.257 -189.119 1.00 58.97 396 ARG A C 1
ATOM 2915 O O . ARG A 1 396 ? 93.832 6.794 -190.217 1.00 58.97 396 ARG A O 1
ATOM 2922 N N . THR A 1 397 ? 92.390 6.884 -188.531 1.00 56.41 397 THR A N 1
ATOM 2923 C CA . THR A 1 397 ? 91.633 5.607 -188.851 1.00 56.41 397 THR A CA 1
ATOM 2924 C C . THR A 1 397 ? 92.067 4.358 -188.065 1.00 56.41 397 THR A C 1
ATOM 2926 O O . THR A 1 397 ? 92.780 3.479 -188.543 1.00 56.41 397 THR A O 1
ATOM 2929 N N . LEU A 1 398 ? 91.751 4.246 -186.801 1.00 50.44 398 LEU A N 1
ATOM 2930 C CA . LEU A 1 398 ? 91.004 5.207 -186.018 1.00 50.44 398 LEU A CA 1
ATOM 2931 C C . LEU A 1 398 ? 91.845 5.580 -184.796 1.00 50.44 398 LEU A C 1
ATOM 2933 O O . LEU A 1 398 ? 91.306 5.847 -183.735 1.00 50.44 398 LEU A O 1
ATOM 2937 N N . THR A 1 399 ? 93.163 5.361 -184.7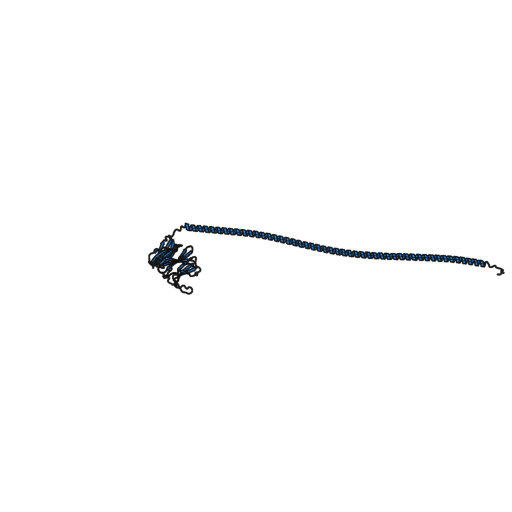80 1.00 39.56 399 THR A N 1
ATOM 2938 C CA . THR A 1 399 ? 94.208 5.918 -185.648 1.00 39.56 399 THR A CA 1
ATOM 2939 C C . THR A 1 399 ? 94.040 7.421 -185.716 1.00 39.56 399 THR A C 1
ATOM 2941 O O . THR A 1 399 ? 92.950 7.929 -186.075 1.00 39.56 399 THR A O 1
#

pLDDT: mean 85.03, std 15.06, range [29.86, 98.38]

Secondary structure (DSSP, 8-state):
---------EEETTEEE-EEEEEEEE-STTEEEEEEEETTTT-EEEEEEEETTS-B---EEEE-SS---SS--B-B-EEEEETTEEEEEEEEEETTTEEEEEEEE-SSS---EEEEEEESSSPEEEEEEEEEETTEEEEEEEETTT--EEEEEE-SSS-BPPPEEEE-S--SEEEEEEEESSSEEEEEEEE-SS-EEEEEEE-TT-----HHHHHHHHHHHHHHHHHHHHHHHHHHHHHHHHHHHHHHHHHHHHHHHHHHHHHHHHHHHHHHHHHHHHHHHHHHHHHHHHHHHHHHHHHHHHHHHHHHHHHHHHHHHHHHHHHHHHHHHHHHHHHHHHHHHHHHHHHHHHHHHHHHHHHHHHHHHHHHHHHHHHHHHHHHHHHHH-----S----SS--

Foldseek 3Di:
DPPPVPQDFDDDPNDTFGKAAWEWEQAPDFKIKTWTFTPDDFRFIKIWIQGNVRDIADIDGQDDDADQDDRHFKEHWYWAAAPNFIKIWIWGDHDFAWIWIWMFTSDNDTDDIDIATQDRPFGWDSQKEWEDDHLKIKMWTQTPVQQFIWIWIDPSPSHIDDIDGPGHAHFPHKYWYWDDDPAIWIWMWTDRPDDIDIDIDHDPDPPCPVVVVVVVVVVVVVVVVVVVVVVVVVVVVVVVVVVVVVVVVVVVVVVVVVVVVVVVVVVVVVVVVVVVVVVVVVVVVVVVVVVVVVVVVVVVVVVVVVVVVVVVVVVVVVVVVVVVVVVVVVVVVVVVVVVVVVVVVVVVVVVVVVVVVVVVVVVVVVVVVVVVVVVVVVVVVVVVVPDDDDDDDDDDDVD